Protein AF-0000000068974611 (afdb_homodimer)

Solvent-accessible surface area (backbone atoms only — not comparable to full-atom values): 26569 Å² total; per-residue (Å²): 125,77,82,80,73,72,72,65,45,78,44,49,73,67,50,74,68,39,48,84,44,44,22,31,36,36,37,45,47,55,82,76,76,70,78,56,88,54,49,68,46,58,54,40,59,39,78,42,35,32,28,31,31,36,31,45,39,54,40,49,70,67,73,43,36,87,80,63,74,41,48,30,40,34,21,65,52,83,63,36,46,69,67,49,51,52,54,47,64,70,34,88,75,30,46,69,45,83,46,75,63,83,88,52,53,59,64,50,53,47,50,49,54,53,39,51,50,33,61,76,67,61,58,85,56,68,32,34,35,39,36,35,55,54,39,49,50,64,38,58,55,51,46,56,55,32,39,60,55,46,36,73,81,66,38,90,57,50,62,34,40,35,41,78,34,29,41,34,38,77,43,57,60,44,47,36,37,37,50,60,72,80,67,35,66,42,63,37,31,19,52,34,26,58,25,30,58,20,45,29,32,43,43,40,40,72,74,58,41,72,76,34,70,26,20,45,82,73,40,65,45,51,75,30,32,74,71,39,56,46,31,37,43,31,27,71,34,47,28,38,38,34,36,31,49,44,78,47,77,83,74,109,126,75,83,80,73,71,72,65,44,77,43,52,74,68,50,75,67,39,46,84,44,43,21,31,35,37,37,45,48,55,83,79,76,69,79,56,87,55,49,67,47,58,53,40,58,40,77,43,34,33,28,32,31,36,31,43,38,55,42,50,70,69,74,43,37,89,81,62,76,40,46,30,38,34,22,65,54,84,63,36,47,70,69,47,50,52,52,48,64,67,35,89,75,30,46,71,47,84,45,75,64,82,88,51,52,59,65,51,53,47,51,49,54,53,40,51,49,34,59,76,68,62,57,84,58,69,32,37,34,40,34,35,54,56,36,50,48,63,41,59,55,52,47,56,56,33,38,60,55,47,35,73,81,68,37,91,58,50,63,33,40,35,41,78,34,29,42,32,38,76,43,58,60,44,47,36,36,37,49,59,71,82,66,35,67,43,64,38,31,18,50,33,24,52,41,27,61,19,45,29,31,42,42,41,41,71,76,55,41,73,75,35,69,28,20,45,81,73,40,65,44,50,76,31,32,76,70,40,55,46,31,36,43,30,27,71,35,49,27,39,37,33,36,30,48,45,80,49,77,82,74,109

Foldseek 3Di:
DPPPVPPAAEAAQCCLLALVFEEEEEEEDDPVLDDQPSVVSNQRNHPAYEYEAQSLVSCCVVPVNPVDQGQEYEYQNPNHDPVSLVSNVPDPNYHYYHDNDPPAHSVLVVLLVVQVVCVVVVPDGQEYEYEYEPDDDPVVVVSVVVSLVCNVVRHPHFYWYDYSWKIKHKDAAFKHKYQQQPQFADFWKWWADPPDWKQKAKPQKPDTDDRDIHDPVPHTGTRIGGRDRMMMMHIHGMIMMITTTHDHPVVD/DPPPVPPAAEAAQCCLLALVFEEEEEEEDDPVLDDQPSVVSNQRNHPAYEYEAQSLVSCCVVPVNPVDQGQEYEYQNPNHDPVSLVSNVPDPNYHYYHDNDPPAHSVLVVLLVVQVVCVVVVPDGQEYEYEYEPDDDPVVVVSVVVSLVCNVVRHPHFYWYDYSWKIKHKDAAFKHKYQQAPQFADFWKWWAPPPDWKQKAKPQKPDTDHRDTHDPVPHTGTRIGGRDRMMMMHIHGMIMMITTTHDHPVVD

Secondary structure (DSSP, 8-state):
--------EEE-GGGGGSTTS-EEEEEPP-TT-PPPTTHHHHHTTEEEEEEETTHHHHHHHTT-GGG---SEEEE--SSS-HHHHHHHHT-TT-EEEE---SSS-HHHHHHHHHHHHHHHHT---SEEEEE--S-S-HHHHHHHHHHHHHHHHH-SS-EEEE-SSEEEEEEPSEEEEEE--SS-EEEEEEEE--SS-EEEEEESBSS--SSEEE-TTS--EEEEEB-SSEEEEEESS-EEEEEEE---GGG-/-------PEEE-GGGGGSTTS-EEEEEPP-TT-PPPTTHHHHHTTEEEEEEETTHHHHHHHTT-GGG---SEEEE--SSS-HHHHHHHHT-TT-EEEE---SSS-HHHHHHHHHHHHHHHHT---SEEEEE--S-S-HHHHHHHHHHHHHHHHH-SS-EEEE-SSEEEEEE-SEEEEEE--SS-EEEEEEEE--SS-EEEEEESBSS--SSEEE-TTS--EEEEEB-SSEEEEEESS-EEEEEEE---GGG-

pLDDT: mean 92.72, std 11.86, range [24.25, 98.88]

InterPro domains:
  IPR006282 Thiamin pyrophosphokinase [TIGR01378] (25-243)
  IPR006282 Thiamin pyrophosphokinase [cd07995] (24-245)
  IPR007371 Thiamin pyrophosphokinase, catalytic domain [PF04263] (39-151)
  IPR007373 Thiamin pyrophosphokinase, thiamin-binding domain [PF04265] (181-240)
  IPR007373 Thiamin pyrophosphokinase, thiamin-binding domain [SM00983] (174-241)
  IPR036371 Thiamin pyrophosphokinase, thiamin-binding domain superfamily [SSF63862] (167-246)
  IPR036759 Thiamin pyrophosphokinase, catalytic domain superfamily [G3DSA:3.40.50.10240] (24-164)
  IPR036759 Thiamin pyrophosphokinase, catalytic domain superfamily [SSF63999] (7-159)

Organism: Fasciola gigantica (NCBI:txid46835)

Sequence (504 aa):
MLPNNLNPIVLTPLLVLSPATKKAVIFLNNQNGRMHHMFQTLWENASVVAFVDGFANLVHQGSYGKDYLPNFVTGDFDSITPETLAFYQSQESVSVIHTPDENETDFTKCLRIVNTFIEEKQVQLKSIIAAHISGGRLDHELSLIHTLFLAPRITTVPVYLVSDFCVSLLLYKGETVVNANTGYEGGHVGIIPIGKPSTVTTSGLQWNVYDEVLSFETTISTCNRIREPMFTVTCDEPVLLTMEYKLPDNTTMLPNNLNPIVLTPLLVLSPATKKAVIFLNNQNGRMHHMFQTLWENASVVAFVDGFANLVHQGSYGKDYLPNFVTGDFDSITPETLAFYQSQESVSVIHTPDENETDFTKCLRIVNTFIEEKQVQLKSIIAAHISGGRLDHELSLIHTLFLAPRITTVPVYLVSDFCVSLLLYKGETVVNANTGYEGGHVGIIPIGKPSTVTTSGLQWNVYDEVLSFETTISTCNRIREPMFTVTCDEPVLLTMEYKLPDNTT

Radius of gyration: 23.07 Å; Cα contacts (8 Å, |Δi|>4): 1145; chains: 2; bounding box: 61×70×71 Å

Structure (mmCIF, N/CA/C/O backbone):
data_AF-0000000068974611-model_v1
#
loop_
_entity.id
_entity.type
_entity.pdbx_description
1 polymer 'Thiamine pyrophosphokinase 1'
#
loop_
_atom_site.group_PDB
_atom_site.id
_atom_site.type_symbol
_atom_site.label_atom_id
_atom_site.label_alt_id
_atom_site.label_comp_id
_atom_site.label_asym_id
_atom_site.label_entity_id
_atom_site.label_seq_id
_atom_site.pdbx_PDB_ins_code
_atom_site.Cartn_x
_atom_site.Cartn_y
_atom_site.Cartn_z
_atom_site.occupancy
_atom_site.B_iso_or_equiv
_atom_site.auth_seq_id
_atom_site.auth_comp_id
_atom_site.auth_asym_id
_atom_site.auth_atom_id
_atom_site.pdbx_PDB_model_num
ATOM 1 N N . MET A 1 1 ? 34.969 -24.797 7.797 1 24.25 1 MET A N 1
ATOM 2 C CA . MET A 1 1 ? 34.719 -23.656 6.93 1 24.25 1 MET A CA 1
ATOM 3 C C . MET A 1 1 ? 33.531 -23.922 6.016 1 24.25 1 MET A C 1
ATOM 5 O O . MET A 1 1 ? 33.594 -24.766 5.121 1 24.25 1 MET A O 1
ATOM 9 N N . LEU A 1 2 ? 32.312 -24.078 6.469 1 32.97 2 LEU A N 1
ATOM 10 C CA . LEU A 1 2 ? 31.25 -24.453 5.566 1 32.97 2 LEU A CA 1
ATOM 11 C C . LEU A 1 2 ? 31.266 -23.594 4.305 1 32.97 2 LEU A C 1
ATOM 13 O O . LEU A 1 2 ? 31.562 -22.406 4.363 1 32.97 2 LEU A O 1
ATOM 17 N N . PRO A 1 3 ? 31.703 -24.141 3.16 1 36.06 3 PRO A N 1
ATOM 18 C CA . PRO A 1 3 ? 31.859 -23.328 1.952 1 36.06 3 PRO A CA 1
ATOM 19 C C . PRO A 1 3 ? 30.797 -22.25 1.828 1 36.06 3 PRO A C 1
ATOM 21 O O . PRO A 1 3 ? 29.594 -22.547 1.866 1 36.06 3 PRO A O 1
ATOM 24 N N . ASN A 1 4 ? 30.672 -21.172 2.52 1 40.88 4 ASN A N 1
ATOM 25 C CA . ASN A 1 4 ? 29.875 -19.953 2.477 1 40.88 4 ASN A CA 1
ATOM 26 C C . ASN A 1 4 ? 29.562 -19.531 1.043 1 40.88 4 ASN A C 1
ATOM 28 O O . ASN A 1 4 ? 29.438 -18.344 0.758 1 40.88 4 ASN A O 1
ATOM 32 N N . ASN A 1 5 ? 30 -20.203 -0.012 1 43.53 5 ASN A N 1
ATOM 33 C CA . ASN A 1 5 ? 30.062 -20.016 -1.457 1 43.53 5 ASN A CA 1
ATOM 34 C C . ASN A 1 5 ? 28.656 -19.859 -2.055 1 43.53 5 ASN A C 1
ATOM 36 O O . ASN A 1 5 ? 28.156 -20.781 -2.695 1 43.53 5 ASN A O 1
ATOM 40 N N . LEU A 1 6 ? 27.641 -19.547 -1.348 1 54.03 6 LEU A N 1
ATOM 41 C CA . LEU A 1 6 ? 26.266 -19.578 -1.838 1 54.03 6 LEU A CA 1
ATOM 42 C C . LEU A 1 6 ? 26.125 -18.766 -3.127 1 54.03 6 LEU A C 1
ATOM 44 O O . LEU A 1 6 ? 26.438 -17.578 -3.158 1 54.03 6 LEU A O 1
ATOM 48 N N . ASN A 1 7 ? 26.328 -19.375 -4.328 1 74.12 7 ASN A N 1
ATOM 49 C CA . ASN A 1 7 ? 26.078 -18.797 -5.645 1 74.12 7 ASN A CA 1
ATOM 50 C C . ASN A 1 7 ? 24.891 -17.844 -5.625 1 74.12 7 ASN A C 1
ATOM 52 O O . ASN A 1 7 ? 23.891 -18.109 -4.961 1 74.12 7 ASN A O 1
ATOM 56 N N . PRO A 1 8 ? 25.219 -16.641 -6.195 1 86.94 8 PRO A N 1
ATOM 57 C CA . PRO A 1 8 ? 24.109 -15.68 -6.25 1 86.94 8 PRO A CA 1
ATOM 58 C C . PRO A 1 8 ? 22.875 -16.25 -6.949 1 86.94 8 PRO A C 1
ATOM 60 O O . PRO A 1 8 ? 23 -17.062 -7.867 1 86.94 8 PRO A O 1
ATOM 63 N N . ILE A 1 9 ? 21.75 -16.062 -6.395 1 91.75 9 ILE A N 1
ATOM 64 C CA . ILE A 1 9 ? 20.484 -16.375 -7.043 1 91.75 9 ILE A CA 1
ATOM 65 C C . ILE A 1 9 ? 20.203 -15.352 -8.148 1 91.75 9 ILE A C 1
ATOM 67 O O . ILE A 1 9 ? 20.406 -14.148 -7.957 1 91.75 9 ILE A O 1
ATOM 71 N N . VAL A 1 10 ? 19.891 -15.82 -9.352 1 95.56 10 VAL A N 1
ATOM 72 C CA . VAL A 1 10 ? 19.531 -14.93 -10.453 1 95.56 10 VAL A CA 1
ATOM 73 C C . VAL A 1 10 ? 18.031 -14.977 -10.68 1 95.56 10 VAL A C 1
ATOM 75 O O . VAL A 1 10 ? 17.453 -16.047 -10.836 1 95.56 10 VAL A O 1
ATOM 78 N N . LEU A 1 11 ? 17.422 -13.836 -10.648 1 97.31 11 LEU A N 1
ATOM 79 C CA . LEU A 1 11 ? 15.992 -13.703 -10.898 1 97.31 11 LEU A CA 1
ATOM 80 C C . LEU A 1 11 ? 15.719 -12.766 -12.062 1 97.31 11 LEU A C 1
ATOM 82 O O . LEU A 1 11 ? 16.469 -11.812 -12.289 1 97.31 11 LEU A O 1
ATOM 86 N N . THR A 1 12 ? 14.703 -13.016 -12.852 1 97.75 12 THR A N 1
ATOM 87 C CA . THR A 1 12 ? 14.172 -12.117 -13.867 1 97.75 12 THR A CA 1
ATOM 88 C C . THR A 1 12 ? 12.688 -11.836 -13.625 1 97.75 12 THR A C 1
ATOM 90 O O . THR A 1 12 ? 11.828 -12.32 -14.359 1 97.75 12 THR A O 1
ATOM 93 N N . PRO A 1 13 ? 12.406 -11 -12.648 1 97.94 13 PRO A N 1
ATOM 94 C CA . PRO A 1 13 ? 11.047 -10.891 -12.117 1 97.94 13 PRO A CA 1
ATOM 95 C C . PRO A 1 13 ? 10.031 -10.484 -13.18 1 97.94 13 PRO A C 1
ATOM 97 O O . PRO A 1 13 ? 8.914 -11.008 -13.211 1 97.94 13 PRO A O 1
ATOM 100 N N . LEU A 1 14 ? 10.375 -9.688 -14.133 1 97.88 14 LEU A N 1
ATOM 101 C CA . LEU A 1 14 ? 9.391 -9.125 -15.039 1 97.88 14 LEU A CA 1
ATOM 102 C C . LEU A 1 14 ? 9.016 -10.133 -16.125 1 97.88 14 LEU A C 1
ATOM 104 O O . LEU A 1 14 ? 8.031 -9.938 -16.844 1 97.88 14 LEU A O 1
ATOM 108 N N . LEU A 1 15 ? 9.664 -11.242 -16.188 1 95.69 15 LEU A N 1
ATOM 109 C CA . LEU A 1 15 ? 9.32 -12.281 -17.156 1 95.69 15 LEU A CA 1
ATOM 110 C C . LEU A 1 15 ? 7.996 -12.945 -16.797 1 95.69 15 LEU A C 1
ATOM 112 O O . LEU A 1 15 ? 7.402 -13.633 -17.625 1 95.69 15 LEU A O 1
ATOM 116 N N . VAL A 1 16 ? 7.535 -12.719 -15.602 1 96.19 16 VAL A N 1
ATOM 117 C CA . VAL A 1 16 ? 6.242 -13.273 -15.211 1 96.19 16 VAL A CA 1
ATOM 118 C C . VAL A 1 16 ? 5.133 -12.648 -16.047 1 96.19 16 VAL A C 1
ATOM 120 O O . VAL A 1 16 ? 4.02 -13.172 -16.109 1 96.19 16 VAL A O 1
ATOM 123 N N . LEU A 1 17 ? 5.43 -11.516 -16.703 1 96.38 17 LEU A N 1
ATOM 124 C CA . LEU A 1 17 ? 4.457 -10.797 -17.516 1 96.38 17 LEU A CA 1
ATOM 125 C C . LEU A 1 17 ? 4.367 -11.398 -18.906 1 96.38 17 LEU A C 1
ATOM 127 O O . LEU A 1 17 ? 3.424 -11.117 -19.656 1 96.38 17 LEU A O 1
ATOM 131 N N . SER A 1 18 ? 5.379 -12.164 -19.234 1 93.5 18 SER A N 1
ATOM 132 C CA . SER A 1 18 ? 5.434 -12.742 -20.578 1 93.5 18 SER A CA 1
ATOM 133 C C . SER A 1 18 ? 4.426 -13.875 -20.734 1 93.5 18 SER A C 1
ATOM 135 O O . SER A 1 18 ? 4.359 -14.773 -19.891 1 93.5 18 SER A O 1
ATOM 137 N N . PRO A 1 19 ? 3.695 -13.875 -21.828 1 90.06 19 PRO A N 1
ATOM 138 C CA . PRO A 1 19 ? 2.781 -14.992 -22.078 1 90.06 19 PRO A CA 1
ATOM 139 C C . PRO A 1 19 ? 3.51 -16.328 -22.266 1 90.06 19 PRO A C 1
ATOM 141 O O . PRO A 1 19 ? 2.906 -17.391 -22.109 1 90.06 19 PRO A O 1
ATOM 144 N N . ALA A 1 20 ? 4.727 -16.297 -22.531 1 90.25 20 ALA A N 1
ATOM 145 C CA . ALA A 1 20 ? 5.492 -17.516 -22.812 1 90.25 20 ALA A CA 1
ATOM 146 C C . ALA A 1 20 ? 5.867 -18.234 -21.516 1 90.25 20 ALA A C 1
ATOM 148 O O . ALA A 1 20 ? 6.242 -19.406 -21.547 1 90.25 20 ALA A O 1
ATOM 149 N N . THR A 1 21 ? 5.797 -17.547 -20.438 1 91.44 21 THR A N 1
ATOM 150 C CA . THR A 1 21 ? 6.168 -18.141 -19.156 1 91.44 21 THR A CA 1
ATOM 151 C C . THR A 1 21 ? 5.023 -18.969 -18.594 1 91.44 21 THR A C 1
ATOM 153 O O . THR A 1 21 ? 3.889 -18.5 -18.5 1 91.44 21 THR A O 1
ATOM 156 N N . LYS A 1 22 ? 5.289 -20.219 -18.312 1 93.12 22 LYS A N 1
ATOM 157 C CA . LYS A 1 22 ? 4.293 -21.078 -17.656 1 93.12 22 LYS A CA 1
ATOM 158 C C . LYS A 1 22 ? 4.066 -20.656 -16.219 1 93.12 22 LYS A C 1
ATOM 160 O O . LYS A 1 22 ? 5.012 -20.609 -15.422 1 93.12 22 LYS A O 1
ATOM 165 N N . LYS A 1 23 ? 2.816 -20.375 -15.906 1 97 23 LYS A N 1
ATOM 166 C CA . LYS A 1 23 ? 2.531 -19.812 -14.586 1 97 23 LYS A CA 1
ATOM 167 C C . LYS A 1 23 ? 1.136 -20.219 -14.117 1 97 23 LYS A C 1
ATOM 169 O O . LYS A 1 23 ? 0.307 -20.656 -14.914 1 97 23 LYS A O 1
ATOM 174 N N . ALA A 1 24 ? 0.967 -20.203 -12.852 1 98.44 24 ALA A N 1
ATOM 175 C CA . ALA A 1 24 ? -0.359 -20.141 -12.25 1 98.44 24 ALA A CA 1
ATOM 176 C C . ALA A 1 24 ? -0.751 -18.703 -11.938 1 98.44 24 ALA A C 1
ATOM 178 O O . ALA A 1 24 ? 0.102 -17.875 -11.602 1 98.44 24 ALA A O 1
ATOM 179 N N . VAL A 1 25 ? -2.025 -18.406 -12.086 1 98.56 25 VAL A N 1
ATOM 180 C CA . VAL A 1 25 ? -2.463 -17.031 -11.852 1 98.56 25 VAL A CA 1
ATOM 181 C C . VAL A 1 25 ? -3.652 -17.031 -10.891 1 98.56 25 VAL A C 1
ATOM 183 O O . VAL A 1 25 ? -4.648 -17.719 -11.125 1 98.56 25 VAL A O 1
ATOM 186 N N . ILE A 1 26 ? -3.51 -16.344 -9.844 1 98.69 26 ILE A N 1
ATOM 187 C CA . ILE A 1 26 ? -4.59 -16.062 -8.906 1 98.69 26 ILE A CA 1
ATOM 188 C C . ILE A 1 26 ? -5.066 -14.617 -9.109 1 98.69 26 ILE A C 1
ATOM 190 O O . ILE A 1 26 ? -4.332 -13.672 -8.82 1 98.69 26 ILE A O 1
ATOM 194 N N . PHE A 1 27 ? -6.289 -14.453 -9.602 1 97.88 27 PHE A N 1
ATOM 195 C CA . PHE A 1 27 ? -6.859 -13.125 -9.758 1 97.88 27 PHE A CA 1
ATOM 196 C C . PHE A 1 27 ? -7.617 -12.711 -8.5 1 97.88 27 PHE A C 1
ATOM 198 O O . PHE A 1 27 ? -8.602 -13.352 -8.125 1 97.88 27 PHE A O 1
ATOM 205 N N . LEU A 1 28 ? -7.156 -11.672 -7.914 1 97.31 28 LEU A N 1
ATOM 206 C CA . LEU A 1 28 ? -7.73 -11.219 -6.648 1 97.31 28 LEU A CA 1
ATOM 207 C C . LEU A 1 28 ? -8.773 -10.133 -6.887 1 97.31 28 LEU A C 1
ATOM 209 O O . LEU A 1 28 ? -8.664 -9.352 -7.832 1 97.31 28 LEU A O 1
ATOM 213 N N . ASN A 1 29 ? -9.695 -10.07 -5.984 1 91.69 29 ASN A N 1
ATOM 214 C CA . ASN A 1 29 ? -10.719 -9.031 -6.031 1 91.69 29 ASN A CA 1
ATOM 215 C C . ASN A 1 29 ? -10.156 -7.672 -5.641 1 91.69 29 ASN A C 1
ATOM 217 O O . ASN A 1 29 ? -9.047 -7.582 -5.105 1 91.69 29 ASN A O 1
ATOM 221 N N . ASN A 1 30 ? -10.898 -6.664 -6.078 1 87.88 30 ASN A N 1
ATOM 222 C CA . ASN A 1 30 ? -10.5 -5.312 -5.703 1 87.88 30 ASN A CA 1
ATOM 223 C C . ASN A 1 30 ? -11.711 -4.426 -5.434 1 87.88 30 ASN A C 1
ATOM 225 O O . ASN A 1 30 ? -12.812 -4.703 -5.918 1 87.88 30 ASN A O 1
ATOM 229 N N . GLN A 1 31 ? -11.492 -3.41 -4.691 1 80.5 31 GLN A N 1
ATOM 230 C CA . GLN A 1 31 ? -12.57 -2.543 -4.234 1 80.5 31 GLN A CA 1
ATOM 231 C C . GLN A 1 31 ? -12.984 -1.563 -5.328 1 80.5 31 GLN A C 1
ATOM 233 O O . GLN A 1 31 ? -14.055 -0.957 -5.246 1 80.5 31 GLN A O 1
ATOM 238 N N . ASN A 1 32 ? -12.227 -1.452 -6.336 1 78.56 32 ASN A N 1
ATOM 239 C CA . ASN A 1 32 ? -12.492 -0.454 -7.367 1 78.56 32 ASN A CA 1
ATOM 240 C C . ASN A 1 32 ? -13.305 -1.04 -8.516 1 78.56 32 ASN A C 1
ATOM 242 O O . ASN A 1 32 ? -13.75 -0.309 -9.406 1 78.56 32 ASN A O 1
ATOM 246 N N . GLY A 1 33 ? -13.531 -2.332 -8.5 1 82.38 33 GLY A N 1
ATOM 247 C CA . GLY A 1 33 ? -14.297 -2.988 -9.547 1 82.38 33 GLY A CA 1
ATOM 248 C C . GLY A 1 33 ? -13.664 -2.867 -10.922 1 82.38 33 GLY A C 1
ATOM 249 O O . GLY A 1 33 ? -14.367 -2.77 -11.93 1 82.38 33 GLY A O 1
ATOM 250 N N . ARG A 1 34 ? -12.328 -2.777 -10.945 1 88.38 34 ARG A N 1
ATOM 251 C CA . ARG A 1 34 ? -11.594 -2.619 -12.195 1 88.38 34 ARG A CA 1
ATOM 252 C C . ARG A 1 34 ? -10.984 -3.945 -12.648 1 88.38 34 ARG A C 1
ATOM 254 O O . ARG A 1 34 ? -10.516 -4.73 -11.82 1 88.38 34 ARG A O 1
ATOM 261 N N . MET A 1 35 ? -11.008 -4.105 -13.969 1 91.69 35 MET A N 1
ATOM 262 C CA . MET A 1 35 ? -10.32 -5.254 -14.547 1 91.69 35 MET A CA 1
ATOM 263 C C . MET A 1 35 ? -8.828 -4.969 -14.711 1 91.69 35 MET A C 1
ATOM 265 O O . MET A 1 35 ? -8.445 -3.877 -15.133 1 91.69 35 MET A O 1
ATOM 269 N N . HIS A 1 36 ? -8.086 -5.93 -14.359 1 93.44 36 HIS A N 1
ATOM 270 C CA . HIS A 1 36 ? -6.648 -5.812 -14.578 1 93.44 36 HIS A CA 1
ATOM 271 C C . HIS A 1 36 ? -6.32 -5.684 -16.062 1 93.44 36 HIS A C 1
ATOM 273 O O . HIS A 1 36 ? -6.742 -6.516 -16.859 1 93.44 36 HIS A O 1
ATOM 279 N N . HIS A 1 37 ? -5.523 -4.707 -16.422 1 92.44 37 HIS A N 1
ATOM 280 C CA . HIS A 1 37 ? -5.289 -4.445 -17.844 1 92.44 37 HIS A CA 1
ATOM 281 C C . HIS A 1 37 ? -4.496 -5.574 -18.484 1 92.44 37 HIS A C 1
ATOM 283 O O . HIS A 1 37 ? -4.535 -5.75 -19.703 1 92.44 37 HIS A O 1
ATOM 289 N N . MET A 1 38 ? -3.832 -6.414 -17.641 1 93.56 38 MET A N 1
ATOM 290 C CA . MET A 1 38 ? -3.041 -7.531 -18.156 1 93.56 38 MET A CA 1
ATOM 291 C C . MET A 1 38 ? -3.824 -8.836 -18.062 1 93.56 38 MET A C 1
ATOM 293 O O . MET A 1 38 ? -3.258 -9.914 -18.234 1 93.56 38 MET A O 1
ATOM 297 N N . PHE A 1 39 ? -5.09 -8.773 -17.828 1 93.81 39 PHE A N 1
ATOM 298 C CA . PHE A 1 39 ? -5.891 -9.969 -17.594 1 93.81 39 PHE A CA 1
ATOM 299 C C . PHE A 1 39 ? -5.691 -10.984 -18.703 1 93.81 39 PHE A C 1
ATOM 301 O O . PHE A 1 39 ? -5.309 -12.125 -18.453 1 93.81 39 PHE A O 1
ATOM 308 N N . GLN A 1 40 ? -5.863 -10.586 -19.922 1 91.19 40 GLN A N 1
ATOM 309 C CA . GLN A 1 40 ? -5.793 -11.508 -21.062 1 91.19 40 GLN A CA 1
ATOM 310 C C . GLN A 1 40 ? -4.379 -12.062 -21.234 1 91.19 40 GLN A C 1
ATOM 312 O O . GLN A 1 40 ? -4.203 -13.25 -21.484 1 91.19 40 GLN A O 1
ATOM 317 N N . THR A 1 41 ? -3.42 -11.203 -21.047 1 92.5 41 THR A N 1
ATOM 318 C CA . THR A 1 41 ? -2.027 -11.617 -21.188 1 92.5 41 THR A CA 1
ATOM 319 C C . THR A 1 41 ? -1.656 -12.648 -20.125 1 92.5 41 THR A C 1
ATOM 321 O O . THR A 1 41 ? -0.998 -13.641 -20.438 1 92.5 41 THR A O 1
ATOM 324 N N . LEU A 1 42 ? -2.084 -12.43 -18.906 1 94.81 42 LEU A N 1
ATOM 325 C CA . LEU A 1 42 ? -1.766 -13.336 -17.812 1 94.81 42 LEU A CA 1
ATOM 326 C C . LEU A 1 42 ? -2.541 -14.648 -17.953 1 94.81 42 LEU A C 1
ATOM 328 O O . LEU A 1 42 ? -2.07 -15.703 -17.516 1 94.81 42 LEU A O 1
ATOM 332 N N . TRP A 1 43 ? -3.645 -14.523 -18.578 1 93.06 43 TRP A N 1
ATOM 333 C CA . TRP A 1 43 ? -4.477 -15.695 -18.812 1 93.06 43 TRP A CA 1
ATOM 334 C C . TRP A 1 43 ? -3.824 -16.625 -19.828 1 93.06 43 TRP A C 1
ATOM 336 O O . TRP A 1 43 ? -3.871 -17.859 -19.672 1 93.06 43 TRP A O 1
ATOM 346 N N . GLU A 1 44 ? -3.209 -15.977 -20.766 1 90.25 44 GLU A N 1
ATOM 347 C CA . GLU A 1 44 ? -2.609 -16.75 -21.844 1 90.25 44 GLU A CA 1
ATOM 348 C C . GLU A 1 44 ? -1.511 -17.672 -21.312 1 90.25 44 GLU A C 1
ATOM 350 O O . GLU A 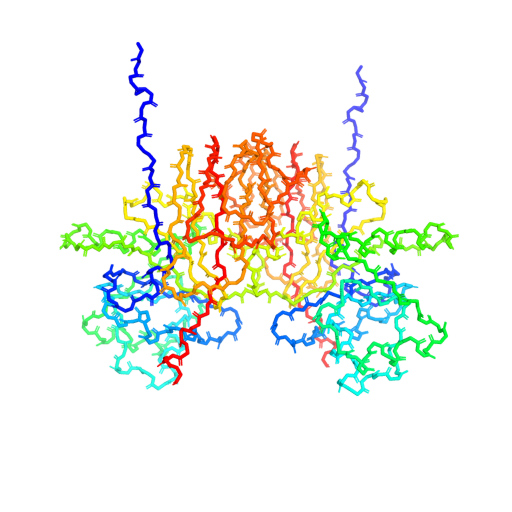1 44 ? -0.582 -17.219 -20.641 1 90.25 44 GLU A O 1
ATOM 355 N N . ASN A 1 45 ? -1.589 -18.906 -21.531 1 86.75 45 ASN A N 1
ATOM 356 C CA . ASN A 1 45 ? -0.657 -19.984 -21.203 1 86.75 45 ASN A CA 1
ATOM 357 C C . ASN A 1 45 ? -0.54 -20.172 -19.688 1 86.75 45 ASN A C 1
ATOM 359 O O . ASN A 1 45 ? 0.485 -20.656 -19.203 1 86.75 45 ASN A O 1
ATOM 363 N N . ALA A 1 46 ? -1.503 -19.672 -18.969 1 95.31 46 ALA A N 1
ATOM 364 C CA . ALA A 1 46 ? -1.571 -20.016 -17.547 1 95.31 46 ALA A CA 1
ATOM 365 C C . ALA A 1 46 ? -1.942 -21.484 -17.375 1 95.31 46 ALA A C 1
ATOM 367 O O . ALA A 1 46 ? -2.881 -21.984 -18 1 95.31 46 ALA A O 1
ATOM 368 N N . SER A 1 47 ? -1.208 -22.172 -16.562 1 96.12 47 SER A N 1
ATOM 369 C CA . SER A 1 47 ? -1.432 -23.594 -16.344 1 96.12 47 SER A CA 1
ATOM 370 C C . SER A 1 47 ? -2.559 -23.828 -15.352 1 96.12 47 SER A C 1
ATOM 372 O O . SER A 1 47 ? -3.236 -24.859 -15.398 1 96.12 47 SER A O 1
ATOM 374 N N . VAL A 1 48 ? -2.701 -22.969 -14.414 1 97.38 48 VAL A N 1
ATOM 375 C CA . VAL A 1 48 ? -3.725 -22.984 -13.375 1 97.38 48 VAL A CA 1
ATOM 376 C C . VAL A 1 48 ? -4.223 -21.578 -13.102 1 97.38 48 VAL A C 1
ATOM 378 O O . VAL A 1 48 ? -3.424 -20.656 -12.945 1 97.38 48 VAL A O 1
ATOM 381 N N . VAL A 1 49 ? -5.559 -21.406 -13.078 1 98 49 VAL A N 1
ATOM 382 C CA . VAL A 1 49 ? -6.129 -20.094 -12.852 1 98 49 VAL A CA 1
ATOM 383 C C . VAL A 1 49 ? -7.168 -20.156 -11.734 1 98 49 VAL A C 1
ATOM 385 O O . VAL A 1 49 ? -7.984 -21.094 -11.695 1 98 49 VAL A O 1
ATOM 388 N N . ALA A 1 50 ? -7.094 -19.219 -10.836 1 98.62 50 ALA A N 1
ATOM 389 C CA . ALA A 1 50 ? -8.086 -19.094 -9.773 1 98.62 50 ALA A CA 1
ATOM 390 C C . ALA A 1 50 ? -8.664 -17.688 -9.719 1 98.62 50 ALA A C 1
ATOM 392 O O . ALA A 1 50 ? -7.938 -16.703 -9.883 1 98.62 50 ALA A O 1
ATOM 393 N N . PHE A 1 51 ? -9.977 -17.594 -9.547 1 97.44 51 PHE A N 1
ATOM 394 C CA . PHE A 1 51 ? -10.672 -16.344 -9.227 1 97.44 51 PHE A CA 1
ATOM 395 C C . PHE A 1 51 ? -11.031 -16.281 -7.746 1 97.44 51 PHE A C 1
ATOM 397 O O . PHE A 1 51 ? -11.648 -17.219 -7.215 1 97.44 51 PHE A O 1
ATOM 404 N N . VAL A 1 52 ? -10.656 -15.18 -7.137 1 96.5 52 VAL A N 1
ATOM 405 C CA . VAL A 1 52 ? -10.938 -15.062 -5.711 1 96.5 52 VAL A CA 1
ATOM 406 C C . VAL A 1 52 ? -12.117 -14.117 -5.488 1 96.5 52 VAL A C 1
ATOM 408 O O . VAL A 1 52 ? -12.062 -12.945 -5.871 1 96.5 52 VAL A O 1
ATOM 411 N N . ASP A 1 53 ? -13.156 -14.648 -4.941 1 90.69 53 ASP A N 1
ATOM 412 C CA . ASP A 1 53 ? -14.32 -13.898 -4.473 1 90.69 53 ASP A CA 1
ATOM 413 C C . ASP A 1 53 ? -14.953 -13.102 -5.609 1 90.69 53 ASP A C 1
ATOM 415 O O . ASP A 1 53 ? -15.305 -13.656 -6.648 1 90.69 53 ASP A O 1
ATOM 419 N N . GLY A 1 54 ? -15.062 -11.82 -5.355 1 90.69 54 GLY A N 1
ATOM 420 C CA . GLY A 1 54 ? -15.805 -10.93 -6.242 1 90.69 54 GLY A CA 1
ATOM 421 C C . GLY A 1 54 ? -15.125 -10.727 -7.582 1 90.69 54 GLY A C 1
ATOM 422 O O . GLY A 1 54 ? -15.734 -10.211 -8.523 1 90.69 54 GLY A O 1
ATOM 423 N N . PHE A 1 55 ? -13.906 -11.195 -7.73 1 94 55 PHE A N 1
ATOM 424 C CA . PHE A 1 55 ? -13.281 -11.102 -9.039 1 94 55 PHE A CA 1
ATOM 425 C C . PHE A 1 55 ? -14.094 -11.867 -10.086 1 94 55 PHE A C 1
ATOM 427 O O . PHE A 1 55 ? -14.18 -11.438 -11.242 1 94 55 PHE A O 1
ATOM 434 N N . ALA A 1 56 ? -14.664 -12.945 -9.68 1 94.25 56 ALA A N 1
ATOM 435 C CA . ALA A 1 56 ? -15.477 -13.758 -10.578 1 94.25 56 ALA A CA 1
ATOM 436 C C . ALA A 1 56 ? -16.641 -12.953 -11.156 1 94.25 56 ALA A C 1
ATOM 438 O O . ALA A 1 56 ? -17.031 -13.172 -12.305 1 94.25 56 ALA A O 1
ATOM 439 N N . ASN A 1 57 ? -17.156 -12.039 -10.383 1 93.94 57 ASN A N 1
ATOM 440 C CA . ASN A 1 57 ? -18.219 -11.164 -10.875 1 93.94 57 ASN A CA 1
ATOM 441 C C . ASN A 1 57 ? -17.766 -10.352 -12.086 1 93.94 57 ASN A C 1
ATOM 443 O O . ASN A 1 57 ? -18.516 -10.211 -13.055 1 93.94 57 ASN A O 1
ATOM 447 N N . LEU A 1 58 ? -16.578 -9.836 -11.961 1 92.06 58 LEU A N 1
ATOM 448 C CA . LEU A 1 58 ? -16.031 -8.977 -13 1 92.06 58 LEU A CA 1
ATOM 449 C C . LEU A 1 58 ? -15.938 -9.711 -14.336 1 92.06 58 LEU A C 1
ATOM 451 O O . LEU A 1 58 ? -16.281 -9.156 -15.383 1 92.06 58 LEU A O 1
ATOM 455 N N . VAL A 1 59 ? -15.516 -10.93 -14.25 1 93.38 59 VAL A N 1
ATOM 456 C CA . VAL A 1 59 ? -15.328 -11.711 -15.469 1 93.38 59 VAL A CA 1
ATOM 457 C C . VAL A 1 59 ? -16.688 -12.133 -16.016 1 93.38 59 VAL A C 1
ATOM 459 O O . VAL A 1 59 ? -16.969 -11.969 -17.219 1 93.38 59 VAL A O 1
ATOM 462 N N . HIS A 1 60 ? -17.469 -12.625 -15.18 1 91.62 60 HIS A N 1
ATOM 463 C CA . HIS A 1 60 ? -18.781 -13.109 -15.594 1 91.62 60 HIS A CA 1
ATOM 464 C C . HIS A 1 60 ? -19.625 -11.992 -16.203 1 91.62 60 HIS A C 1
ATOM 466 O O . HIS A 1 60 ? -20.297 -12.188 -17.203 1 91.62 60 HIS A O 1
ATOM 472 N N . GLN A 1 61 ? -19.578 -10.836 -15.609 1 84.56 61 GLN A N 1
ATOM 473 C CA . GLN A 1 61 ? -20.406 -9.711 -16.031 1 84.56 61 GLN A CA 1
ATOM 474 C C . GLN A 1 61 ? -19.781 -8.992 -17.234 1 84.56 61 GLN A 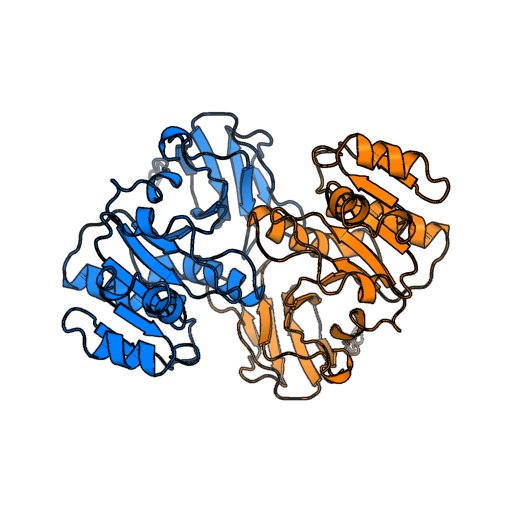C 1
ATOM 476 O O . GLN A 1 61 ? -20.484 -8.359 -18.016 1 84.56 61 GLN A O 1
ATOM 481 N N . GLY A 1 62 ? -18.5 -8.883 -17.375 1 77.31 62 GLY A N 1
ATOM 482 C CA . GLY A 1 62 ? -17.812 -8.188 -18.453 1 77.31 62 GLY A CA 1
ATOM 483 C C . GLY A 1 62 ? -17.812 -8.961 -19.75 1 77.31 62 GLY A C 1
ATOM 484 O O . GLY A 1 62 ? -17.094 -8.609 -20.688 1 77.31 62 GLY A O 1
ATOM 485 N N . SER A 1 63 ? -18.672 -9.844 -20.141 1 61.69 63 SER A N 1
ATOM 486 C CA . SER A 1 63 ? -18.922 -10.602 -21.359 1 61.69 63 SER A CA 1
ATOM 487 C C . SER A 1 63 ? -17.812 -11.625 -21.609 1 61.69 63 SER A C 1
ATOM 489 O O . SER A 1 63 ? -17.734 -12.195 -22.703 1 61.69 63 SER A O 1
ATOM 491 N N . TYR A 1 64 ? -16.875 -11.68 -20.766 1 61.69 64 TYR A N 1
ATOM 492 C CA . TYR A 1 64 ? -15.812 -12.656 -20.969 1 61.69 64 TYR A CA 1
ATOM 493 C C . TYR A 1 64 ? -16.234 -14.039 -20.5 1 61.69 64 TYR A C 1
ATOM 495 O O . TYR A 1 64 ? -15.492 -15.016 -20.641 1 61.69 64 TYR A O 1
ATOM 503 N N . GLY A 1 65 ? -17.484 -14.18 -20.016 1 62.59 65 GLY A N 1
ATOM 504 C CA . GLY A 1 65 ? -17.906 -15.266 -19.141 1 62.59 65 GLY A CA 1
ATOM 505 C C . GLY A 1 65 ? -17.719 -16.641 -19.766 1 62.59 65 GLY A C 1
ATOM 506 O O . GLY A 1 65 ? -17.047 -17.5 -19.188 1 62.59 65 GLY A O 1
ATOM 507 N N . LYS A 1 66 ? -18.047 -16.875 -20.812 1 72.94 66 LYS A N 1
ATOM 508 C CA . LYS A 1 66 ? -18.016 -18.266 -21.297 1 72.94 66 LYS A CA 1
ATOM 509 C C . LYS A 1 66 ? -16.625 -18.625 -21.828 1 72.94 66 LYS A C 1
ATOM 511 O O . LYS A 1 66 ? -16.266 -19.797 -21.875 1 72.94 66 LYS A O 1
ATOM 516 N N . ASP A 1 67 ? -15.812 -17.703 -22.047 1 84.94 67 ASP A N 1
ATOM 517 C CA . ASP A 1 67 ? -14.523 -17.953 -22.672 1 84.94 67 ASP A CA 1
ATOM 518 C C . ASP A 1 67 ? -13.398 -17.984 -21.641 1 84.94 67 ASP A C 1
ATOM 520 O O . ASP A 1 67 ? -12.297 -18.438 -21.938 1 84.94 67 ASP A O 1
ATOM 524 N N . TYR A 1 68 ? -13.648 -17.625 -20.391 1 92.19 68 TYR A N 1
ATOM 525 C CA . TYR A 1 68 ? -12.625 -17.562 -19.359 1 92.19 68 TYR A CA 1
ATOM 526 C C . TYR A 1 68 ? -13.055 -18.328 -18.109 1 92.19 68 TYR A C 1
ATOM 528 O O . TYR A 1 68 ? -13.453 -17.719 -17.109 1 92.19 68 TYR A O 1
ATOM 536 N N . LEU A 1 69 ? -12.953 -19.609 -18.281 1 95.06 69 LEU A N 1
ATOM 537 C CA . LEU A 1 69 ? -13.281 -20.469 -17.141 1 95.06 69 LEU A CA 1
ATOM 538 C C . LEU A 1 69 ? -12.039 -20.812 -16.344 1 95.06 69 LEU A C 1
ATOM 540 O O . LEU A 1 69 ? -11.117 -21.453 -16.859 1 95.06 69 LEU A O 1
ATOM 544 N N . PRO A 1 70 ? -12 -20.453 -15.102 1 97.25 70 PRO A N 1
ATOM 545 C CA . PRO A 1 70 ? -10.844 -20.781 -14.273 1 97.25 70 PRO A CA 1
ATOM 546 C C . PRO A 1 70 ? -10.891 -22.234 -13.758 1 97.25 70 PRO A C 1
ATOM 548 O O . PRO A 1 70 ? -11.898 -22.922 -13.938 1 97.25 70 PRO A O 1
ATOM 551 N N . ASN A 1 71 ? -9.766 -22.672 -13.227 1 97.75 71 ASN A N 1
ATOM 552 C CA . ASN A 1 71 ? -9.766 -23.953 -12.523 1 97.75 71 ASN A CA 1
ATOM 553 C C . ASN A 1 71 ? -10.492 -23.859 -11.188 1 97.75 71 ASN A C 1
ATOM 555 O O . ASN A 1 71 ? -11.18 -24.797 -10.781 1 97.75 71 ASN A O 1
ATOM 559 N N . PHE A 1 72 ? -10.375 -22.656 -10.539 1 98.44 72 PHE A N 1
ATOM 560 C CA . PHE A 1 72 ? -10.938 -22.516 -9.195 1 98.44 72 PHE A CA 1
ATOM 561 C C . PHE A 1 72 ? -11.664 -21.188 -9.055 1 98.44 72 PHE A C 1
ATOM 563 O O . PHE A 1 72 ? -11.195 -20.156 -9.562 1 98.44 72 PHE A O 1
ATOM 570 N N . VAL A 1 73 ? -12.766 -21.172 -8.375 1 98 73 VAL A N 1
ATOM 571 C CA . VAL A 1 73 ? -13.406 -20.016 -7.754 1 98 73 VAL A CA 1
ATOM 572 C C . VAL A 1 73 ? -13.5 -20.219 -6.246 1 98 73 VAL A C 1
ATOM 574 O O . VAL A 1 73 ? -14.109 -21.188 -5.781 1 98 73 VAL A O 1
ATOM 577 N N . THR A 1 74 ? -12.828 -19.344 -5.492 1 97.5 74 THR A N 1
ATOM 578 C CA . THR A 1 74 ? -12.742 -19.609 -4.059 1 97.5 74 THR A CA 1
ATOM 579 C C . THR A 1 74 ? -12.828 -18.312 -3.26 1 97.5 74 THR A C 1
ATOM 581 O O . THR A 1 74 ? -12.688 -17.219 -3.816 1 97.5 74 THR A O 1
ATOM 584 N N . GLY A 1 75 ? -13.062 -18.406 -1.952 1 95.38 75 GLY A N 1
ATOM 585 C CA . GLY A 1 75 ? -13.18 -17.297 -1.017 1 95.38 75 GLY A CA 1
ATOM 586 C C . GLY A 1 75 ? -14.281 -17.5 0.006 1 95.38 75 GLY A C 1
ATOM 587 O O . GLY A 1 75 ? -14.805 -18.609 0.158 1 95.38 75 GLY A O 1
ATOM 588 N N . ASP A 1 76 ? -14.609 -16.469 0.68 1 91.19 76 ASP A N 1
ATOM 589 C CA . ASP A 1 76 ? -15.711 -16.562 1.641 1 91.19 76 ASP A CA 1
ATOM 590 C C . ASP A 1 76 ? -17.031 -16.188 0.994 1 91.19 76 ASP A C 1
ATOM 592 O O . ASP A 1 76 ? -18.094 -16.234 1.642 1 91.19 76 ASP A O 1
ATOM 596 N N . PHE A 1 77 ? -17.047 -15.781 -0.223 1 91.81 77 PHE A N 1
ATOM 597 C CA . PHE A 1 77 ? -18.172 -15.562 -1.116 1 91.81 77 PHE A CA 1
ATOM 598 C C . PHE A 1 77 ? -19.078 -14.461 -0.579 1 91.81 77 PHE A C 1
ATOM 600 O O . PHE A 1 77 ? -20.297 -14.492 -0.786 1 91.81 77 PHE A O 1
ATOM 607 N N . ASP A 1 78 ? -18.484 -13.531 0.161 1 85.56 78 ASP A N 1
ATOM 608 C CA . ASP A 1 78 ? -19.281 -12.406 0.655 1 85.56 78 ASP A CA 1
ATOM 609 C C . ASP A 1 78 ? -19.453 -11.344 -0.425 1 85.56 78 ASP A C 1
ATOM 611 O O . ASP A 1 78 ? -20.359 -10.508 -0.338 1 85.56 78 ASP A O 1
ATOM 615 N N . SER A 1 79 ? -18.641 -11.445 -1.414 1 87.19 79 SER A N 1
ATOM 616 C CA . SER A 1 79 ? -18.672 -10.406 -2.439 1 87.19 79 SER A CA 1
ATOM 617 C C . SER A 1 79 ? -19.109 -10.977 -3.785 1 87.19 79 SER A C 1
ATOM 619 O O . SER A 1 79 ? -19.266 -10.234 -4.758 1 87.19 79 SER A O 1
ATOM 621 N N . ILE A 1 80 ? -19.219 -12.219 -3.928 1 92.5 80 ILE A N 1
ATOM 622 C CA . ILE A 1 80 ? -19.656 -12.828 -5.18 1 92.5 80 ILE A CA 1
ATOM 623 C C . ILE A 1 80 ? -21.172 -12.859 -5.246 1 92.5 80 ILE A C 1
ATOM 625 O O . ILE A 1 80 ? -21.844 -13.148 -4.246 1 92.5 80 ILE A O 1
ATOM 629 N N . THR A 1 81 ? -21.766 -12.602 -6.391 1 93.38 81 THR A N 1
ATOM 630 C CA . THR A 1 81 ? -23.203 -12.609 -6.543 1 93.38 81 THR A CA 1
ATOM 631 C C . THR A 1 81 ? -23.734 -14.031 -6.688 1 93.38 81 THR A C 1
ATOM 633 O O . THR A 1 81 ? -23.031 -14.914 -7.188 1 93.38 81 THR A O 1
ATOM 636 N N . PRO A 1 82 ? -24.953 -14.164 -6.328 1 95 82 PRO A N 1
ATOM 637 C CA . PRO A 1 82 ? -25.547 -15.492 -6.477 1 95 82 PRO A CA 1
ATOM 638 C C . PRO A 1 82 ? -25.578 -15.969 -7.93 1 95 82 PRO A C 1
ATOM 640 O O . PRO A 1 82 ? -25.344 -17.156 -8.195 1 95 82 PRO A O 1
ATOM 643 N N . GLU A 1 83 ? -25.828 -15.086 -8.812 1 94.19 83 GLU A N 1
ATOM 644 C CA . GLU A 1 83 ? -25.859 -15.422 -10.234 1 94.19 83 GLU A CA 1
ATOM 645 C C . GLU A 1 83 ? -24.5 -15.898 -10.727 1 94.19 83 GLU A C 1
ATOM 647 O O . GLU A 1 83 ? -24.406 -16.906 -11.438 1 94.19 83 GLU A O 1
ATOM 652 N N . THR A 1 84 ? -23.484 -15.219 -10.344 1 94.5 84 THR A N 1
ATOM 653 C CA . THR A 1 84 ? -22.125 -15.57 -10.727 1 94.5 84 THR A CA 1
ATOM 654 C C . THR A 1 84 ? -21.719 -16.906 -10.102 1 94.5 84 THR A C 1
ATOM 656 O O . THR A 1 84 ? -21.141 -17.766 -10.781 1 94.5 84 THR A O 1
ATOM 659 N N . LEU A 1 85 ? -22.047 -17.031 -8.867 1 95.75 85 LEU A N 1
ATOM 660 C CA . LEU A 1 85 ? -21.734 -18.266 -8.164 1 95.75 85 LEU A CA 1
ATOM 661 C C . LEU A 1 85 ? -22.406 -19.469 -8.836 1 95.75 85 LEU A C 1
ATOM 663 O O . LEU A 1 85 ? -21.75 -20.469 -9.102 1 95.75 85 LEU A O 1
ATOM 667 N N . ALA A 1 86 ? -23.641 -19.312 -9.164 1 95.56 86 ALA A N 1
ATOM 668 C CA . ALA A 1 86 ? -24.406 -20.375 -9.82 1 95.56 86 ALA A CA 1
ATOM 669 C C . ALA A 1 86 ? -23.812 -20.719 -11.188 1 95.56 86 ALA A C 1
ATOM 671 O O . ALA A 1 86 ? -23.75 -21.891 -11.57 1 95.56 86 ALA A O 1
ATOM 672 N N . PHE A 1 87 ? -23.406 -19.75 -11.875 1 94.38 87 PHE A N 1
ATOM 673 C CA . PHE A 1 87 ? -22.812 -19.938 -13.195 1 94.38 87 PHE A CA 1
ATOM 674 C C . PHE A 1 87 ? -21.562 -20.812 -13.109 1 94.38 87 PHE A C 1
ATOM 676 O O . PHE A 1 87 ? -21.469 -21.828 -13.805 1 94.38 87 PHE A O 1
ATOM 683 N N . TYR A 1 88 ? -20.641 -20.531 -12.211 1 95.56 88 TYR A N 1
ATOM 684 C CA . TYR A 1 88 ? -19.391 -21.266 -12.141 1 95.56 88 TYR A CA 1
ATOM 685 C C . TYR A 1 88 ? -19.594 -22.641 -11.547 1 95.56 88 TYR A C 1
ATOM 687 O O . TYR A 1 88 ? -18.906 -23.594 -11.922 1 95.56 88 TYR A O 1
ATOM 695 N N . GLN A 1 89 ? -20.578 -22.766 -10.688 1 96.5 89 GLN A N 1
ATOM 696 C CA . GLN A 1 89 ? -20.906 -24.062 -10.117 1 96.5 89 GLN A CA 1
ATOM 697 C C . GLN A 1 89 ? -21.453 -25.016 -11.18 1 96.5 89 GLN A C 1
ATOM 699 O O . GLN A 1 89 ? -21.312 -26.234 -11.062 1 96.5 89 GLN A O 1
ATOM 704 N N . SER A 1 90 ? -22.031 -24.453 -12.195 1 95.81 90 SER A N 1
ATOM 705 C CA . SER A 1 90 ? -22.641 -25.25 -13.25 1 95.81 90 SER A CA 1
ATOM 706 C C . SER A 1 90 ? -21.609 -25.703 -14.273 1 95.81 90 SER A C 1
ATOM 708 O O . SER A 1 90 ? -21.906 -26.547 -15.117 1 95.81 90 SER A O 1
ATOM 710 N N . GLN A 1 91 ? -20.469 -25.141 -14.195 1 95.06 91 GLN A N 1
ATOM 711 C CA . GLN A 1 91 ? -19.406 -25.516 -15.125 1 95.06 91 GLN A CA 1
ATOM 712 C C . GLN A 1 91 ? -18.609 -26.703 -14.602 1 95.06 91 GLN A C 1
ATOM 714 O O . GLN A 1 91 ? -17.969 -26.609 -13.547 1 95.06 91 GLN A O 1
ATOM 719 N N . GLU A 1 92 ? -18.484 -27.781 -15.312 1 95 92 GLU A N 1
ATOM 720 C CA . GLU A 1 92 ? -17.844 -29.016 -14.875 1 95 92 GLU A CA 1
ATOM 721 C C . GLU A 1 92 ? -16.344 -28.812 -14.695 1 95 92 GLU A C 1
ATOM 723 O O . GLU A 1 92 ? -15.719 -29.453 -13.852 1 95 92 GLU A O 1
ATOM 728 N N . SER A 1 93 ? -15.781 -27.953 -15.391 1 94.94 93 SER A N 1
ATOM 729 C CA . SER A 1 93 ? -14.336 -27.766 -15.398 1 94.94 93 SER A CA 1
ATOM 730 C C . SER A 1 93 ? -13.891 -26.859 -14.258 1 94.94 93 SER A C 1
ATOM 732 O O . SER A 1 93 ? -12.688 -26.688 -14.031 1 94.94 93 SER A O 1
ATOM 734 N N . VAL A 1 94 ? -14.828 -26.219 -13.555 1 97.31 94 VAL A N 1
ATOM 735 C CA . VAL A 1 94 ? -14.508 -25.25 -12.516 1 97.31 94 VAL A CA 1
ATOM 736 C C . VAL A 1 94 ? -14.773 -25.844 -11.141 1 97.31 94 VAL A C 1
ATOM 738 O O . VAL A 1 94 ? -15.852 -26.391 -10.883 1 97.31 94 VAL A O 1
ATOM 741 N N . SER A 1 95 ? -13.805 -25.812 -10.297 1 98 95 SER A N 1
ATOM 742 C CA . SER A 1 95 ? -13.984 -26.188 -8.898 1 98 95 SER A CA 1
ATOM 743 C C . SER A 1 95 ? -14.312 -24.969 -8.039 1 98 95 SER A C 1
ATOM 745 O O . SER A 1 95 ? -13.477 -24.078 -7.871 1 98 95 SER A O 1
ATOM 747 N N . VAL A 1 96 ? -15.477 -24.922 -7.477 1 97.88 96 VAL A N 1
ATOM 748 C CA . VAL A 1 96 ? -15.906 -23.828 -6.602 1 97.88 96 VAL A CA 1
ATOM 749 C C . VAL A 1 96 ? -15.719 -24.234 -5.141 1 97.88 96 VAL A C 1
ATOM 751 O O . VAL A 1 96 ? -16.359 -25.188 -4.668 1 97.88 96 VAL A O 1
ATOM 754 N N . ILE A 1 97 ? -14.852 -23.594 -4.434 1 97.25 97 ILE A N 1
ATOM 755 C CA . ILE A 1 97 ? -14.461 -23.984 -3.084 1 97.25 97 ILE A CA 1
ATOM 756 C C . ILE A 1 97 ? -14.758 -22.844 -2.111 1 97.25 97 ILE A C 1
ATOM 758 O O . ILE A 1 97 ? -14.125 -21.781 -2.18 1 97.25 97 ILE A O 1
ATOM 762 N N . HIS A 1 98 ? -15.664 -23.031 -1.187 1 95.44 98 HIS A N 1
ATOM 763 C CA . HIS A 1 98 ? -16 -22.062 -0.146 1 95.44 98 HIS A CA 1
ATOM 764 C C . HIS A 1 98 ? -15.008 -22.125 1.005 1 95.44 98 HIS A C 1
ATOM 766 O O . HIS A 1 98 ? -14.797 -23.188 1.599 1 95.44 98 HIS A O 1
ATOM 772 N N . THR A 1 99 ? -14.383 -21 1.329 1 93.5 99 THR A N 1
ATOM 773 C CA . THR A 1 99 ? -13.398 -20.922 2.404 1 93.5 99 THR A CA 1
ATOM 774 C C . THR A 1 99 ? -13.781 -19.859 3.428 1 93.5 99 THR A C 1
ATOM 776 O O . THR A 1 99 ? -13.195 -18.781 3.457 1 93.5 99 THR A O 1
ATOM 779 N N . PRO A 1 100 ? -14.625 -20.172 4.426 1 86 100 PRO A N 1
ATOM 780 C CA . PRO A 1 100 ? -15.164 -19.188 5.371 1 86 100 PRO A CA 1
ATOM 781 C C . PRO A 1 100 ? -14.195 -18.875 6.504 1 86 100 PRO A C 1
ATOM 783 O O . PRO A 1 100 ? -14.43 -17.938 7.273 1 86 100 PRO A O 1
ATOM 786 N N . ASP A 1 101 ? -13.062 -19.641 6.582 1 76.12 101 ASP A N 1
ATOM 787 C CA . ASP A 1 101 ? -12.094 -19.438 7.664 1 76.12 101 ASP A CA 1
ATOM 788 C C . ASP A 1 101 ? -11.617 -18 7.719 1 76.12 101 ASP A C 1
ATOM 790 O O . ASP A 1 101 ? -11.234 -17.422 6.695 1 76.12 101 ASP A O 1
ATOM 794 N N . GLU A 1 102 ? -11.672 -17.484 8.945 1 78.06 102 GLU A N 1
ATOM 795 C CA . GLU A 1 102 ? -11.359 -16.062 9.094 1 78.06 102 GLU A CA 1
ATOM 796 C C . GLU A 1 102 ? -9.945 -15.859 9.625 1 78.06 102 GLU A C 1
ATOM 798 O O . GLU A 1 102 ? -9.5 -14.727 9.82 1 78.06 102 GLU A O 1
ATOM 803 N N . ASN A 1 103 ? -9.125 -16.906 9.656 1 83.88 103 ASN A N 1
ATOM 804 C CA . ASN A 1 103 ? -7.781 -16.812 10.219 1 83.88 103 ASN A CA 1
ATOM 805 C C . ASN A 1 103 ? -6.762 -16.406 9.156 1 83.88 103 ASN A C 1
ATOM 807 O O . ASN A 1 103 ? -5.648 -15.992 9.492 1 83.88 103 ASN A O 1
ATOM 811 N N . GLU A 1 104 ? -7.137 -16.641 7.957 1 90.25 104 GLU A N 1
ATOM 812 C CA . GLU A 1 104 ? -6.273 -16.281 6.836 1 90.25 104 GLU A CA 1
ATOM 813 C C . GLU A 1 104 ? -7.039 -15.461 5.793 1 90.25 104 GLU A C 1
ATOM 815 O O . GLU A 1 104 ? -8.266 -15.555 5.707 1 90.25 104 GLU A O 1
ATOM 820 N N . THR A 1 105 ? -6.27 -14.742 5.078 1 92.31 105 THR A N 1
ATOM 821 C CA . THR A 1 105 ? -6.906 -13.977 4.016 1 92.31 105 THR A CA 1
ATOM 822 C C . THR A 1 105 ? -7.324 -14.891 2.863 1 92.31 105 THR A C 1
ATOM 824 O O . THR A 1 105 ? -6.793 -15.992 2.717 1 92.31 105 THR A O 1
ATOM 827 N N . ASP A 1 106 ? -8.18 -14.391 2.059 1 94.19 106 ASP A N 1
ATOM 828 C CA . ASP A 1 106 ? -8.641 -15.156 0.903 1 94.19 106 ASP A CA 1
ATOM 829 C C . ASP A 1 106 ? -7.488 -15.453 -0.05 1 94.19 106 ASP A C 1
ATOM 831 O O . ASP A 1 106 ? -7.438 -16.531 -0.657 1 94.19 106 ASP A O 1
ATOM 835 N N . PHE A 1 107 ? -6.52 -14.586 -0.175 1 96.88 107 PHE A N 1
ATOM 836 C CA . PHE A 1 107 ? -5.348 -14.836 -1.006 1 96.88 107 PHE A CA 1
ATOM 837 C C . PHE A 1 107 ? -4.535 -16 -0.459 1 96.88 107 PHE A C 1
ATOM 839 O O . PHE A 1 107 ? -4.184 -16.922 -1.2 1 96.88 107 PHE A O 1
ATOM 846 N N . THR A 1 108 ? -4.273 -15.984 0.83 1 97.56 108 THR A N 1
ATOM 847 C CA . THR A 1 108 ? -3.465 -17.031 1.439 1 97.56 108 THR A CA 1
ATOM 848 C C . THR A 1 108 ? -4.148 -18.391 1.303 1 97.56 108 THR A C 1
ATOM 850 O O . THR A 1 108 ? -3.506 -19.391 0.945 1 97.56 108 THR A O 1
ATOM 853 N N . LYS A 1 109 ? -5.449 -18.406 1.548 1 97.62 109 LYS A N 1
ATOM 854 C CA . LYS A 1 109 ? -6.191 -19.656 1.409 1 97.62 109 LYS A CA 1
ATOM 855 C C . LYS A 1 109 ? -6.164 -20.156 -0.03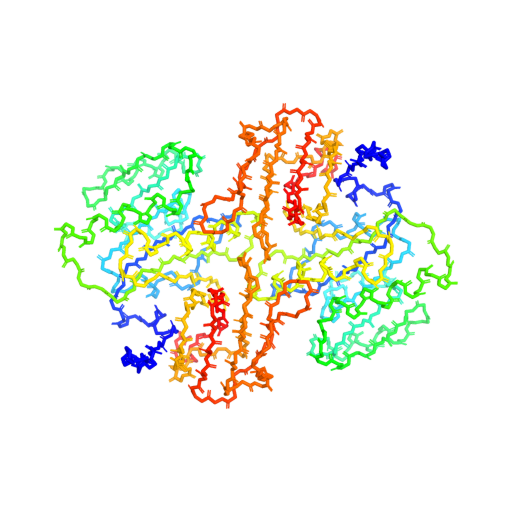2 1 97.62 109 LYS A C 1
ATOM 857 O O . LYS A 1 109 ? -5.984 -21.359 -0.277 1 97.62 109 LYS A O 1
ATOM 862 N N . CYS A 1 110 ? -6.328 -19.219 -0.932 1 98.12 110 CYS A N 1
ATOM 863 C CA . CYS A 1 110 ? -6.316 -19.594 -2.342 1 98.12 110 CYS A CA 1
ATOM 864 C C . CYS A 1 110 ? -4.945 -20.125 -2.752 1 98.12 110 CYS A C 1
ATOM 866 O O . CYS A 1 110 ? -4.852 -21.062 -3.533 1 98.12 110 CYS A O 1
ATOM 868 N N . LEU A 1 111 ? -3.873 -19.516 -2.25 1 98.56 111 LEU A N 1
ATOM 869 C CA . LEU A 1 111 ? -2.521 -19.984 -2.537 1 98.56 111 LEU A CA 1
ATOM 870 C C . LEU A 1 111 ? -2.352 -21.438 -2.113 1 98.56 111 LEU A C 1
ATOM 872 O O . LEU A 1 111 ? -1.751 -22.234 -2.838 1 98.56 111 LEU A O 1
ATOM 876 N N . ARG A 1 112 ? -2.908 -21.797 -0.99 1 98.25 112 ARG A N 1
ATOM 877 C CA . ARG A 1 112 ? -2.838 -23.172 -0.51 1 98.25 112 ARG A CA 1
ATOM 878 C C . ARG A 1 112 ? -3.576 -24.125 -1.451 1 98.25 112 ARG A C 1
ATOM 880 O O . ARG A 1 112 ? -3.084 -25.203 -1.76 1 98.25 112 ARG A O 1
ATOM 887 N N . ILE A 1 113 ? -4.727 -23.688 -1.896 1 98.06 113 ILE A N 1
ATOM 888 C CA . ILE A 1 113 ? -5.543 -24.5 -2.797 1 98.06 113 ILE A CA 1
ATOM 889 C C . ILE A 1 113 ? -4.793 -24.719 -4.105 1 98.06 113 ILE A C 1
ATOM 891 O O . ILE A 1 113 ? -4.684 -25.859 -4.574 1 98.06 113 ILE A O 1
ATOM 895 N N . VAL A 1 114 ? -4.258 -23.672 -4.676 1 98.5 114 VAL A N 1
ATOM 896 C CA . VAL A 1 114 ? -3.537 -23.734 -5.945 1 98.5 114 VAL A CA 1
ATOM 897 C C . VAL A 1 114 ? -2.297 -24.609 -5.793 1 98.5 114 VAL A C 1
ATOM 899 O O . VAL A 1 114 ? -2 -25.438 -6.66 1 98.5 114 VAL A O 1
ATOM 902 N N . ASN A 1 115 ? -1.617 -24.438 -4.676 1 98.44 115 ASN A N 1
ATOM 903 C CA . ASN A 1 115 ? -0.423 -25.25 -4.445 1 98.44 115 ASN A CA 1
ATOM 904 C C . ASN A 1 115 ? -0.759 -26.734 -4.352 1 98.44 115 ASN A C 1
ATOM 906 O O . ASN A 1 115 ? -0.027 -27.562 -4.879 1 98.44 115 ASN A O 1
ATOM 910 N N . THR A 1 116 ? -1.825 -27.078 -3.641 1 98.25 116 THR A N 1
ATOM 911 C CA . THR A 1 116 ? -2.26 -28.469 -3.539 1 98.25 116 THR A CA 1
ATOM 912 C C . THR A 1 116 ? -2.506 -29.062 -4.922 1 98.25 116 THR A C 1
ATOM 914 O O . THR A 1 116 ? -2.068 -30.188 -5.211 1 98.25 116 THR A O 1
ATOM 917 N N . PHE A 1 117 ? -3.145 -28.297 -5.711 1 97.75 117 PHE A N 1
ATOM 918 C CA . PHE A 1 117 ? -3.412 -28.734 -7.078 1 97.75 117 PHE A CA 1
ATOM 919 C C . PHE A 1 117 ? -2.111 -28.953 -7.844 1 97.75 117 PHE A C 1
ATOM 921 O O . PHE A 1 117 ? -1.944 -29.969 -8.516 1 97.75 117 PHE A O 1
ATOM 928 N N . ILE A 1 118 ? -1.198 -28 -7.762 1 97.56 118 ILE A N 1
ATOM 929 C CA . ILE A 1 118 ? 0.087 -28.047 -8.453 1 97.56 118 ILE A CA 1
ATOM 930 C C . ILE A 1 118 ? 0.84 -29.312 -8.039 1 97.56 118 ILE A C 1
ATOM 932 O O . ILE A 1 118 ? 1.393 -30.016 -8.883 1 97.56 118 ILE A O 1
ATOM 936 N N . GLU A 1 119 ? 0.825 -29.625 -6.793 1 97.31 119 GLU A N 1
ATOM 937 C CA . GLU A 1 119 ? 1.535 -30.781 -6.27 1 97.31 119 GLU A CA 1
ATOM 938 C C . GLU A 1 119 ? 0.864 -32.094 -6.707 1 97.31 119 GLU A C 1
ATOM 940 O O . GLU A 1 119 ? 1.531 -33 -7.188 1 97.31 119 GLU A O 1
ATOM 945 N N . GLU A 1 120 ? -0.402 -32.125 -6.551 1 97.56 120 GLU A N 1
ATOM 946 C CA . GLU A 1 120 ? -1.149 -33.344 -6.867 1 97.56 120 GLU A CA 1
ATOM 947 C C . GLU A 1 120 ? -1.052 -33.688 -8.352 1 97.56 120 GLU A C 1
ATOM 949 O O . GLU A 1 120 ? -0.914 -34.844 -8.719 1 97.56 120 GLU A O 1
ATOM 954 N N . LYS A 1 121 ? -1.111 -32.656 -9.148 1 97 121 LYS A N 1
ATOM 955 C CA . LYS A 1 121 ? -1.106 -32.875 -10.586 1 97 121 LYS A CA 1
ATOM 956 C C . LYS A 1 121 ? 0.305 -32.75 -11.156 1 97 121 LYS A C 1
ATOM 958 O O . LYS A 1 121 ? 0.507 -32.906 -12.367 1 97 121 LYS A O 1
ATOM 963 N N . GLN A 1 122 ? 1.271 -32.438 -10.281 1 96.44 122 GLN A N 1
ATOM 964 C CA . GLN A 1 122 ? 2.676 -32.312 -10.656 1 96.44 122 GLN A CA 1
ATOM 965 C C . GLN A 1 122 ? 2.846 -31.312 -11.805 1 96.44 122 GLN A C 1
ATOM 967 O O . GLN A 1 122 ? 3.523 -31.625 -12.789 1 96.44 122 GLN A O 1
ATOM 972 N N . VAL A 1 123 ? 2.102 -30.281 -11.68 1 95.19 123 VAL A N 1
ATOM 973 C CA . VAL A 1 123 ? 2.182 -29.234 -12.695 1 95.19 123 VAL A CA 1
ATOM 974 C C . VAL A 1 123 ? 3.547 -28.547 -12.633 1 95.19 123 VAL A C 1
ATOM 976 O O . VAL A 1 123 ? 4.008 -28.172 -11.555 1 95.19 123 VAL A O 1
ATOM 979 N N . GLN A 1 124 ? 4.215 -28.453 -13.773 1 93.38 124 GLN A N 1
ATOM 980 C CA . GLN A 1 124 ? 5.492 -27.75 -13.836 1 93.38 124 GLN A CA 1
ATOM 981 C C . GLN A 1 124 ? 5.297 -26.297 -14.227 1 93.38 124 GLN A C 1
ATOM 983 O O . GLN A 1 124 ? 4.867 -25.984 -15.344 1 93.38 124 GLN A O 1
ATOM 988 N N . LEU A 1 125 ? 5.562 -25.469 -13.312 1 93.81 125 LEU A N 1
ATOM 989 C CA . LEU A 1 125 ? 5.473 -24.047 -13.609 1 93.81 125 LEU A CA 1
ATOM 990 C C . LEU A 1 125 ? 6.613 -23.266 -12.953 1 93.81 125 LEU A C 1
ATOM 992 O O . LEU A 1 125 ? 7.27 -23.781 -12.047 1 93.81 125 LEU A O 1
ATOM 996 N N . LYS A 1 126 ? 6.828 -22.031 -13.422 1 93.88 126 LYS A N 1
ATOM 997 C CA . LYS A 1 126 ? 7.969 -21.219 -13 1 93.88 126 LYS A CA 1
ATOM 998 C C . LYS A 1 126 ? 7.578 -20.266 -11.883 1 93.88 126 LYS A C 1
ATOM 1000 O O . LYS A 1 126 ? 8.422 -19.859 -11.078 1 93.88 126 LYS A O 1
ATOM 1005 N N . SER A 1 127 ? 6.297 -19.922 -11.859 1 97.19 127 SER A N 1
ATOM 1006 C CA . SER A 1 127 ? 5.879 -18.906 -10.898 1 97.19 127 SER A CA 1
ATOM 1007 C C . SER A 1 127 ? 4.383 -19 -10.617 1 97.19 127 SER A C 1
ATOM 1009 O O . SER A 1 127 ? 3.627 -19.562 -11.414 1 97.19 127 SER A O 1
ATOM 1011 N N . ILE A 1 128 ? 3.98 -18.594 -9.5 1 98.5 128 ILE A N 1
ATOM 1012 C CA . ILE A 1 128 ? 2.6 -18.266 -9.156 1 98.5 128 ILE A CA 1
ATOM 1013 C C . ILE A 1 128 ? 2.426 -16.75 -9.07 1 98.5 128 ILE A C 1
ATOM 1015 O O . ILE A 1 128 ? 3.176 -16.078 -8.359 1 98.5 128 ILE A O 1
ATOM 1019 N N . ILE A 1 129 ? 1.416 -16.25 -9.781 1 98.5 129 ILE A N 1
ATOM 1020 C CA . ILE A 1 129 ? 1.163 -14.812 -9.828 1 98.5 129 ILE A CA 1
ATOM 1021 C C . ILE A 1 129 ? -0.135 -14.492 -9.094 1 98.5 129 ILE A C 1
ATOM 1023 O O . ILE A 1 129 ? -1.164 -15.133 -9.328 1 98.5 129 ILE A O 1
ATOM 1027 N N . ALA A 1 130 ? -0.034 -13.609 -8.219 1 98.75 130 ALA A N 1
ATOM 1028 C CA . ALA A 1 130 ? -1.238 -12.969 -7.699 1 98.75 130 ALA A CA 1
ATOM 1029 C C . ALA A 1 130 ? -1.488 -11.625 -8.391 1 98.75 130 ALA A C 1
ATOM 1031 O O . ALA A 1 130 ? -0.788 -10.648 -8.125 1 98.75 130 ALA A O 1
ATOM 1032 N N . ALA A 1 131 ? -2.439 -11.602 -9.281 1 98.12 131 ALA A N 1
ATOM 1033 C CA . ALA A 1 131 ? -2.812 -10.391 -10 1 98.12 131 ALA A CA 1
ATOM 1034 C C . ALA A 1 131 ? -3.84 -9.578 -9.219 1 98.12 131 ALA A C 1
ATOM 1036 O O . ALA A 1 131 ? -4.891 -10.102 -8.836 1 98.12 131 ALA A O 1
ATOM 1037 N N . HIS A 1 132 ? -3.535 -8.367 -8.961 1 97.38 132 HIS A N 1
ATOM 1038 C CA . HIS A 1 132 ? -4.422 -7.508 -8.188 1 97.38 132 HIS A CA 1
ATOM 1039 C C . HIS A 1 132 ? -4.414 -6.082 -8.727 1 97.38 132 HIS A C 1
ATOM 1041 O O . HIS A 1 132 ? -3.572 -5.734 -9.555 1 97.38 132 HIS A O 1
ATOM 1047 N N . ILE A 1 133 ? -5.43 -5.266 -8.383 1 95.5 133 ILE A N 1
ATOM 1048 C CA . ILE A 1 133 ? -5.469 -3.844 -8.703 1 95.5 133 ILE A CA 1
ATOM 1049 C C . ILE A 1 133 ? -4.949 -3.031 -7.523 1 95.5 133 ILE A C 1
ATOM 1051 O O . ILE A 1 133 ? -5.383 -3.225 -6.383 1 95.5 133 ILE A O 1
ATOM 1055 N N . SER A 1 134 ? -3.984 -2.205 -7.832 1 95.31 134 SER A N 1
ATOM 1056 C CA . SER A 1 134 ? -3.43 -1.367 -6.773 1 95.31 134 SER A CA 1
ATOM 1057 C C . SER A 1 134 ? -4.484 -0.427 -6.199 1 95.31 134 SER A C 1
ATOM 1059 O O . SER A 1 134 ? -5.336 0.079 -6.934 1 95.31 134 SER A O 1
ATOM 1061 N N . GLY A 1 135 ? -4.355 -0.22 -4.844 1 93.75 135 GLY A N 1
ATOM 1062 C CA . GLY A 1 135 ? -5.254 0.716 -4.188 1 93.75 135 GLY A CA 1
ATOM 1063 C C . GLY A 1 135 ? -6.324 0.034 -3.355 1 93.75 135 GLY A C 1
ATOM 1064 O O . GLY A 1 135 ? -6.242 -1.168 -3.096 1 93.75 135 GLY A O 1
ATOM 1065 N N . GLY A 1 136 ? -7.324 0.75 -2.873 1 93.88 136 GLY A N 1
ATOM 1066 C CA . GLY A 1 136 ? -8.297 0.273 -1.901 1 93.88 136 GLY A CA 1
ATOM 1067 C C . GLY A 1 136 ? -7.82 0.414 -0.466 1 93.88 136 GLY A C 1
ATOM 1068 O O . GLY A 1 136 ? -7.113 1.364 -0.132 1 93.88 136 GLY A O 1
ATOM 1069 N N . ARG A 1 137 ? -8.328 -0.451 0.309 1 94.69 137 ARG A N 1
ATOM 1070 C CA . ARG A 1 137 ? -7.926 -0.419 1.71 1 94.69 137 ARG A CA 1
ATOM 1071 C C . ARG A 1 137 ? -6.449 -0.767 1.862 1 94.69 137 ARG A C 1
ATOM 1073 O O . ARG A 1 137 ? -5.984 -1.781 1.334 1 94.69 137 ARG A O 1
ATOM 1080 N N . LEU A 1 138 ? -5.77 0.056 2.639 1 97.5 138 LEU A N 1
ATOM 1081 C CA . LEU A 1 138 ? -4.332 -0.117 2.826 1 97.5 138 LEU A CA 1
ATOM 1082 C C . LEU A 1 138 ? -4.031 -1.421 3.559 1 97.5 138 LEU A C 1
ATOM 1084 O O . LEU A 1 138 ? -3.059 -2.107 3.238 1 97.5 138 LEU A O 1
ATOM 1088 N N . ASP A 1 139 ? -4.82 -1.81 4.59 1 96.94 139 ASP A N 1
ATOM 1089 C CA . ASP A 1 139 ? -4.566 -3.045 5.324 1 96.94 139 ASP A CA 1
ATOM 1090 C C . ASP A 1 139 ? -4.699 -4.262 4.41 1 96.94 139 ASP A C 1
ATOM 1092 O O . ASP A 1 139 ? -3.955 -5.234 4.555 1 96.94 139 ASP A O 1
ATOM 1096 N N . HIS A 1 140 ? -5.605 -4.18 3.461 1 95 140 HIS A N 1
ATOM 1097 C CA . HIS A 1 140 ? -5.742 -5.258 2.488 1 95 140 HIS A CA 1
ATOM 1098 C C . HIS A 1 140 ? -4.496 -5.371 1.612 1 95 140 HIS A C 1
ATOM 1100 O O . HIS A 1 140 ? -3.982 -6.473 1.398 1 95 140 HIS A O 1
ATOM 1106 N N . GLU A 1 141 ? -4.043 -4.258 1.11 1 96.5 141 GLU A N 1
ATOM 1107 C CA . GLU A 1 141 ? -2.84 -4.273 0.282 1 96.5 141 GLU A CA 1
ATOM 1108 C C . GLU A 1 141 ? -1.653 -4.855 1.045 1 96.5 141 GLU A C 1
ATOM 1110 O O . GLU A 1 141 ? -0.885 -5.648 0.496 1 96.5 141 GLU A O 1
ATOM 1115 N N . LEU A 1 142 ? -1.534 -4.484 2.299 1 98 142 LEU A N 1
ATOM 1116 C CA . LEU A 1 142 ? -0.419 -4.969 3.105 1 98 142 LEU A CA 1
ATOM 1117 C C . LEU A 1 142 ? -0.572 -6.457 3.408 1 98 142 LEU A C 1
ATOM 1119 O O . LEU A 1 142 ? 0.422 -7.16 3.602 1 98 142 LEU A O 1
ATOM 1123 N N . SER A 1 143 ? -1.802 -6.965 3.416 1 97.31 143 SER A N 1
ATOM 1124 C CA . SER A 1 143 ? -2.021 -8.391 3.621 1 97.31 143 SER A CA 1
ATOM 1125 C C . SER A 1 143 ? -1.484 -9.211 2.449 1 97.31 143 SER A C 1
ATOM 1127 O O . SER A 1 143 ? -1.068 -10.359 2.623 1 97.31 143 SER A O 1
ATOM 1129 N N . LEU A 1 144 ? -1.518 -8.633 1.25 1 98 144 LEU A N 1
ATOM 1130 C CA . LEU A 1 144 ? -0.933 -9.312 0.102 1 98 144 LEU A CA 1
ATOM 1131 C C . LEU A 1 144 ? 0.562 -9.539 0.304 1 98 144 LEU A C 1
ATOM 1133 O O . LEU A 1 144 ? 1.08 -10.617 0.009 1 98 144 LEU A O 1
ATOM 1137 N N . ILE A 1 145 ? 1.24 -8.547 0.847 1 98.56 145 ILE A N 1
ATOM 1138 C CA . ILE A 1 145 ? 2.666 -8.648 1.137 1 98.56 145 ILE A CA 1
ATOM 1139 C C . ILE A 1 145 ? 2.896 -9.68 2.24 1 98.56 145 ILE A C 1
ATOM 1141 O O . ILE A 1 145 ? 3.867 -10.438 2.197 1 98.56 145 ILE A O 1
ATOM 1145 N N . HIS A 1 146 ? 1.996 -9.68 3.203 1 98.5 146 HIS A N 1
ATOM 1146 C CA . HIS A 1 146 ? 2.08 -10.672 4.266 1 98.5 146 HIS A CA 1
ATOM 1147 C C . HIS A 1 146 ? 2.053 -12.094 3.699 1 98.5 146 HIS A C 1
ATOM 1149 O O . HIS A 1 146 ? 2.83 -12.953 4.121 1 98.5 146 HIS A O 1
ATOM 1155 N N . THR A 1 147 ? 1.18 -12.32 2.752 1 98.44 147 THR A N 1
ATOM 1156 C CA . THR A 1 147 ? 1.101 -13.641 2.129 1 98.44 147 THR A CA 1
ATOM 1157 C C . THR A 1 147 ? 2.416 -13.992 1.442 1 98.44 147 THR A C 1
ATOM 1159 O O . THR A 1 147 ? 2.83 -15.156 1.442 1 98.44 147 THR A O 1
ATOM 1162 N N . LEU A 1 148 ? 3.16 -13.016 0.88 1 98.44 148 LEU A N 1
ATOM 1163 C CA . LEU A 1 148 ? 4.48 -13.281 0.322 1 98.44 148 LEU A CA 1
ATOM 1164 C C . LEU A 1 148 ? 5.418 -13.844 1.385 1 98.44 148 LEU A C 1
ATOM 1166 O O . LEU A 1 148 ? 6.227 -14.734 1.1 1 98.44 148 LEU A O 1
ATOM 1170 N N . PHE A 1 149 ? 5.312 -13.344 2.564 1 98.25 149 PHE A N 1
ATOM 1171 C CA . PHE A 1 149 ? 6.16 -13.812 3.654 1 98.25 149 PHE A CA 1
ATOM 1172 C C . PHE A 1 149 ? 5.801 -15.242 4.043 1 98.25 149 PHE A C 1
ATOM 1174 O O . PHE A 1 149 ? 6.664 -16.016 4.473 1 98.25 149 PHE A O 1
ATOM 1181 N N . LEU A 1 150 ? 4.555 -15.555 3.902 1 97.94 150 LEU A N 1
ATOM 1182 C CA . LEU A 1 150 ? 4.086 -16.891 4.285 1 97.94 150 LEU A CA 1
ATOM 1183 C C . LEU A 1 150 ? 4.328 -17.891 3.168 1 97.94 150 LEU A C 1
ATOM 1185 O O . LEU A 1 150 ? 4.363 -19.094 3.41 1 97.94 150 LEU A O 1
ATOM 1189 N N . ALA A 1 151 ? 4.492 -17.469 1.974 1 98.31 151 ALA A N 1
ATOM 1190 C CA . ALA A 1 151 ? 4.492 -18.266 0.755 1 98.31 151 ALA A CA 1
ATOM 1191 C C . ALA A 1 151 ? 5.535 -19.375 0.833 1 98.31 151 ALA A C 1
ATOM 1193 O O . ALA A 1 151 ? 5.262 -20.516 0.46 1 98.31 151 ALA A O 1
ATOM 1194 N N . PRO A 1 152 ? 6.781 -19.109 1.371 1 97 152 PRO A N 1
ATOM 1195 C CA . PRO A 1 152 ? 7.793 -20.172 1.398 1 97 152 PRO A CA 1
ATOM 1196 C C . PRO A 1 152 ? 7.371 -21.375 2.238 1 97 152 PRO A C 1
ATOM 1198 O O . PRO A 1 152 ? 7.875 -22.469 2.037 1 97 152 PRO A O 1
ATOM 1201 N N . ARG A 1 153 ? 6.398 -21.188 3.109 1 97.25 153 ARG A N 1
ATOM 1202 C CA . ARG A 1 153 ? 5.891 -22.281 3.936 1 97.25 153 ARG A CA 1
ATOM 1203 C C . ARG A 1 153 ? 4.762 -23.031 3.227 1 97.25 153 ARG A C 1
ATOM 1205 O O . ARG A 1 153 ? 4.355 -24.109 3.658 1 97.25 153 ARG A O 1
ATOM 1212 N N . ILE A 1 154 ? 4.277 -22.484 2.203 1 97.75 154 ILE A N 1
ATOM 1213 C CA . ILE A 1 154 ? 3.109 -23.016 1.519 1 97.75 154 ILE A CA 1
ATOM 1214 C C . ILE A 1 154 ? 3.541 -23.703 0.223 1 97.75 154 ILE A C 1
ATOM 1216 O O . ILE A 1 154 ? 3.033 -24.781 -0.122 1 97.75 154 ILE A O 1
ATOM 1220 N N . THR A 1 155 ? 4.492 -23.125 -0.466 1 98 155 THR A N 1
ATOM 1221 C CA . THR A 1 155 ? 4.887 -23.625 -1.782 1 98 155 THR A CA 1
ATOM 1222 C C . THR A 1 155 ? 6.379 -23.391 -2.016 1 98 155 THR A C 1
ATOM 1224 O O . THR A 1 155 ? 6.961 -22.453 -1.468 1 98 155 THR A O 1
ATOM 1227 N N . THR A 1 156 ? 6.984 -24.172 -2.881 1 95.94 156 THR A N 1
ATOM 1228 C CA . THR A 1 156 ? 8.367 -23.984 -3.299 1 95.94 156 THR A CA 1
ATOM 1229 C C . THR A 1 156 ? 8.445 -23.172 -4.586 1 95.94 156 THR A C 1
ATOM 1231 O O . THR A 1 156 ? 9.531 -22.766 -5.016 1 95.94 156 THR A O 1
ATOM 1234 N N . VAL A 1 157 ? 7.27 -22.969 -5.238 1 96.75 157 VAL A N 1
ATOM 1235 C CA . VAL A 1 157 ? 7.207 -22.172 -6.461 1 96.75 157 VAL A CA 1
ATOM 1236 C C . VAL A 1 157 ? 7.262 -20.688 -6.113 1 96.75 157 VAL A C 1
ATOM 1238 O O . VAL A 1 157 ? 6.543 -20.234 -5.223 1 96.75 157 VAL A O 1
ATOM 1241 N N . PRO A 1 158 ? 8.102 -19.906 -6.816 1 97.12 158 PRO A N 1
ATOM 1242 C CA . PRO A 1 158 ? 8.164 -18.469 -6.535 1 97.12 158 PRO A CA 1
ATOM 1243 C C . PRO A 1 158 ? 6.82 -17.766 -6.715 1 97.12 158 PRO A C 1
ATOM 1245 O O . PRO A 1 158 ? 6.117 -18.031 -7.695 1 97.12 158 PRO A O 1
ATOM 1248 N N . VAL A 1 159 ? 6.484 -16.906 -5.762 1 98.62 159 VAL A N 1
ATOM 1249 C CA . VAL A 1 159 ? 5.219 -16.188 -5.793 1 98.62 159 VAL A CA 1
ATOM 1250 C C . VAL A 1 159 ? 5.477 -14.695 -6.039 1 98.62 159 VAL A C 1
ATOM 1252 O O . VAL A 1 159 ? 6.352 -14.102 -5.406 1 98.62 159 VAL A O 1
ATOM 1255 N N . TYR A 1 160 ? 4.727 -14.102 -6.965 1 98.75 160 TYR A N 1
ATOM 1256 C CA . TYR A 1 160 ? 4.836 -12.695 -7.324 1 98.75 160 TYR A CA 1
ATOM 1257 C C . TYR A 1 160 ? 3.498 -11.984 -7.156 1 98.75 160 TYR A C 1
ATOM 1259 O O . TYR A 1 160 ? 2.441 -12.562 -7.41 1 98.75 160 TYR A O 1
ATOM 1267 N N . LEU A 1 161 ? 3.572 -10.781 -6.715 1 98.88 161 LEU A N 1
ATOM 1268 C CA . LEU A 1 161 ? 2.436 -9.883 -6.859 1 98.88 161 LEU A CA 1
ATOM 1269 C C . LEU A 1 161 ? 2.549 -9.07 -8.141 1 98.88 161 LEU A C 1
ATOM 1271 O O . LEU A 1 161 ? 3.598 -8.484 -8.422 1 98.88 161 LEU A O 1
ATOM 1275 N N . VAL A 1 162 ? 1.491 -9.047 -8.891 1 98.31 162 VAL A N 1
ATOM 1276 C CA . VAL A 1 162 ? 1.441 -8.234 -10.102 1 98.31 162 VAL A CA 1
ATOM 1277 C C . VAL A 1 162 ? 0.259 -7.273 -10.039 1 98.31 162 VAL A C 1
ATOM 1279 O O . VAL A 1 162 ? -0.891 -7.68 -10.227 1 98.31 162 VAL A O 1
ATOM 1282 N N . SER A 1 163 ? 0.556 -6.023 -9.766 1 97.56 163 SER A N 1
ATOM 1283 C CA . SER A 1 163 ? -0.472 -4.988 -9.812 1 97.56 163 SER A CA 1
ATOM 1284 C C . SER A 1 163 ? -0.566 -4.363 -11.195 1 97.56 163 SER A C 1
ATOM 1286 O O . SER A 1 163 ? 0.076 -4.832 -12.141 1 97.56 163 SER A O 1
ATOM 1288 N N . ASP A 1 164 ? -1.424 -3.346 -11.32 1 95.56 164 ASP A N 1
ATOM 1289 C CA . ASP A 1 164 ? -1.548 -2.631 -12.586 1 95.56 164 ASP A CA 1
ATOM 1290 C C . ASP A 1 164 ? -0.356 -1.703 -12.812 1 95.56 164 ASP A C 1
ATOM 1292 O O . ASP A 1 164 ? -0.228 -1.098 -13.883 1 95.56 164 ASP A O 1
ATOM 1296 N N . PHE A 1 165 ? 0.643 -1.695 -11.828 1 96.06 165 PHE A N 1
ATOM 1297 C CA . PHE A 1 165 ? 1.756 -0.767 -11.984 1 96.06 165 PHE A CA 1
ATOM 1298 C C . PHE A 1 165 ? 3.088 -1.485 -11.812 1 96.06 165 PHE A C 1
ATOM 1300 O O . PHE A 1 165 ? 4.094 -1.084 -12.398 1 96.06 165 PHE A O 1
ATOM 1307 N N . CYS A 1 166 ? 3.084 -2.566 -10.93 1 97.69 166 CYS A N 1
ATOM 1308 C CA . CYS A 1 166 ? 4.391 -3.098 -10.555 1 97.69 166 CYS A CA 1
ATOM 1309 C C . CYS A 1 166 ? 4.328 -4.609 -10.367 1 97.69 166 CYS A C 1
ATOM 1311 O O . CYS A 1 166 ? 3.252 -5.172 -10.164 1 97.69 166 CYS A O 1
ATOM 1313 N N . VAL A 1 167 ? 5.5 -5.207 -10.5 1 98.56 167 VAL A N 1
ATOM 1314 C CA . VAL A 1 167 ? 5.746 -6.562 -10.023 1 98.56 167 VAL A CA 1
ATOM 1315 C C . VAL A 1 167 ? 6.516 -6.523 -8.703 1 98.56 167 VAL A C 1
ATOM 1317 O O . VAL A 1 167 ? 7.492 -5.781 -8.57 1 98.56 167 VAL A O 1
ATOM 1320 N N . SER A 1 168 ? 6.059 -7.289 -7.727 1 98.81 168 SER A N 1
ATOM 1321 C CA . SER A 1 168 ? 6.691 -7.297 -6.414 1 98.81 168 SER A CA 1
ATOM 1322 C C . SER A 1 168 ? 6.984 -8.719 -5.949 1 98.81 168 SER A C 1
ATOM 1324 O O . SER A 1 168 ? 6.203 -9.641 -6.215 1 98.81 168 SER A O 1
ATOM 1326 N N . LEU A 1 169 ? 8.078 -8.945 -5.25 1 98.75 169 LEU A N 1
ATOM 1327 C CA . LEU A 1 169 ? 8.477 -10.203 -4.645 1 98.75 169 LEU A CA 1
ATOM 1328 C C . LEU A 1 169 ? 9.391 -9.969 -3.445 1 98.75 169 LEU A C 1
ATOM 1330 O O . LEU A 1 169 ? 9.906 -8.859 -3.264 1 98.75 169 LEU A O 1
ATOM 1334 N N . LEU A 1 170 ? 9.578 -10.992 -2.67 1 98.31 170 LEU A N 1
ATOM 1335 C CA . LEU A 1 170 ? 10.516 -10.906 -1.556 1 98.31 170 LEU A CA 1
ATOM 1336 C C . LEU A 1 170 ? 11.891 -11.422 -1.962 1 98.31 170 LEU A C 1
ATOM 1338 O O . LEU A 1 170 ? 12 -12.453 -2.637 1 98.31 170 LEU A O 1
ATOM 1342 N N . LEU A 1 171 ? 12.891 -10.664 -1.647 1 98.25 171 LEU A N 1
ATOM 1343 C CA . LEU A 1 171 ? 14.266 -11.156 -1.66 1 98.25 171 LEU A CA 1
ATOM 1344 C C . LEU A 1 171 ? 14.695 -11.609 -0.269 1 98.25 171 LEU A C 1
ATOM 1346 O O . LEU A 1 171 ? 14.453 -10.914 0.718 1 98.25 171 LEU A O 1
ATOM 1350 N N . TYR A 1 172 ? 15.32 -12.758 -0.242 1 96.62 172 TYR A N 1
ATOM 1351 C CA . TYR A 1 172 ? 15.711 -13.344 1.038 1 96.62 172 TYR A CA 1
ATOM 1352 C C . TYR A 1 172 ? 17.203 -13.164 1.28 1 96.62 172 TYR A C 1
ATOM 1354 O O . TYR A 1 172 ? 17.922 -12.609 0.442 1 96.62 172 TYR A O 1
ATOM 1362 N N . LYS A 1 173 ? 17.609 -13.539 2.494 1 97.12 173 LYS A N 1
ATOM 1363 C CA . LYS A 1 173 ? 19.016 -13.398 2.883 1 97.12 173 LYS A CA 1
ATOM 1364 C C . LYS A 1 173 ? 19.938 -13.938 1.802 1 97.12 173 LYS A C 1
ATOM 1366 O O . LYS A 1 173 ? 19.734 -15.039 1.291 1 97.12 173 LYS A O 1
ATOM 1371 N N . GLY A 1 174 ? 20.953 -13.18 1.504 1 97.75 174 GLY A N 1
ATOM 1372 C CA . GLY A 1 174 ? 21.938 -13.555 0.49 1 97.75 174 GLY A CA 1
ATOM 1373 C C . GLY A 1 174 ? 22.031 -12.555 -0.646 1 97.75 174 GLY A C 1
ATOM 1374 O O . GLY A 1 174 ? 21.594 -11.406 -0.506 1 97.75 174 GLY A O 1
ATOM 1375 N N . GLU A 1 175 ? 22.703 -12.945 -1.677 1 98.19 175 GLU A N 1
ATOM 1376 C CA . GLU A 1 175 ? 22.891 -12.102 -2.854 1 98.19 175 GLU A CA 1
ATOM 1377 C C . GLU A 1 175 ? 21.984 -12.531 -3.998 1 98.19 175 GLU A C 1
ATOM 1379 O O . GLU A 1 175 ? 21.938 -13.711 -4.359 1 98.19 175 GLU A O 1
ATOM 1384 N N . THR A 1 176 ? 21.25 -11.625 -4.469 1 98.56 176 THR A N 1
ATOM 1385 C CA . THR A 1 176 ? 20.375 -11.859 -5.621 1 98.56 176 THR A CA 1
ATOM 1386 C C . THR A 1 176 ? 20.75 -10.93 -6.773 1 98.56 176 THR A C 1
ATOM 1388 O O . THR A 1 176 ? 20.875 -9.711 -6.586 1 98.56 176 THR A O 1
ATOM 1391 N N . VAL A 1 177 ? 20.984 -11.516 -7.887 1 98.56 177 VAL A N 1
ATOM 1392 C CA . VAL A 1 177 ? 21.141 -10.75 -9.117 1 98.56 177 VAL A CA 1
ATOM 1393 C C . VAL A 1 177 ? 19.797 -10.672 -9.852 1 98.56 177 VAL A C 1
ATOM 1395 O O . VAL A 1 177 ? 19.172 -11.695 -10.117 1 98.56 177 VAL A O 1
ATOM 1398 N N . VAL A 1 178 ? 19.359 -9.492 -10.133 1 98.5 178 VAL A N 1
ATOM 1399 C CA . VAL A 1 178 ? 18.094 -9.281 -10.812 1 98.5 178 VAL A CA 1
ATOM 1400 C C . VAL A 1 178 ? 18.344 -8.875 -12.266 1 98.5 178 VAL A C 1
ATOM 1402 O O . VAL A 1 178 ? 18.938 -7.832 -12.523 1 98.5 178 VAL A O 1
ATOM 1405 N N . ASN A 1 179 ? 17.922 -9.711 -13.133 1 98 179 ASN A N 1
ATOM 1406 C CA . ASN A 1 179 ? 17.953 -9.375 -14.555 1 98 179 ASN A CA 1
ATOM 1407 C C . ASN A 1 179 ? 16.828 -8.414 -14.93 1 98 179 ASN A C 1
ATOM 1409 O O . ASN A 1 179 ? 15.648 -8.758 -14.828 1 98 179 ASN A O 1
ATOM 1413 N N . ALA A 1 180 ? 17.203 -7.191 -15.359 1 97 180 ALA A N 1
ATOM 1414 C CA . ALA A 1 180 ? 16.25 -6.133 -15.711 1 97 180 ALA A CA 1
ATOM 1415 C C . ALA A 1 180 ? 16.406 -5.723 -17.172 1 97 180 ALA A C 1
ATOM 1417 O O . ALA A 1 180 ? 16.516 -4.531 -17.484 1 97 180 ALA A O 1
ATOM 1418 N N . ASN A 1 181 ? 16.453 -6.633 -17.969 1 95.38 181 ASN A N 1
ATOM 1419 C CA . ASN A 1 181 ? 16.609 -6.434 -19.406 1 95.38 181 ASN A CA 1
ATOM 1420 C C . ASN A 1 181 ? 15.609 -7.27 -20.203 1 95.38 181 ASN A C 1
ATOM 1422 O O . ASN A 1 181 ? 16 -8.016 -21.109 1 95.38 181 ASN A O 1
ATOM 1426 N N . THR A 1 182 ? 14.336 -7.133 -19.938 1 95.38 182 THR A N 1
ATOM 1427 C CA . THR A 1 182 ? 13.297 -7.953 -20.547 1 95.38 182 THR A CA 1
ATOM 1428 C C . THR A 1 182 ? 12.484 -7.137 -21.547 1 95.38 182 THR A C 1
ATOM 1430 O O . THR A 1 182 ? 11.773 -7.703 -22.375 1 95.38 182 THR A O 1
ATOM 1433 N N . GLY A 1 183 ? 12.539 -5.828 -21.453 1 94.81 183 GLY A N 1
ATOM 1434 C CA . GLY A 1 183 ? 11.703 -4.953 -22.266 1 94.81 183 GLY A CA 1
ATOM 1435 C C . GLY A 1 183 ? 10.469 -4.461 -21.516 1 94.81 183 GLY A C 1
ATOM 1436 O O . GLY A 1 183 ? 9.828 -3.496 -21.953 1 94.81 183 GLY A O 1
ATOM 1437 N N . TYR A 1 184 ? 10.172 -5.062 -20.344 1 96.5 184 TYR A N 1
ATOM 1438 C CA . TYR A 1 184 ? 8.984 -4.699 -19.578 1 96.5 184 TYR A CA 1
ATOM 1439 C C . TYR A 1 184 ? 9.297 -3.613 -18.562 1 96.5 184 TYR A C 1
ATOM 1441 O O . TYR A 1 184 ? 8.398 -3.121 -17.875 1 96.5 184 TYR A O 1
ATOM 1449 N N . GLU A 1 185 ? 10.648 -3.256 -18.453 1 96.88 185 GLU A N 1
ATOM 1450 C CA . GLU A 1 185 ? 11.062 -2.389 -17.359 1 96.88 185 GLU A CA 1
ATOM 1451 C C . GLU A 1 185 ? 10.461 -0.993 -17.5 1 96.88 185 GLU A C 1
ATOM 1453 O O . GLU A 1 185 ? 10.539 -0.385 -18.562 1 96.88 185 GLU A O 1
ATOM 1458 N N . GLY A 1 186 ? 9.93 -0.729 -16.391 1 93.62 186 GLY A N 1
ATOM 1459 C CA . GLY A 1 186 ? 9.656 0.689 -16.234 1 93.62 186 GLY A CA 1
ATOM 1460 C C . GLY A 1 186 ? 10.805 1.448 -15.594 1 93.62 186 GLY A C 1
ATOM 1461 O O . GLY A 1 186 ? 11.953 1.013 -15.656 1 93.62 186 GLY A O 1
ATOM 1462 N N . GLY A 1 187 ? 10.617 2.58 -14.961 1 86.81 187 GLY A N 1
ATOM 1463 C CA . GLY A 1 187 ? 11.703 3.436 -14.508 1 86.81 187 GLY A CA 1
ATOM 1464 C C . GLY A 1 187 ? 12.023 3.258 -13.031 1 86.81 187 GLY A C 1
ATOM 1465 O O . GLY A 1 187 ? 13.18 3.398 -12.625 1 86.81 187 GLY A O 1
ATOM 1466 N N . HIS A 1 188 ? 11.094 2.76 -12.281 1 94.94 188 HIS A N 1
ATOM 1467 C CA . HIS A 1 188 ? 11.289 2.857 -10.836 1 94.94 188 HIS A CA 1
ATOM 1468 C C . HIS A 1 188 ? 11.43 1.477 -10.211 1 94.94 188 HIS A C 1
ATOM 1470 O O . HIS A 1 188 ? 10.805 0.514 -10.656 1 94.94 188 HIS A O 1
ATOM 1476 N N . VAL A 1 189 ? 12.273 1.395 -9.234 1 97.88 189 VAL A N 1
ATOM 1477 C CA . VAL A 1 189 ? 12.461 0.202 -8.422 1 97.88 189 VAL A CA 1
ATOM 1478 C C . VAL A 1 189 ? 12.43 0.58 -6.941 1 97.88 189 VAL A C 1
ATOM 1480 O O . VAL A 1 189 ? 12.875 1.664 -6.559 1 97.88 189 VAL A O 1
ATOM 1483 N N . GLY A 1 190 ? 11.859 -0.265 -6.141 1 98.38 190 GLY A N 1
ATOM 1484 C CA . GLY A 1 190 ? 11.883 -0.111 -4.695 1 98.38 190 GLY A CA 1
ATOM 1485 C C . GLY A 1 190 ? 12.477 -1.306 -3.977 1 98.38 190 GLY A C 1
ATOM 1486 O O . GLY A 1 190 ? 12.258 -2.451 -4.375 1 98.38 190 GLY A O 1
ATOM 1487 N N . ILE A 1 191 ? 13.312 -1.096 -3.023 1 98.75 191 ILE A N 1
ATOM 1488 C CA . ILE A 1 191 ? 13.844 -2.096 -2.105 1 98.75 191 ILE A CA 1
ATOM 1489 C C . ILE A 1 191 ? 13.492 -1.719 -0.669 1 98.75 191 ILE A C 1
ATOM 1491 O O . ILE A 1 191 ? 14.141 -0.856 -0.069 1 98.75 191 ILE A O 1
ATOM 1495 N N . ILE A 1 192 ? 12.5 -2.354 -0.111 1 98.75 192 ILE A N 1
ATOM 1496 C CA . ILE A 1 192 ? 11.852 -1.866 1.103 1 98.75 192 ILE A CA 1
ATOM 1497 C C . ILE A 1 192 ? 11.977 -2.912 2.209 1 98.75 192 ILE A C 1
ATOM 1499 O O . ILE A 1 192 ? 11.562 -4.062 2.031 1 98.75 192 ILE A O 1
ATOM 1503 N N . PRO A 1 193 ? 12.508 -2.539 3.338 1 98.5 193 PRO A N 1
ATOM 1504 C CA . PRO A 1 193 ? 12.641 -3.453 4.477 1 98.5 193 PRO A CA 1
ATOM 1505 C C . PRO A 1 193 ? 11.344 -3.598 5.27 1 98.5 193 PRO A C 1
ATOM 1507 O O . PRO A 1 193 ? 11.289 -3.219 6.445 1 98.5 193 PRO A O 1
ATOM 1510 N N . ILE A 1 194 ? 10.391 -4.262 4.676 1 96.69 194 ILE A N 1
ATOM 1511 C CA . ILE A 1 194 ? 9.117 -4.484 5.363 1 96.69 194 ILE A CA 1
ATOM 1512 C C . ILE A 1 194 ? 9.297 -5.551 6.441 1 96.69 194 ILE A C 1
ATOM 1514 O O . ILE A 1 194 ? 9.977 -6.555 6.219 1 96.69 194 ILE A O 1
ATOM 1518 N N . GLY A 1 195 ? 8.727 -5.316 7.617 1 91.06 195 GLY A N 1
ATOM 1519 C CA . GLY A 1 195 ? 8.688 -6.309 8.68 1 91.06 195 GLY A CA 1
ATOM 1520 C C . GLY A 1 195 ? 9.82 -6.164 9.68 1 91.06 195 GLY A C 1
ATOM 1521 O O . GLY A 1 195 ? 9.617 -6.309 10.883 1 91.06 195 GLY A O 1
ATOM 1522 N N . LYS A 1 196 ? 11.047 -5.922 9.195 1 95.88 196 LYS A N 1
ATOM 1523 C CA . LYS A 1 196 ? 12.203 -5.691 10.062 1 95.88 196 LYS A CA 1
ATOM 1524 C C . LYS A 1 196 ? 13.328 -5.004 9.305 1 95.88 196 LYS A C 1
ATOM 1526 O O . LYS A 1 196 ? 13.391 -5.07 8.07 1 95.88 196 LYS A O 1
ATOM 1531 N N . PRO A 1 197 ? 14.211 -4.324 10.039 1 98.12 197 PRO A N 1
ATOM 1532 C CA . PRO A 1 197 ? 15.367 -3.719 9.383 1 98.12 197 PRO A CA 1
ATOM 1533 C C . PRO A 1 197 ? 16.25 -4.75 8.688 1 98.12 197 PRO A C 1
ATOM 1535 O O . PRO A 1 197 ? 16.297 -5.914 9.094 1 98.12 197 PRO A O 1
ATOM 1538 N N . SER A 1 198 ? 16.875 -4.348 7.621 1 98.69 198 SER A N 1
ATOM 1539 C CA . SER A 1 198 ? 17.781 -5.207 6.867 1 98.69 198 SER A CA 1
ATOM 1540 C C . SER A 1 198 ? 19.031 -4.457 6.445 1 98.69 198 SER A C 1
ATOM 1542 O O . SER A 1 198 ? 18.969 -3.305 6.012 1 98.69 198 SER A O 1
ATOM 1544 N N . THR A 1 199 ? 20.219 -5.059 6.621 1 98.81 199 THR A N 1
ATOM 1545 C CA . THR A 1 199 ? 21.453 -4.516 6.055 1 98.81 199 THR A CA 1
ATOM 1546 C C . THR A 1 199 ? 21.562 -4.855 4.57 1 98.81 199 THR A C 1
ATOM 1548 O O . THR A 1 199 ? 21.516 -6.027 4.191 1 98.81 199 THR A O 1
ATOM 1551 N N . VAL A 1 200 ? 21.703 -3.795 3.746 1 98.75 200 VAL A N 1
ATOM 1552 C CA . VAL A 1 200 ? 21.562 -3.996 2.309 1 98.75 200 VAL A CA 1
ATOM 1553 C C . VAL A 1 200 ? 22.75 -3.395 1.573 1 98.75 200 VAL A C 1
ATOM 1555 O O . VAL A 1 200 ? 23.25 -2.336 1.958 1 98.75 200 VAL A O 1
ATOM 1558 N N . THR A 1 201 ? 23.219 -4.082 0.613 1 98.81 201 THR A N 1
ATOM 1559 C CA . THR A 1 201 ? 24.141 -3.574 -0.402 1 98.81 201 THR A CA 1
ATOM 1560 C C . THR A 1 201 ? 23.547 -3.734 -1.798 1 98.81 201 THR A C 1
ATOM 1562 O O . THR A 1 201 ? 22.953 -4.773 -2.113 1 98.81 201 THR A O 1
ATOM 1565 N N . THR A 1 202 ? 23.609 -2.682 -2.572 1 98.69 202 THR A N 1
ATOM 1566 C CA . THR A 1 202 ? 23.078 -2.77 -3.932 1 98.69 202 THR A CA 1
ATOM 1567 C C . THR A 1 202 ? 24.109 -2.262 -4.941 1 98.69 202 THR A C 1
ATOM 1569 O O . THR A 1 202 ? 25.016 -1.493 -4.586 1 98.69 202 THR A O 1
ATOM 1572 N N . SER A 1 203 ? 24.031 -2.723 -6.125 1 98.62 203 SER A N 1
ATOM 1573 C CA . SER A 1 203 ? 24.734 -2.209 -7.289 1 98.62 203 SER A CA 1
ATOM 1574 C C . SER A 1 203 ? 23.859 -2.217 -8.531 1 98.62 203 SER A C 1
ATOM 1576 O O . SER A 1 203 ? 22.859 -2.955 -8.586 1 98.62 203 SER A O 1
ATOM 1578 N N . GLY A 1 204 ? 24.188 -1.32 -9.445 1 98.19 204 GLY A N 1
ATOM 1579 C CA . GLY A 1 204 ? 23.469 -1.281 -10.703 1 98.19 204 GLY A CA 1
ATOM 1580 C C . GLY A 1 204 ? 22.25 -0.361 -10.664 1 98.19 204 GLY A C 1
ATOM 1581 O O . GLY A 1 204 ? 21.469 -0.313 -11.617 1 98.19 204 GLY A O 1
ATOM 1582 N N . LEU A 1 205 ? 22.062 0.406 -9.602 1 97.81 205 LEU A N 1
ATOM 1583 C CA . LEU A 1 205 ? 20.953 1.338 -9.43 1 97.81 205 LEU A CA 1
ATOM 1584 C C . LEU A 1 205 ? 21.469 2.773 -9.344 1 97.81 205 LEU A C 1
ATOM 1586 O O . LEU A 1 205 ? 22.656 3.006 -9.172 1 97.81 205 LEU A O 1
ATOM 1590 N N . GLN A 1 206 ? 20.547 3.725 -9.539 1 96.81 206 GLN A N 1
ATOM 1591 C CA . GLN A 1 206 ? 20.906 5.137 -9.461 1 96.81 206 GLN A CA 1
ATOM 1592 C C . GLN A 1 206 ? 21.422 5.496 -8.07 1 96.81 206 GLN A C 1
ATOM 1594 O O . GLN A 1 206 ? 22.391 6.23 -7.934 1 96.81 206 GLN A O 1
ATOM 1599 N N . TRP A 1 207 ? 20.766 5.047 -7.059 1 96.62 207 TRP A N 1
ATOM 1600 C CA . TRP A 1 207 ? 21.172 5.258 -5.676 1 96.62 207 TRP A CA 1
ATOM 1601 C C . TRP A 1 207 ? 21.5 3.934 -4.996 1 96.62 207 TRP A C 1
ATOM 1603 O O . TRP A 1 207 ? 20.609 3.266 -4.461 1 96.62 207 TRP A O 1
ATOM 1613 N N . ASN A 1 208 ? 22.75 3.578 -5.082 1 98 208 ASN A N 1
ATOM 1614 C CA . ASN A 1 208 ? 23.219 2.365 -4.426 1 98 208 ASN A CA 1
ATOM 1615 C C . ASN A 1 208 ? 23.531 2.605 -2.951 1 98 208 ASN A C 1
ATOM 1617 O O . ASN A 1 208 ? 23.875 3.721 -2.561 1 98 208 ASN A O 1
ATOM 1621 N N . VAL A 1 209 ? 23.312 1.591 -2.215 1 97.75 209 VAL A N 1
ATOM 1622 C CA . VAL A 1 209 ? 23.703 1.619 -0.81 1 97.75 209 VAL A CA 1
ATOM 1623 C C . VAL A 1 209 ? 24.75 0.531 -0.541 1 97.75 209 VAL A C 1
ATOM 1625 O O . VAL A 1 209 ? 24.766 -0.502 -1.214 1 97.75 209 VAL A O 1
ATOM 1628 N N . TYR A 1 210 ? 25.609 0.759 0.434 1 98.31 210 TYR A N 1
ATOM 1629 C CA . TYR A 1 210 ? 26.656 -0.186 0.815 1 98.31 210 TYR A CA 1
ATOM 1630 C C . TYR A 1 210 ? 26.594 -0.491 2.307 1 98.31 210 TYR A C 1
ATOM 1632 O O . TYR A 1 210 ? 26.922 0.362 3.135 1 98.31 210 TYR A O 1
ATOM 1640 N N . ASP A 1 211 ? 26.281 -1.69 2.535 1 98.38 211 ASP A N 1
ATOM 1641 C CA . ASP A 1 211 ? 26.219 -2.16 3.918 1 98.38 211 ASP A CA 1
ATOM 1642 C C . ASP A 1 211 ? 25.406 -1.197 4.789 1 98.38 211 ASP A C 1
ATOM 1644 O O . ASP A 1 211 ? 25.844 -0.827 5.879 1 98.38 211 ASP A O 1
ATOM 1648 N N . GLU A 1 212 ? 24.328 -0.783 4.297 1 98.31 212 GLU A N 1
ATOM 1649 C CA . GLU A 1 212 ? 23.484 0.187 4.984 1 98.31 212 GLU A CA 1
ATOM 1650 C C . GLU A 1 212 ? 22.266 -0.487 5.602 1 98.31 212 GLU A C 1
ATOM 1652 O O . GLU A 1 212 ? 21.656 -1.364 4.984 1 98.31 212 GLU A O 1
ATOM 1657 N N . VAL A 1 213 ? 21.922 -0.124 6.82 1 98.38 213 VAL A N 1
ATOM 1658 C CA . VAL A 1 213 ? 20.703 -0.632 7.438 1 98.38 213 VAL A CA 1
ATOM 1659 C C . VAL A 1 213 ? 19.5 0.13 6.898 1 98.38 213 VAL A C 1
ATOM 1661 O O . VAL A 1 213 ? 19.344 1.323 7.164 1 98.38 213 VAL A O 1
ATOM 1664 N N . LEU A 1 214 ? 18.719 -0.519 6.129 1 98.44 214 LEU A N 1
ATOM 1665 C CA . LEU A 1 214 ? 17.438 0.032 5.703 1 98.44 214 LEU A CA 1
ATOM 1666 C C . LEU A 1 214 ? 16.344 -0.279 6.727 1 98.44 214 LEU A C 1
ATOM 1668 O O . LEU A 1 214 ? 16.234 -1.416 7.188 1 98.44 214 LEU A O 1
ATOM 1672 N N . SER A 1 215 ? 15.609 0.717 7.121 1 98.31 215 SER A N 1
ATOM 1673 C CA . SER A 1 215 ? 14.492 0.574 8.055 1 98.31 215 SER A CA 1
ATOM 1674 C C . SER A 1 215 ? 13.484 1.706 7.883 1 98.31 215 SER A C 1
ATOM 1676 O O . SER A 1 215 ? 13.828 2.775 7.371 1 98.31 215 SER A O 1
ATOM 1678 N N . PHE A 1 216 ? 12.273 1.511 8.359 1 97.88 216 PHE A N 1
ATOM 1679 C CA . PHE A 1 216 ? 11.266 2.559 8.281 1 97.88 216 PHE A CA 1
ATOM 1680 C C . PHE A 1 216 ? 11.578 3.691 9.242 1 97.88 216 PHE A C 1
ATOM 1682 O O . PHE A 1 216 ? 11.039 4.793 9.117 1 97.88 216 PHE A O 1
ATOM 1689 N N . GLU A 1 217 ? 12.484 3.451 10.141 1 96 217 GLU A N 1
ATOM 1690 C CA . GLU A 1 217 ? 12.867 4.48 11.102 1 96 217 GLU A CA 1
ATOM 1691 C C . GLU A 1 217 ? 14.055 5.297 10.602 1 96 217 GLU A C 1
ATOM 1693 O O . GLU A 1 217 ? 14.406 6.32 11.188 1 96 217 GLU A O 1
ATOM 1698 N N . THR A 1 218 ? 14.703 4.812 9.516 1 94.88 218 THR A N 1
ATOM 1699 C CA . THR A 1 218 ? 15.875 5.508 8.992 1 94.88 218 THR A CA 1
ATOM 1700 C C . THR A 1 218 ? 15.703 5.801 7.504 1 94.88 218 THR A C 1
ATOM 1702 O O . THR A 1 218 ? 15.07 6.789 7.129 1 94.88 218 THR A O 1
ATOM 1705 N N . THR A 1 219 ? 16.078 4.797 6.707 1 95.5 219 THR A N 1
ATOM 1706 C CA . THR A 1 219 ? 15.992 4.988 5.266 1 95.5 219 THR A CA 1
ATOM 1707 C C . THR A 1 219 ? 15.398 3.758 4.586 1 95.5 219 THR A C 1
ATOM 1709 O O . THR A 1 219 ? 15.625 2.629 5.027 1 95.5 219 THR A O 1
ATOM 1712 N N . ILE A 1 220 ? 14.578 4.059 3.6 1 96.56 220 ILE A N 1
ATOM 1713 C CA . ILE A 1 220 ? 14.141 3.008 2.689 1 96.56 220 ILE A CA 1
ATOM 1714 C C . ILE A 1 220 ? 14.461 3.402 1.25 1 96.56 220 ILE A C 1
ATOM 1716 O O . ILE A 1 220 ? 14.711 4.574 0.963 1 96.56 220 ILE A O 1
ATOM 1720 N N . SER A 1 221 ? 14.562 2.48 0.378 1 97.25 221 SER A N 1
ATOM 1721 C CA . SER A 1 221 ? 14.875 2.77 -1.018 1 97.25 221 SER A CA 1
ATOM 1722 C C . SER A 1 221 ? 13.617 2.752 -1.883 1 97.25 221 SER A C 1
ATOM 1724 O O . SER A 1 221 ? 13.164 1.687 -2.299 1 97.25 221 SER A O 1
ATOM 1726 N N . THR A 1 222 ? 13.055 3.904 -2.086 1 96.12 222 THR A N 1
ATOM 1727 C CA . THR A 1 222 ? 11.898 4.066 -2.957 1 96.12 222 THR A CA 1
ATOM 1728 C C . THR A 1 222 ? 12.211 5.016 -4.109 1 96.12 222 THR A C 1
ATOM 1730 O O . THR A 1 222 ? 13.141 5.824 -4.02 1 96.12 222 THR A O 1
ATOM 1733 N N . CYS A 1 223 ? 11.516 4.848 -5.18 1 93.44 223 CYS A N 1
ATOM 1734 C CA . CYS A 1 223 ? 11.672 5.68 -6.371 1 93.44 223 CYS A CA 1
ATOM 1735 C C . CYS A 1 223 ? 13.086 5.562 -6.934 1 93.44 223 CYS A C 1
AT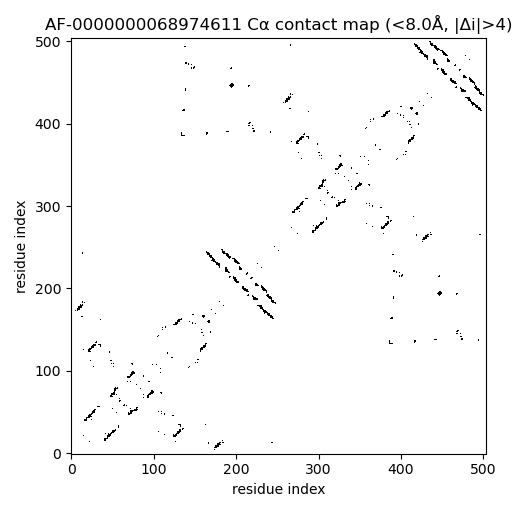OM 1737 O O . CYS A 1 223 ? 13.617 6.527 -7.48 1 93.44 223 CYS A O 1
ATOM 1739 N N . ASN A 1 224 ? 13.789 4.469 -6.617 1 96.31 224 ASN A N 1
ATOM 1740 C CA . ASN A 1 224 ? 15.094 4.215 -7.223 1 96.31 224 ASN A CA 1
ATOM 1741 C C . ASN A 1 224 ? 14.977 3.947 -8.719 1 96.31 224 ASN A C 1
ATOM 1743 O O . ASN A 1 224 ? 13.867 3.867 -9.258 1 96.31 224 ASN A O 1
ATOM 1747 N N . ARG A 1 225 ? 16.141 3.857 -9.375 1 96.44 225 ARG A N 1
ATOM 1748 C CA . ARG A 1 225 ? 16.109 3.693 -10.82 1 96.44 225 ARG A CA 1
ATOM 1749 C C . ARG A 1 225 ? 17.125 2.645 -11.273 1 96.44 225 ARG A C 1
ATOM 1751 O O . ARG A 1 225 ? 18.234 2.564 -10.727 1 96.44 225 ARG A O 1
ATOM 1758 N N . ILE A 1 226 ? 16.672 1.951 -12.289 1 97 226 ILE A N 1
ATOM 1759 C CA . ILE A 1 226 ? 17.562 0.967 -12.891 1 97 226 ILE A CA 1
ATOM 1760 C C . ILE A 1 226 ? 18.562 1.671 -13.789 1 97 226 ILE A C 1
ATOM 1762 O O . ILE A 1 226 ? 18.188 2.443 -14.68 1 97 226 ILE A O 1
ATOM 1766 N N . ARG A 1 227 ? 19.844 1.396 -13.625 1 97.06 227 ARG A N 1
ATOM 1767 C CA . ARG A 1 227 ? 20.891 2.045 -14.414 1 97.06 227 ARG A CA 1
ATOM 1768 C C . ARG A 1 227 ? 21.641 1.03 -15.273 1 97.06 227 ARG A C 1
ATOM 1770 O O . ARG A 1 227 ? 22.234 1.393 -16.281 1 97.06 227 ARG A O 1
ATOM 1777 N N . GLU A 1 228 ? 21.625 -0.233 -14.844 1 97 228 GLU A N 1
ATOM 1778 C CA . GLU A 1 228 ? 22.281 -1.326 -15.555 1 97 228 GLU A CA 1
ATOM 1779 C C . GLU A 1 228 ? 21.281 -2.424 -15.914 1 97 228 GLU A C 1
ATOM 1781 O O . GLU A 1 228 ? 20.234 -2.539 -15.289 1 97 228 GLU A O 1
ATOM 1786 N N . PRO A 1 229 ? 21.641 -3.242 -16.922 1 96.56 229 PRO A N 1
ATOM 1787 C CA . PRO A 1 229 ? 20.734 -4.312 -17.328 1 96.56 229 PRO A CA 1
ATOM 1788 C C . PRO A 1 229 ? 20.484 -5.328 -16.219 1 96.56 229 PRO A C 1
ATOM 1790 O O . PRO A 1 229 ? 19.484 -6.062 -16.25 1 96.56 229 PRO A O 1
ATOM 1793 N N . MET A 1 230 ? 21.453 -5.383 -15.391 1 97.19 230 MET A N 1
ATOM 1794 C CA . MET A 1 230 ? 21.344 -6.199 -14.188 1 97.19 230 MET A CA 1
ATOM 1795 C C . MET A 1 230 ? 21.703 -5.395 -12.945 1 97.19 230 MET A C 1
ATOM 1797 O O . MET A 1 230 ? 22.578 -4.527 -12.992 1 97.19 230 MET A O 1
ATOM 1801 N N . PHE A 1 231 ? 20.969 -5.648 -11.867 1 98.25 231 PHE A N 1
ATOM 1802 C CA . PHE A 1 231 ? 21.375 -5.062 -10.594 1 98.25 231 PHE A CA 1
ATOM 1803 C C . PHE A 1 231 ? 21.391 -6.117 -9.492 1 98.25 231 PHE A C 1
ATOM 1805 O O . PHE A 1 231 ? 20.812 -7.191 -9.641 1 98.25 231 PHE A O 1
ATOM 1812 N N . THR A 1 232 ? 22.172 -5.844 -8.453 1 98.69 232 THR A N 1
ATOM 1813 C CA . THR A 1 232 ? 22.375 -6.812 -7.383 1 98.69 232 THR A CA 1
ATOM 1814 C C . THR A 1 232 ? 21.859 -6.262 -6.055 1 98.69 232 THR A C 1
ATOM 1816 O O . THR A 1 232 ? 22.016 -5.074 -5.77 1 98.69 232 THR A O 1
ATOM 1819 N N . VAL A 1 233 ? 21.266 -7.098 -5.297 1 98.75 233 VAL A N 1
ATOM 1820 C CA . VAL A 1 233 ? 20.828 -6.793 -3.938 1 98.75 233 VAL A CA 1
ATOM 1821 C C . VAL A 1 233 ? 21.359 -7.855 -2.979 1 98.75 233 VAL A C 1
ATOM 1823 O O . VAL A 1 233 ? 21.109 -9.047 -3.166 1 98.75 233 VAL A O 1
ATOM 1826 N N . THR A 1 234 ? 22.094 -7.441 -2.043 1 98.75 234 THR A N 1
ATOM 1827 C CA . THR A 1 234 ? 22.484 -8.289 -0.922 1 98.75 234 THR A CA 1
ATOM 1828 C C . THR A 1 234 ? 21.781 -7.84 0.359 1 98.75 234 THR A C 1
ATOM 1830 O O . THR A 1 234 ? 21.766 -6.652 0.681 1 98.75 234 THR A O 1
ATOM 1833 N N . CYS A 1 235 ? 21.156 -8.766 1.056 1 98.44 235 CYS A N 1
ATOM 1834 C CA . CYS A 1 235 ? 20.484 -8.406 2.291 1 98.44 235 CYS A CA 1
ATOM 1835 C C . CYS A 1 235 ? 20.609 -9.516 3.33 1 98.44 235 CYS A C 1
ATOM 1837 O O . CYS A 1 235 ? 20.875 -10.664 2.986 1 98.44 235 CYS A O 1
ATOM 1839 N N . ASP A 1 236 ? 20.453 -9.242 4.594 1 98.38 236 ASP A N 1
ATOM 1840 C CA . ASP A 1 236 ? 20.578 -10.234 5.66 1 98.38 236 ASP A CA 1
ATOM 1841 C C . ASP A 1 236 ? 19.203 -10.586 6.238 1 98.38 236 ASP A C 1
ATOM 1843 O O . ASP A 1 236 ? 19.078 -11.531 7.016 1 98.38 236 ASP A O 1
ATOM 1847 N N . GLU A 1 237 ? 18.172 -9.789 6.008 1 97.94 237 GLU A N 1
ATOM 1848 C CA . GLU A 1 237 ? 16.766 -10.031 6.262 1 97.94 237 GLU A CA 1
ATOM 1849 C C . GLU A 1 237 ? 15.93 -9.797 5.008 1 97.94 237 GLU A C 1
ATOM 1851 O O . GLU A 1 237 ? 16.344 -9.062 4.109 1 97.94 237 GLU A O 1
ATOM 1856 N N . PRO A 1 238 ? 14.781 -10.391 4.914 1 97.75 238 PRO A N 1
ATOM 1857 C CA . PRO A 1 238 ? 13.984 -10.242 3.695 1 97.75 238 PRO A CA 1
ATOM 1858 C C . PRO A 1 238 ? 13.641 -8.781 3.383 1 97.75 238 PRO A C 1
ATOM 1860 O O . PRO A 1 238 ? 13.367 -8 4.297 1 97.75 238 PRO A O 1
ATOM 1863 N N . VAL A 1 239 ? 13.727 -8.445 2.078 1 98.69 239 VAL A N 1
ATOM 1864 C CA . VAL A 1 239 ? 13.289 -7.133 1.61 1 98.69 239 VAL A CA 1
ATOM 1865 C C . VAL A 1 239 ? 12.297 -7.297 0.46 1 98.69 239 VAL A C 1
ATOM 1867 O O . VAL A 1 239 ? 12.375 -8.266 -0.296 1 98.69 239 VAL A O 1
ATOM 1870 N N . LEU A 1 240 ? 11.344 -6.398 0.408 1 98.88 240 LEU A N 1
ATOM 1871 C CA . LEU A 1 240 ? 10.406 -6.359 -0.705 1 98.88 240 LEU A CA 1
ATOM 1872 C C . LEU A 1 240 ? 11.016 -5.648 -1.908 1 98.88 240 LEU A C 1
ATOM 1874 O O . LEU A 1 240 ? 11.453 -4.5 -1.8 1 98.88 240 LEU A O 1
ATOM 1878 N N . LEU A 1 241 ? 11.109 -6.309 -2.988 1 98.88 241 LEU A N 1
ATOM 1879 C CA . LEU A 1 241 ? 11.469 -5.695 -4.262 1 98.88 241 LEU A CA 1
ATOM 1880 C C . LEU A 1 241 ? 10.227 -5.336 -5.066 1 98.88 241 LEU A C 1
ATOM 1882 O O . LEU A 1 241 ? 9.32 -6.156 -5.211 1 98.88 241 LEU A O 1
ATOM 1886 N N . THR A 1 242 ? 10.117 -4.129 -5.504 1 98.81 242 THR A N 1
ATOM 1887 C CA . THR A 1 242 ? 9.078 -3.691 -6.422 1 98.81 242 THR A CA 1
ATOM 1888 C C . THR A 1 242 ? 9.68 -3.129 -7.707 1 98.81 242 THR A C 1
ATOM 1890 O O . THR A 1 242 ? 10.617 -2.324 -7.656 1 98.81 242 THR A O 1
ATOM 1893 N N . MET A 1 243 ? 9.227 -3.57 -8.828 1 98.69 243 MET A N 1
ATOM 1894 C CA . MET A 1 243 ? 9.68 -3.088 -10.133 1 98.69 243 MET A CA 1
ATOM 1895 C C . MET A 1 243 ? 8.508 -2.564 -10.953 1 98.69 243 MET A C 1
ATOM 1897 O O . MET A 1 243 ? 7.578 -3.312 -11.266 1 98.69 243 MET A O 1
ATOM 1901 N N . GLU A 1 244 ? 8.57 -1.31 -11.258 1 97.94 244 GLU A N 1
ATOM 1902 C CA . GLU A 1 244 ? 7.594 -0.75 -12.188 1 97.94 244 GLU A CA 1
ATOM 1903 C C . GLU A 1 244 ? 7.73 -1.375 -13.578 1 97.94 244 GLU A C 1
ATOM 1905 O O . GLU A 1 244 ? 8.844 -1.625 -14.039 1 97.94 244 GLU A O 1
ATOM 1910 N N . TYR A 1 245 ? 6.543 -1.636 -14.203 1 97.75 245 TYR A N 1
ATOM 1911 C CA . TYR A 1 245 ? 6.625 -2.207 -15.547 1 97.75 245 TYR A CA 1
ATOM 1912 C C . TYR A 1 245 ? 5.785 -1.405 -16.531 1 97.75 245 TYR A C 1
ATOM 1914 O O . TYR A 1 245 ? 4.945 -0.595 -16.125 1 97.75 245 TYR A O 1
ATOM 1922 N N . LYS A 1 246 ? 6.07 -1.53 -17.781 1 93.56 246 LYS A N 1
ATOM 1923 C CA . LYS A 1 246 ? 5.297 -1.011 -18.906 1 93.56 246 LYS A CA 1
ATOM 1924 C C . LYS A 1 246 ? 5.113 -2.076 -19.984 1 93.56 246 LYS A C 1
ATOM 1926 O O . LYS A 1 246 ? 5.836 -3.076 -20 1 93.56 246 LYS A O 1
ATOM 1931 N N . LEU A 1 247 ? 3.998 -1.868 -20.734 1 84.5 247 LEU A N 1
ATOM 1932 C CA . LEU A 1 247 ? 3.814 -2.799 -21.844 1 84.5 247 LEU A CA 1
ATOM 1933 C C . LEU A 1 247 ? 4.719 -2.436 -23.016 1 84.5 247 LEU A C 1
ATOM 1935 O O . LEU A 1 247 ? 4.906 -1.256 -23.312 1 84.5 247 LEU A O 1
ATOM 1939 N N . PRO A 1 248 ? 5.363 -3.502 -23.516 1 74.56 248 PRO A N 1
ATOM 1940 C CA . PRO A 1 248 ? 6.223 -3.238 -24.672 1 74.56 248 PRO A CA 1
ATOM 1941 C C . PRO A 1 248 ? 5.461 -2.609 -25.844 1 74.56 248 PRO A C 1
ATOM 1943 O O . PRO A 1 248 ? 4.262 -2.848 -26 1 74.56 248 PRO A O 1
ATOM 1946 N N . ASP A 1 249 ? 5.918 -1.454 -26.422 1 62.69 249 ASP A N 1
ATOM 1947 C CA . ASP A 1 249 ? 5.348 -0.726 -27.547 1 62.69 249 ASP A CA 1
ATOM 1948 C C . ASP A 1 249 ? 4.68 -1.679 -28.547 1 62.69 249 ASP A C 1
ATOM 1950 O O . ASP A 1 249 ? 3.676 -1.331 -29.172 1 62.69 249 ASP A O 1
ATOM 1954 N N . ASN A 1 250 ? 5.176 -2.822 -28.812 1 51.19 250 ASN A N 1
ATOM 1955 C CA . ASN A 1 250 ? 4.617 -3.666 -29.875 1 51.19 250 ASN A CA 1
ATOM 1956 C C . ASN A 1 250 ? 3.307 -4.312 -29.438 1 51.19 250 ASN A C 1
ATOM 1958 O O . ASN A 1 250 ? 2.693 -5.062 -30.188 1 51.19 250 ASN A O 1
ATOM 1962 N N . THR A 1 251 ? 3.037 -4.344 -28.281 1 46.25 251 THR A N 1
ATOM 1963 C CA . THR A 1 251 ? 1.798 -4.988 -27.859 1 46.25 251 THR A CA 1
ATOM 1964 C C . THR A 1 251 ? 0.613 -4.039 -28.031 1 46.25 251 THR A C 1
ATOM 1966 O O . THR A 1 251 ? -0.516 -4.383 -27.672 1 46.25 251 THR A O 1
ATOM 1969 N N . THR A 1 252 ? 0.743 -2.693 -28.109 1 36.81 252 THR A N 1
ATOM 1970 C CA . THR A 1 252 ? -0.447 -1.92 -28.438 1 36.81 252 THR A CA 1
ATOM 1971 C C . THR A 1 252 ? -0.865 -2.174 -29.891 1 36.81 252 THR A C 1
ATOM 1973 O O . THR A 1 252 ? -0.022 -2.199 -30.797 1 36.81 252 THR A O 1
ATOM 1976 N N . MET B 1 1 ? 11.039 3.502 41.625 1 24.62 1 MET B N 1
ATOM 1977 C CA . MET B 1 1 ? 9.828 3.064 40.906 1 24.62 1 MET B CA 1
ATOM 1978 C C . MET B 1 1 ? 9.328 4.137 39.969 1 24.62 1 MET B C 1
ATOM 1980 O O . MET B 1 1 ? 8.859 5.191 40.375 1 24.62 1 MET B O 1
ATOM 1984 N N . LEU B 1 2 ? 10.039 4.52 38.938 1 33.03 2 LEU B N 1
ATOM 1985 C CA . LEU B 1 2 ? 9.57 5.621 38.094 1 33.03 2 LEU B CA 1
ATOM 1986 C C . LEU B 1 2 ? 8.094 5.453 37.75 1 33.03 2 LEU B C 1
ATOM 1988 O O . LEU B 1 2 ? 7.625 4.332 37.531 1 33.03 2 LEU B O 1
ATOM 1992 N N . PRO B 1 3 ? 7.203 6.242 38.375 1 36.5 3 PRO B N 1
ATOM 1993 C CA . PRO B 1 3 ? 5.762 6.039 38.188 1 36.5 3 PRO B CA 1
ATOM 1994 C C . PRO B 1 3 ? 5.402 5.59 36.781 1 36.5 3 PRO B C 1
ATOM 1996 O O . PRO B 1 3 ? 5.734 6.273 35.812 1 36.5 3 PRO B O 1
ATOM 1999 N N . ASN B 1 4 ? 5.629 4.465 36.219 1 41.28 4 ASN B N 1
ATOM 2000 C CA . ASN B 1 4 ? 5.289 3.771 35 1 41.28 4 ASN B CA 1
ATOM 2001 C C . ASN B 1 4 ? 3.871 4.105 34.531 1 41.28 4 ASN B C 1
ATOM 2003 O O . ASN B 1 4 ? 3.225 3.297 33.875 1 41.28 4 ASN B O 1
ATOM 2007 N N . ASN B 1 5 ? 3.08 4.938 35.156 1 43.62 5 ASN B N 1
ATOM 2008 C CA . ASN B 1 5 ? 1.682 5.355 35.156 1 43.62 5 ASN B CA 1
ATOM 2009 C C . ASN B 1 5 ? 1.311 6.004 33.812 1 43.62 5 ASN B C 1
ATOM 2011 O O . ASN B 1 5 ? 1.179 7.227 33.719 1 43.62 5 ASN B O 1
ATOM 2015 N N . LEU B 1 6 ? 2.002 5.82 32.75 1 54.25 6 LEU B N 1
ATOM 2016 C CA . LEU B 1 6 ? 1.79 6.574 31.516 1 54.25 6 LEU B CA 1
ATOM 2017 C C . LEU B 1 6 ? 0.328 6.516 31.094 1 54.25 6 LEU B C 1
ATOM 2019 O O . LEU B 1 6 ? -0.219 5.426 30.891 1 54.25 6 LEU B O 1
ATOM 2023 N N . ASN B 1 7 ? -0.541 7.453 31.547 1 75.12 7 ASN B N 1
ATOM 2024 C CA . ASN B 1 7 ? -1.921 7.621 31.094 1 75.12 7 ASN B CA 1
ATOM 2025 C C . ASN B 1 7 ? -2.082 7.281 29.625 1 75.12 7 ASN B C 1
ATOM 2027 O O . ASN B 1 7 ? -1.211 7.602 28.812 1 75.12 7 ASN B O 1
ATOM 2031 N N . PRO B 1 8 ? -3.121 6.406 29.438 1 87.44 8 PRO B N 1
ATOM 2032 C CA . PRO B 1 8 ? -3.361 6.055 28.031 1 87.44 8 PRO B CA 1
ATOM 2033 C C . PRO B 1 8 ? -3.576 7.281 27.141 1 87.44 8 PRO B C 1
ATOM 2035 O O . PRO B 1 8 ? -4.113 8.297 27.609 1 87.44 8 PRO B O 1
ATOM 2038 N N . ILE B 1 9 ? -2.963 7.332 26.047 1 91.81 9 ILE B N 1
ATOM 2039 C CA . ILE B 1 9 ? -3.221 8.336 25.016 1 91.81 9 ILE B CA 1
ATOM 2040 C C . ILE B 1 9 ? -4.566 8.062 24.344 1 91.81 9 ILE B C 1
ATOM 2042 O O . ILE B 1 9 ? -4.883 6.914 24.031 1 91.81 9 ILE B O 1
ATOM 2046 N N . VAL B 1 10 ? -5.422 9.062 24.281 1 95.56 10 VAL B N 1
ATOM 2047 C CA . VAL B 1 10 ? -6.699 8.922 23.594 1 95.56 10 VAL B CA 1
ATOM 2048 C C . VAL B 1 10 ? -6.641 9.633 22.234 1 95.56 10 VAL B C 1
ATOM 2050 O O . VAL B 1 10 ? -6.281 10.805 22.156 1 95.56 10 VAL B O 1
ATOM 2053 N N . LEU B 1 11 ? -6.953 8.906 21.203 1 97.38 11 LEU B N 1
ATOM 2054 C CA . LEU B 1 11 ? -6.984 9.445 19.844 1 97.38 11 LEU B CA 1
ATOM 2055 C C . LEU B 1 11 ? -8.359 9.258 19.219 1 97.38 11 LEU B C 1
ATOM 2057 O O . LEU B 1 11 ? -9.047 8.273 19.5 1 97.38 11 LEU B O 1
ATOM 2061 N N . THR B 1 12 ? -8.812 10.18 18.406 1 97.75 12 THR B N 1
ATOM 2062 C CA . THR B 1 12 ? -9.992 10.055 17.562 1 97.75 12 THR B CA 1
ATOM 2063 C C . THR B 1 12 ? -9.633 10.281 16.094 1 97.75 12 THR B C 1
ATOM 2065 O O . THR B 1 12 ? -9.977 11.312 15.516 1 97.75 12 THR B O 1
ATOM 2068 N N . PRO B 1 13 ? -9.008 9.297 15.477 1 98 13 PRO B N 1
ATOM 2069 C CA . PRO B 1 13 ? -8.336 9.492 14.188 1 98 13 PRO B CA 1
ATOM 2070 C C . PRO B 1 13 ? -9.289 9.984 13.102 1 98 13 PRO B C 1
ATOM 2072 O O . PRO B 1 13 ? -8.93 10.852 12.305 1 98 13 PRO B O 1
ATOM 2075 N N . LEU B 1 14 ? -10.516 9.578 13.102 1 97.88 14 LEU B N 1
ATOM 2076 C CA . LEU B 1 14 ? -11.391 9.867 11.977 1 97.88 14 LEU B CA 1
ATOM 2077 C C . LEU B 1 14 ? -11.938 11.289 12.055 1 97.88 14 LEU B C 1
ATOM 2079 O O . LEU B 1 14 ? -12.492 11.805 11.086 1 97.88 14 LEU B O 1
ATOM 2083 N N . LEU B 1 15 ? -11.688 11.984 13.117 1 95.69 15 LEU B N 1
ATOM 2084 C CA . LEU B 1 15 ? -12.117 13.367 13.242 1 95.69 15 LEU B CA 1
ATOM 2085 C C . LEU B 1 15 ? -11.328 14.273 12.305 1 95.69 15 LEU B C 1
ATOM 2087 O O . LEU B 1 15 ? -11.727 15.414 12.055 1 95.69 15 LEU B O 1
ATOM 2091 N N . VAL B 1 16 ? -10.25 13.781 11.781 1 96.12 16 VAL B N 1
ATOM 2092 C CA . VAL B 1 16 ? -9.461 14.562 10.828 1 96.12 16 VAL B CA 1
ATOM 2093 C C . VAL B 1 16 ? -10.289 14.82 9.57 1 96.12 16 VAL B C 1
ATOM 2095 O O . VAL B 1 16 ? -9.961 15.703 8.773 1 96.12 16 VAL B O 1
ATOM 2098 N N . LEU B 1 17 ? -11.352 14.039 9.375 1 96.44 17 LEU B N 1
ATOM 2099 C CA . LEU B 1 17 ? -12.203 14.148 8.203 1 96.44 17 LEU B CA 1
ATOM 2100 C C . LEU B 1 17 ? -13.234 15.266 8.383 1 96.44 17 LEU B C 1
ATOM 2102 O O . LEU B 1 17 ? -13.859 15.695 7.41 1 96.44 17 LEU B O 1
ATOM 2106 N N . SER B 1 18 ? -13.391 15.656 9.609 1 93.5 18 SER B N 1
ATOM 2107 C CA . SER B 1 18 ? -14.398 16.672 9.914 1 93.5 18 SER B CA 1
ATOM 2108 C C . SER B 1 18 ? -13.938 18.047 9.461 1 93.5 18 SER B C 1
ATOM 2110 O O . SER B 1 18 ? -12.82 18.469 9.773 1 93.5 18 SER B O 1
ATOM 2112 N N . PRO B 1 19 ? -14.82 18.781 8.812 1 90.06 19 PRO B N 1
ATOM 2113 C CA . PRO B 1 19 ? -14.469 20.156 8.445 1 90.06 19 PRO B CA 1
ATOM 2114 C C . PRO B 1 19 ? -14.25 21.062 9.664 1 90.06 19 PRO B C 1
ATOM 2116 O O . PRO B 1 19 ? -13.602 22.109 9.555 1 90.06 19 PRO B O 1
ATOM 2119 N N . ALA B 1 20 ? -14.719 20.688 10.773 1 90.19 20 ALA B N 1
ATOM 2120 C CA . ALA B 1 20 ? -14.633 21.5 11.969 1 90.19 20 ALA B CA 1
ATOM 2121 C C . ALA B 1 20 ? -13.25 21.422 12.602 1 90.19 20 ALA B C 1
ATOM 2123 O O . ALA B 1 20 ? -12.883 22.25 13.43 1 90.19 20 ALA B O 1
ATOM 2124 N N . THR B 1 21 ? -12.516 20.438 12.242 1 91.44 21 THR B N 1
ATOM 2125 C CA . THR B 1 21 ? -11.188 20.25 12.812 1 91.44 21 THR B CA 1
ATOM 2126 C C . THR B 1 21 ? -10.172 21.156 12.109 1 91.44 21 THR B C 1
ATOM 2128 O O . THR B 1 21 ? -10.086 21.156 10.883 1 91.44 21 THR B O 1
ATOM 2131 N N . LYS B 1 22 ? -9.484 21.969 12.875 1 93.12 22 LYS B N 1
ATOM 2132 C CA . LYS B 1 22 ? -8.406 22.781 12.312 1 93.12 22 LYS B CA 1
ATOM 2133 C C . LYS B 1 22 ? -7.207 21.922 11.922 1 93.12 22 LYS B C 1
ATOM 2135 O O . LYS B 1 22 ? -6.652 21.203 12.758 1 93.12 22 LYS B O 1
ATOM 2140 N N . LYS B 1 23 ? -6.836 22.031 10.664 1 97 23 LYS B N 1
ATOM 2141 C CA . LYS B 1 23 ? -5.797 21.141 10.164 1 97 23 LYS B CA 1
ATOM 2142 C C . LYS B 1 23 ? -4.992 21.797 9.047 1 97 23 LYS B C 1
ATOM 2144 O O . LYS B 1 23 ? -5.414 22.812 8.484 1 97 23 LYS B O 1
ATOM 2149 N N . ALA B 1 24 ? -3.826 21.344 8.883 1 98.44 24 ALA B N 1
ATOM 2150 C CA . ALA B 1 24 ? -3.082 21.531 7.637 1 98.44 24 ALA B CA 1
ATOM 2151 C C . ALA B 1 24 ? -3.287 20.359 6.68 1 98.44 24 ALA B C 1
ATOM 2153 O O . ALA B 1 24 ? -3.426 19.219 7.113 1 98.44 24 ALA B O 1
ATOM 2154 N N . VAL B 1 25 ? -3.324 20.672 5.398 1 98.56 25 VAL B N 1
ATOM 2155 C CA . VAL B 1 25 ? -3.555 19.609 4.43 1 98.56 25 VAL B CA 1
ATOM 2156 C C . VAL B 1 25 ? -2.488 19.656 3.34 1 98.56 25 VAL B C 1
ATOM 2158 O O . VAL B 1 25 ? -2.281 20.703 2.717 1 98.56 25 VAL B O 1
ATOM 2161 N N . ILE B 1 26 ? -1.812 18.609 3.186 1 98.69 26 ILE B N 1
ATOM 2162 C CA . ILE B 1 26 ? -0.894 18.375 2.074 1 98.69 26 ILE B CA 1
ATOM 2163 C C . ILE B 1 26 ? -1.541 17.453 1.047 1 98.69 26 ILE B C 1
ATOM 2165 O O . ILE B 1 26 ? -1.761 16.266 1.32 1 98.69 26 ILE B O 1
ATOM 2169 N N . PHE B 1 27 ? -1.852 18 -0.133 1 97.88 27 PHE B N 1
ATOM 2170 C CA . PHE B 1 27 ? -2.402 17.172 -1.202 1 97.88 27 PHE B CA 1
ATOM 2171 C C . PHE B 1 27 ? -1.291 16.594 -2.074 1 97.88 27 PHE B C 1
ATOM 2173 O O . PHE B 1 27 ? -0.543 17.344 -2.705 1 97.88 27 PHE B O 1
ATOM 2180 N N . LEU B 1 28 ? -1.239 15.312 -2.088 1 97.31 28 LEU B N 1
ATOM 2181 C CA . LEU B 1 28 ? -0.167 14.633 -2.809 1 97.31 28 LEU B CA 1
ATOM 2182 C C . LEU B 1 28 ? -0.622 14.234 -4.207 1 97.31 28 LEU B C 1
ATOM 2184 O O . LEU B 1 28 ? -1.798 13.93 -4.418 1 97.31 28 LEU B O 1
ATOM 2188 N N . ASN B 1 29 ? 0.331 14.164 -5.078 1 91.75 29 ASN B N 1
ATOM 2189 C CA . ASN B 1 29 ? 0.065 13.711 -6.441 1 91.75 29 ASN B CA 1
ATOM 2190 C C . ASN B 1 29 ? -0.183 12.211 -6.5 1 91.75 29 ASN B C 1
ATOM 2192 O O . ASN B 1 29 ? 0.09 11.492 -5.535 1 91.75 29 ASN B O 1
ATOM 2196 N N . ASN B 1 30 ? -0.848 11.836 -7.582 1 88.06 30 ASN B N 1
ATOM 2197 C CA . ASN B 1 30 ? -1.084 10.406 -7.781 1 88.06 30 ASN B CA 1
ATOM 2198 C C . ASN B 1 30 ? -0.975 10.023 -9.258 1 88.06 30 ASN B C 1
ATOM 2200 O O . ASN B 1 30 ? -1.135 10.867 -10.133 1 88.06 30 ASN B O 1
ATOM 2204 N N . GLN B 1 31 ? -0.701 8.805 -9.477 1 80.62 31 GLN B N 1
ATOM 2205 C CA . GLN B 1 31 ? -0.438 8.305 -10.828 1 80.62 31 GLN B CA 1
ATOM 2206 C C . GLN B 1 31 ? -1.737 8.094 -11.602 1 80.62 31 GLN B C 1
ATOM 2208 O O . GLN B 1 31 ? -1.722 7.965 -12.828 1 80.62 31 GLN B O 1
ATOM 2213 N N . ASN B 1 32 ? -2.816 8.125 -10.938 1 78.69 32 ASN B N 1
ATOM 2214 C CA . ASN B 1 32 ? -4.094 7.82 -11.578 1 78.69 32 ASN B CA 1
ATOM 2215 C C . ASN B 1 32 ? -4.789 9.086 -12.07 1 78.69 32 ASN B C 1
ATOM 2217 O O . ASN B 1 32 ? -5.801 9.008 -12.773 1 78.69 32 ASN B O 1
ATOM 2221 N N . GLY B 1 33 ? -4.254 10.242 -11.758 1 82.62 33 GLY B N 1
ATOM 2222 C CA . GLY B 1 33 ? -4.832 11.508 -12.18 1 82.62 33 GLY B CA 1
ATOM 2223 C C . GLY B 1 33 ? -6.23 11.734 -11.641 1 82.62 33 GLY B C 1
ATOM 2224 O O . GLY B 1 33 ? -7.07 12.344 -12.305 1 82.62 33 GLY B O 1
ATOM 2225 N N . ARG B 1 34 ? -6.512 11.172 -10.445 1 88.38 34 ARG B N 1
ATOM 2226 C CA . ARG B 1 34 ? -7.832 11.273 -9.828 1 88.38 34 ARG B CA 1
ATOM 2227 C C . ARG B 1 34 ? -7.84 12.328 -8.727 1 88.38 34 ARG B C 1
ATOM 2229 O O . ARG B 1 34 ? -6.867 12.469 -7.984 1 88.38 34 ARG B O 1
ATOM 2236 N N . MET B 1 35 ? -8.969 13.008 -8.68 1 91.62 35 MET B N 1
ATOM 2237 C CA . MET B 1 35 ? -9.172 13.938 -7.57 1 91.62 35 MET B CA 1
ATOM 2238 C C . MET B 1 35 ? -9.68 13.203 -6.328 1 91.62 35 MET B C 1
ATOM 2240 O O . MET B 1 35 ? -10.547 12.336 -6.426 1 91.62 35 MET B O 1
ATOM 2244 N N . HIS B 1 36 ? -9.117 13.57 -5.258 1 93.5 36 HIS B N 1
ATOM 2245 C CA . HIS B 1 36 ? -9.594 13.023 -3.994 1 93.5 36 HIS B CA 1
ATOM 2246 C C . HIS B 1 36 ? -11.047 13.406 -3.74 1 93.5 36 HIS B C 1
ATOM 2248 O O . HIS B 1 36 ? -11.398 14.586 -3.773 1 93.5 36 HIS B O 1
ATOM 2254 N N . HIS B 1 37 ? -11.875 12.453 -3.412 1 92.5 37 HIS B N 1
ATOM 2255 C CA . HIS B 1 37 ? -13.305 12.734 -3.291 1 92.5 37 HIS B CA 1
ATOM 2256 C C . HIS B 1 37 ? -13.586 13.633 -2.096 1 92.5 37 HIS B C 1
ATOM 2258 O O . HIS B 1 37 ? -14.625 14.297 -2.045 1 92.5 37 HIS B O 1
ATOM 2264 N N . MET B 1 38 ? -12.625 13.727 -1.158 1 93.81 38 MET B N 1
ATOM 2265 C CA . MET B 1 38 ? -12.797 14.562 0.026 1 93.81 38 MET B CA 1
ATOM 2266 C C . MET B 1 38 ? -12.094 15.906 -0.151 1 93.81 38 MET B C 1
ATOM 2268 O O . MET B 1 38 ? -11.945 16.656 0.81 1 93.81 38 MET B O 1
ATOM 2272 N N . PHE B 1 39 ? -11.672 16.219 -1.319 1 93.75 39 PHE B N 1
ATOM 2273 C CA . PHE B 1 39 ? -10.867 17.422 -1.562 1 93.75 39 PHE B CA 1
ATOM 2274 C C . PHE B 1 39 ? -11.531 18.641 -0.951 1 93.75 39 PHE B C 1
ATOM 2276 O O . PHE B 1 39 ? -10.93 19.344 -0.132 1 93.75 39 PHE B O 1
ATOM 2283 N N . GLN B 1 40 ? -12.766 18.906 -1.271 1 91.19 40 GLN B N 1
ATOM 2284 C CA . GLN B 1 40 ? -13.453 20.109 -0.816 1 91.19 40 GLN B CA 1
ATOM 2285 C C . GLN B 1 40 ? -13.633 20.094 0.7 1 91.19 40 GLN B C 1
ATOM 2287 O O . GLN B 1 40 ? -13.445 21.125 1.356 1 91.19 40 GLN B O 1
ATOM 2292 N N . THR B 1 41 ? -13.961 18.953 1.226 1 92.5 41 THR B N 1
ATOM 2293 C CA . THR B 1 41 ? -14.164 18.812 2.664 1 92.5 41 THR B CA 1
ATOM 2294 C C . THR B 1 41 ? -12.867 19.094 3.42 1 92.5 41 THR B C 1
ATOM 2296 O O . THR B 1 41 ? -12.867 19.797 4.434 1 92.5 41 THR B O 1
ATOM 2299 N N . LEU B 1 42 ? -11.773 18.578 2.924 1 94.81 42 LEU B N 1
ATOM 2300 C CA . LEU B 1 42 ? -10.484 18.75 3.582 1 94.81 42 LEU B CA 1
ATOM 2301 C C . LEU B 1 42 ? -9.984 20.172 3.416 1 94.81 42 LEU B C 1
ATOM 2303 O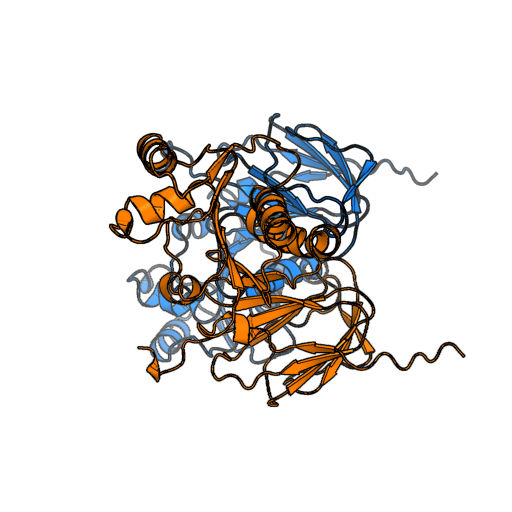 O . LEU B 1 42 ? -9.266 20.688 4.277 1 94.81 42 LEU B O 1
ATOM 2307 N N . TRP B 1 43 ? -10.414 20.75 2.367 1 93.06 43 TRP B N 1
ATOM 2308 C CA . TRP B 1 43 ? -10.047 22.141 2.094 1 93.06 43 TRP B CA 1
ATOM 2309 C C . TRP B 1 43 ? -10.727 23.078 3.082 1 93.06 43 TRP B C 1
ATOM 2311 O O . TRP B 1 43 ? -10.117 24.047 3.545 1 93.06 43 TRP B O 1
ATOM 2321 N N . GLU B 1 44 ? -11.922 22.703 3.391 1 90.12 44 GLU B N 1
ATOM 2322 C CA . GLU B 1 44 ? -12.711 23.562 4.262 1 90.12 44 GLU B CA 1
ATOM 2323 C C . GLU B 1 44 ? -12.07 23.688 5.641 1 90.12 44 GLU B C 1
ATOM 2325 O O . GLU B 1 44 ? -11.789 22.688 6.297 1 90.12 44 GLU B O 1
ATOM 2330 N N . ASN B 1 45 ? -11.781 24.844 6.07 1 86.5 45 ASN B N 1
ATOM 2331 C CA . ASN B 1 45 ? -11.227 25.234 7.359 1 86.5 45 ASN B CA 1
ATOM 2332 C C . ASN B 1 45 ? -9.805 24.734 7.543 1 86.5 45 ASN B C 1
ATOM 2334 O O . ASN B 1 45 ? -9.344 24.547 8.672 1 86.5 45 ASN B O 1
ATOM 2338 N N . ALA B 1 46 ? -9.18 24.375 6.441 1 95.38 46 ALA B N 1
ATOM 2339 C CA . ALA B 1 46 ? -7.75 24.094 6.523 1 95.38 46 ALA B CA 1
ATOM 2340 C C . ALA B 1 46 ? -6.961 25.375 6.793 1 95.38 46 ALA B C 1
ATOM 2342 O O . ALA B 1 46 ? -7.188 26.406 6.148 1 95.38 46 ALA B O 1
ATOM 2343 N N . SER B 1 47 ? -6.105 25.328 7.746 1 96.12 47 SER B N 1
ATOM 2344 C CA . SER B 1 47 ? -5.328 26.5 8.133 1 96.12 47 SER B CA 1
ATOM 2345 C C . SER B 1 47 ? -4.145 26.703 7.195 1 96.12 47 SER B C 1
ATOM 2347 O O . SER B 1 47 ? -3.688 27.844 7.008 1 96.12 47 SER B O 1
ATOM 2349 N N . VAL B 1 48 ? -3.6 25.656 6.699 1 97.38 48 VAL B N 1
ATOM 2350 C CA . VAL B 1 48 ? -2.475 25.641 5.77 1 97.38 48 VAL B CA 1
ATOM 2351 C C . VAL B 1 48 ? -2.68 24.547 4.727 1 97.38 48 VAL B C 1
ATOM 2353 O O . VAL B 1 48 ? -3.025 23.406 5.066 1 97.38 48 VAL B O 1
ATOM 2356 N N . VAL B 1 49 ? -2.502 24.906 3.436 1 97.94 49 VAL B N 1
ATOM 2357 C CA . VAL B 1 49 ? -2.699 23.938 2.367 1 97.94 49 VAL B CA 1
ATOM 2358 C C . VAL B 1 49 ? -1.483 23.922 1.444 1 97.94 49 VAL B C 1
ATOM 2360 O O . VAL B 1 49 ? -0.96 24.984 1.086 1 97.94 49 VAL B O 1
ATOM 2363 N N . ALA B 1 50 ? -1.043 22.734 1.107 1 98.62 50 ALA B N 1
ATOM 2364 C CA . ALA B 1 50 ? 0.044 22.578 0.146 1 98.62 50 ALA B CA 1
ATOM 2365 C C . ALA B 1 50 ? -0.346 21.609 -0.964 1 98.62 50 ALA B C 1
ATOM 2367 O O . ALA B 1 50 ? -0.986 20.578 -0.706 1 98.62 50 ALA B O 1
ATOM 2368 N N . PHE B 1 51 ? -0 21.953 -2.197 1 97.38 51 PHE B N 1
ATOM 2369 C CA . PHE B 1 51 ? -0.065 21.047 -3.346 1 97.38 51 PHE B CA 1
ATOM 2370 C C . PHE B 1 51 ? 1.321 20.531 -3.703 1 97.38 51 PHE B C 1
ATOM 2372 O O . PHE B 1 51 ? 2.258 21.312 -3.881 1 97.38 51 PHE B O 1
ATOM 2379 N N . VAL B 1 52 ? 1.375 19.219 -3.82 1 96.5 52 VAL B N 1
ATOM 2380 C CA . VAL B 1 52 ? 2.676 18.641 -4.133 1 96.5 52 VAL B CA 1
ATOM 2381 C C . VAL B 1 52 ? 2.715 18.203 -5.598 1 96.5 52 VAL B C 1
ATOM 2383 O O . VAL B 1 52 ? 1.904 17.375 -6.027 1 96.5 52 VAL B O 1
ATOM 2386 N N . ASP B 1 53 ? 3.6 18.812 -6.32 1 90.62 53 ASP B N 1
ATOM 2387 C CA . ASP B 1 53 ? 3.934 18.438 -7.695 1 90.62 53 ASP B CA 1
ATOM 2388 C C . ASP B 1 53 ? 2.701 18.5 -8.594 1 90.62 53 ASP B C 1
ATOM 2390 O O . ASP B 1 53 ? 2.033 19.531 -8.672 1 90.62 53 ASP B O 1
ATOM 2394 N N . GLY B 1 54 ? 2.461 17.375 -9.242 1 90.56 54 GLY B N 1
ATOM 2395 C CA . GLY B 1 54 ? 1.442 17.312 -10.273 1 90.56 54 GLY B CA 1
ATOM 2396 C C . GLY B 1 54 ? 0.031 17.438 -9.734 1 90.56 54 GLY B C 1
ATOM 2397 O O . GLY B 1 54 ? -0.918 17.641 -10.492 1 90.56 54 GLY B O 1
ATOM 2398 N N . PHE B 1 55 ? -0.126 17.422 -8.43 1 93.81 55 PHE B N 1
ATOM 2399 C CA . PHE B 1 55 ? -1.462 17.656 -7.891 1 93.81 55 PHE B CA 1
ATOM 2400 C C . PHE B 1 55 ? -1.988 19.031 -8.305 1 93.81 55 PHE B C 1
ATOM 2402 O O . PHE B 1 55 ? -3.186 19.188 -8.555 1 93.81 55 PHE B O 1
ATOM 2409 N N . ALA B 1 56 ? -1.122 19.953 -8.391 1 94.12 56 ALA B N 1
ATOM 2410 C CA . ALA B 1 56 ? -1.489 21.297 -8.781 1 94.12 56 ALA B CA 1
ATOM 2411 C C . ALA B 1 56 ? -2.135 21.312 -10.164 1 94.12 56 ALA B C 1
ATOM 2413 O O . ALA B 1 56 ? -3.029 22.125 -10.438 1 94.12 56 ALA B O 1
ATOM 2414 N N . ASN B 1 57 ? -1.697 20.438 -11.039 1 93.88 57 ASN B N 1
ATOM 2415 C CA . ASN B 1 57 ? -2.301 20.328 -12.359 1 93.88 57 ASN B CA 1
ATOM 2416 C C . ASN B 1 57 ? -3.783 19.969 -12.273 1 93.88 57 ASN B C 1
ATOM 2418 O O . ASN B 1 57 ? -4.602 20.531 -13.008 1 93.88 57 ASN B O 1
ATOM 2422 N N . LEU B 1 58 ? -4.055 19.047 -11.391 1 92.06 58 LEU B N 1
ATOM 2423 C CA . LEU B 1 58 ? -5.422 18.562 -11.242 1 92.06 58 LEU B CA 1
ATOM 2424 C C . LEU B 1 58 ? -6.367 19.688 -10.844 1 92.06 58 LEU B C 1
ATOM 2426 O O . LEU B 1 58 ? -7.477 19.781 -11.375 1 92.06 58 LEU B O 1
ATOM 2430 N N . VAL B 1 59 ? -5.887 20.5 -9.969 1 93.31 59 VAL B N 1
ATOM 2431 C CA . VAL B 1 59 ? -6.723 21.594 -9.461 1 93.31 59 VAL B CA 1
ATOM 2432 C C . VAL B 1 59 ? -6.844 22.688 -10.523 1 93.31 59 VAL B C 1
ATOM 2434 O O . VAL B 1 59 ? -7.949 23.141 -10.828 1 93.31 59 VAL B O 1
ATOM 2437 N N . HIS B 1 60 ? -5.773 23.016 -11.031 1 91.56 60 HIS B N 1
ATOM 2438 C CA . HIS B 1 60 ? -5.754 24.094 -12.023 1 91.56 60 HIS B CA 1
ATOM 2439 C C . HIS B 1 60 ? -6.59 23.734 -13.242 1 91.56 60 HIS B C 1
ATOM 2441 O O . HIS B 1 60 ? -7.328 24.562 -13.766 1 91.56 60 HIS B O 1
ATOM 2447 N N . GLN B 1 61 ? -6.5 22.516 -13.688 1 84.56 61 GLN B N 1
ATOM 2448 C CA . GLN B 1 61 ? -7.18 22.078 -14.906 1 84.56 61 GLN B CA 1
ATOM 2449 C C . GLN B 1 61 ? -8.641 21.734 -14.617 1 84.56 61 GLN B C 1
ATOM 2451 O O . GLN B 1 61 ? -9.484 21.812 -15.516 1 84.56 61 GLN B O 1
ATOM 2456 N N . GLY B 1 62 ? -9 21.203 -13.492 1 77.38 62 GLY B N 1
ATOM 2457 C CA . GLY B 1 62 ? -10.359 20.797 -13.148 1 77.38 62 GLY B CA 1
ATOM 2458 C C . GLY B 1 62 ? -11.258 21.984 -12.82 1 77.38 62 GLY B C 1
ATOM 2459 O O . GLY B 1 62 ? -12.359 21.797 -12.297 1 77.38 62 GLY B O 1
ATOM 2460 N N . SER B 1 63 ? -11.133 23.188 -13.211 1 61.81 63 SER B N 1
ATOM 2461 C C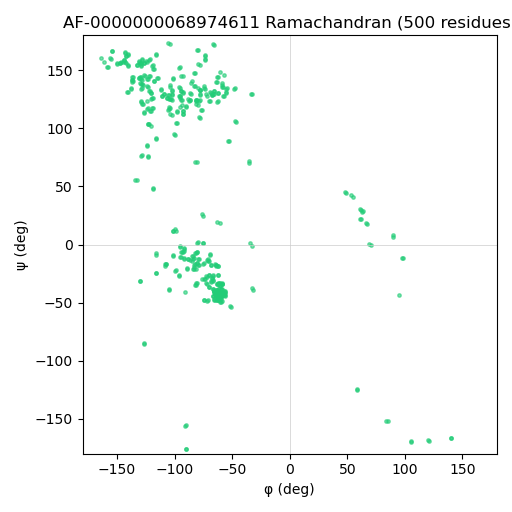A . SER B 1 63 ? -11.93 24.406 -13.117 1 61.81 63 SER B CA 1
ATOM 2462 C C . SER B 1 63 ? -11.945 24.938 -11.688 1 61.81 63 SER B C 1
ATOM 2464 O O . SER B 1 63 ? -12.758 25.812 -11.352 1 61.81 63 SER B O 1
ATOM 2466 N N . TYR B 1 64 ? -11.305 24.266 -10.828 1 61.66 64 TYR B N 1
ATOM 2467 C CA . TYR B 1 64 ? -11.289 24.766 -9.453 1 61.66 64 TYR B CA 1
ATOM 2468 C C . TYR B 1 64 ? -10.281 25.891 -9.281 1 61.66 64 TYR B C 1
ATOM 2470 O O . TYR B 1 64 ? -10.141 26.453 -8.195 1 61.66 64 TYR B O 1
ATOM 2478 N N . GLY B 1 65 ? -9.609 26.297 -10.367 1 62.62 65 GLY B N 1
ATOM 2479 C CA . GLY B 1 65 ? -8.344 27.016 -10.336 1 62.62 65 GLY B CA 1
ATOM 2480 C C . GLY B 1 65 ? -8.422 28.328 -9.578 1 62.62 65 GLY B C 1
ATOM 2481 O O . GLY B 1 65 ? -7.684 28.531 -8.609 1 62.62 65 GLY B O 1
ATOM 2482 N N . LYS B 1 66 ? -9.234 29.078 -9.75 1 73 66 LYS B N 1
ATOM 2483 C CA . LYS B 1 66 ? -9.141 30.406 -9.141 1 73 66 LYS B CA 1
ATOM 2484 C C . LYS B 1 66 ? -9.711 30.406 -7.727 1 73 66 LYS B C 1
ATOM 2486 O O . LYS B 1 66 ? -9.352 31.25 -6.906 1 73 66 LYS B O 1
ATOM 2491 N N . ASP B 1 67 ? -10.383 29.422 -7.363 1 84.62 67 ASP B N 1
ATOM 2492 C CA . ASP B 1 67 ? -11.062 29.406 -6.07 1 84.62 67 ASP B CA 1
ATOM 2493 C C . ASP B 1 67 ? -10.289 28.594 -5.047 1 84.62 67 ASP B C 1
ATOM 2495 O O . ASP B 1 67 ? -10.57 28.656 -3.848 1 84.62 67 ASP B O 1
ATOM 2499 N N . TYR B 1 68 ? -9.25 27.859 -5.441 1 92.19 68 TYR B N 1
ATOM 2500 C CA . TYR B 1 68 ? -8.5 27 -4.543 1 92.19 68 TYR B CA 1
ATOM 2501 C C . TYR B 1 68 ? -7.004 27.281 -4.637 1 92.19 68 TYR B C 1
ATOM 2503 O O . TYR B 1 68 ? -6.262 26.531 -5.273 1 92.19 68 TYR B O 1
ATOM 2511 N N . LEU B 1 69 ? -6.691 28.359 -3.994 1 95.06 69 LEU B N 1
ATOM 2512 C CA . LEU B 1 69 ? -5.281 28.734 -3.953 1 95.06 69 LEU B CA 1
ATOM 2513 C C . LEU B 1 69 ? -4.617 28.219 -2.682 1 95.06 69 LEU B C 1
ATOM 2515 O O . LEU B 1 69 ? -4.988 28.625 -1.576 1 95.06 69 LEU B O 1
ATOM 2519 N N . PRO B 1 70 ? -3.65 27.391 -2.82 1 97.19 70 PRO B N 1
ATOM 2520 C CA . PRO B 1 70 ? -2.951 26.891 -1.635 1 97.19 70 PRO B CA 1
ATOM 2521 C C . PRO B 1 70 ? -1.933 27.875 -1.084 1 97.19 70 PRO B C 1
ATOM 2523 O O . PRO B 1 70 ? -1.664 28.906 -1.713 1 97.19 70 PRO B O 1
ATOM 2526 N N . ASN B 1 71 ? -1.467 27.594 0.122 1 97.75 71 ASN B N 1
ATOM 2527 C CA . ASN B 1 71 ? -0.346 28.375 0.644 1 97.75 71 ASN B CA 1
ATOM 2528 C C . ASN B 1 71 ? 0.959 28.016 -0.062 1 97.75 71 ASN B C 1
ATOM 2530 O O . ASN B 1 71 ? 1.803 28.875 -0.293 1 97.75 71 ASN B O 1
ATOM 2534 N N . PHE B 1 72 ? 1.08 26.719 -0.457 1 98.44 72 PHE B N 1
ATOM 2535 C CA . PHE B 1 72 ? 2.336 26.266 -1.034 1 98.44 72 PHE B CA 1
ATOM 2536 C C . PHE B 1 72 ? 2.08 25.375 -2.246 1 98.44 72 PHE B C 1
ATOM 2538 O O . PHE B 1 72 ? 1.152 24.562 -2.246 1 98.44 72 PHE B O 1
ATOM 2545 N N . VAL B 1 73 ? 2.877 25.484 -3.262 1 98 73 VAL B N 1
ATOM 2546 C CA . VAL B 1 73 ? 3.111 24.516 -4.328 1 98 73 VAL B CA 1
ATOM 2547 C C . VAL B 1 73 ? 4.582 24.109 -4.332 1 98 73 VAL B C 1
ATOM 2549 O O . VAL B 1 73 ? 5.469 24.938 -4.492 1 98 73 VAL B O 1
ATOM 2552 N N . THR B 1 74 ? 4.809 22.812 -4.094 1 97.44 74 THR B N 1
ATOM 2553 C CA . THR B 1 74 ? 6.203 22.406 -3.914 1 97.44 74 THR B CA 1
ATOM 2554 C C . THR B 1 74 ? 6.453 21.031 -4.539 1 97.44 74 THR B C 1
ATOM 2556 O O . THR B 1 74 ? 5.508 20.312 -4.852 1 97.44 74 THR B O 1
ATOM 2559 N N . GLY B 1 75 ? 7.723 20.672 -4.73 1 95.25 75 GLY B N 1
ATOM 2560 C CA . GLY B 1 75 ? 8.18 19.422 -5.301 1 95.25 75 GLY B CA 1
ATOM 2561 C C . GLY B 1 75 ? 9.359 19.578 -6.234 1 95.25 75 GLY B C 1
ATOM 2562 O O . GLY B 1 75 ? 10 20.625 -6.262 1 95.25 75 GLY B O 1
ATOM 2563 N N . ASP B 1 76 ? 9.633 18.562 -6.961 1 91 76 ASP B N 1
ATOM 2564 C CA . ASP B 1 76 ? 10.727 18.672 -7.93 1 91 76 ASP B CA 1
ATOM 2565 C C . ASP B 1 76 ? 10.211 19.125 -9.289 1 91 76 ASP B C 1
ATOM 2567 O O . ASP B 1 76 ? 10.992 19.297 -10.227 1 91 76 ASP B O 1
ATOM 2571 N N . PHE B 1 77 ? 8.945 19.297 -9.453 1 91.56 77 PHE B N 1
ATOM 2572 C CA . PHE B 1 77 ? 8.234 19.906 -10.57 1 91.56 77 PHE B CA 1
ATOM 2573 C C . PHE B 1 77 ? 8.453 19.125 -11.852 1 91.56 77 PHE B C 1
ATOM 2575 O O . PHE B 1 77 ? 8.477 19.703 -12.945 1 91.56 77 PHE B O 1
ATOM 2582 N N . ASP B 1 78 ? 8.695 17.812 -11.703 1 85.56 78 ASP B N 1
ATOM 2583 C CA . ASP B 1 78 ? 8.852 16.984 -12.891 1 85.56 78 ASP B CA 1
ATOM 2584 C C . ASP B 1 78 ? 7.488 16.609 -13.484 1 85.56 78 ASP B C 1
ATOM 2586 O O . ASP B 1 78 ? 7.398 16.219 -14.648 1 85.56 78 ASP B O 1
ATOM 2590 N N . SER B 1 79 ? 6.496 16.797 -12.688 1 87.06 79 SER B N 1
ATOM 2591 C CA . SER B 1 79 ? 5.176 16.375 -13.141 1 87.06 79 SER B CA 1
ATOM 2592 C C . SER B 1 79 ? 4.234 17.562 -13.289 1 87.06 79 SER B C 1
ATOM 2594 O O . SER B 1 79 ? 3.088 17.406 -13.711 1 87.06 79 SER B O 1
ATOM 2596 N N . ILE B 1 80 ? 4.598 18.719 -12.891 1 92.5 80 ILE B N 1
ATOM 2597 C CA . ILE B 1 80 ? 3.76 19.906 -13.016 1 92.5 80 ILE B CA 1
ATOM 2598 C C . ILE B 1 80 ? 3.959 20.531 -14.391 1 92.5 80 ILE B C 1
ATOM 2600 O O . ILE B 1 80 ? 5.086 20.609 -14.891 1 92.5 80 ILE B O 1
ATOM 2604 N N . THR B 1 81 ? 2.92 20.984 -15.023 1 93.25 81 THR B N 1
ATOM 2605 C CA . THR B 1 81 ? 3.016 21.609 -16.344 1 93.25 81 THR B CA 1
ATOM 2606 C C . THR B 1 81 ? 3.512 23.047 -16.234 1 93.25 81 THR B C 1
ATOM 2608 O O . THR B 1 81 ? 3.277 23.703 -15.219 1 93.25 81 THR B O 1
ATOM 2611 N N . PRO B 1 82 ? 4.102 23.469 -17.297 1 94.94 82 PRO B N 1
ATOM 2612 C CA . PRO B 1 82 ? 4.562 24.859 -17.297 1 94.94 82 PRO B CA 1
ATOM 2613 C C . PRO B 1 82 ? 3.426 25.859 -17.094 1 94.94 82 PRO B C 1
ATOM 2615 O O . PRO B 1 82 ? 3.594 26.875 -16.406 1 94.94 82 PRO B O 1
ATOM 2618 N N . GLU B 1 83 ? 2.318 25.594 -17.672 1 94.19 83 GLU B N 1
ATOM 2619 C CA . GLU B 1 83 ? 1.158 26.484 -17.547 1 94.19 83 GLU B CA 1
ATOM 2620 C C . GLU B 1 83 ? 0.67 26.562 -16.109 1 94.19 83 GLU B C 1
ATOM 2622 O O . GLU B 1 83 ? 0.392 27.641 -15.602 1 94.19 83 GLU B O 1
ATOM 2627 N N . THR B 1 84 ? 0.599 25.453 -15.484 1 94.5 84 THR B N 1
ATOM 2628 C CA . THR B 1 84 ? 0.161 25.391 -14.094 1 94.5 84 THR B CA 1
ATOM 2629 C C . THR B 1 84 ? 1.167 26.078 -13.18 1 94.5 84 THR B C 1
ATOM 2631 O O . THR B 1 84 ? 0.784 26.844 -12.297 1 94.5 84 THR B O 1
ATOM 2634 N N . LEU B 1 85 ? 2.4 25.797 -13.43 1 95.75 85 LEU B N 1
ATOM 2635 C CA . LEU B 1 85 ? 3.459 26.406 -12.633 1 95.75 85 LEU B CA 1
ATOM 2636 C C . LEU B 1 85 ? 3.41 27.922 -12.742 1 95.75 85 LEU B C 1
ATOM 2638 O O . LEU B 1 85 ? 3.443 28.625 -11.727 1 95.75 85 LEU B O 1
ATOM 2642 N N . ALA B 1 86 ? 3.256 28.406 -13.938 1 95.56 86 ALA B N 1
ATOM 2643 C CA . ALA B 1 86 ? 3.189 29.844 -14.188 1 95.56 86 ALA B CA 1
ATOM 2644 C C . ALA B 1 86 ? 1.976 30.469 -13.5 1 95.56 86 ALA B C 1
ATOM 2646 O O . ALA B 1 86 ? 2.061 31.578 -12.953 1 95.56 86 ALA B O 1
ATOM 2647 N N . PHE B 1 87 ? 0.92 29.812 -13.508 1 94.38 87 PHE B N 1
ATOM 2648 C CA . PHE B 1 87 ? -0.307 30.297 -12.883 1 94.38 87 PHE B CA 1
ATOM 2649 C C . PHE B 1 87 ? -0.105 30.516 -11.391 1 94.38 87 PHE B C 1
ATOM 2651 O O . PHE B 1 87 ? -0.369 31.594 -10.875 1 94.38 87 PHE B O 1
ATOM 2658 N N . TYR B 1 88 ? 0.448 29.531 -10.688 1 95.56 88 TYR B N 1
ATOM 2659 C CA . TYR B 1 88 ? 0.584 29.625 -9.234 1 95.56 88 TYR B CA 1
ATOM 2660 C C . TYR B 1 88 ? 1.688 30.609 -8.859 1 95.56 88 TYR B C 1
ATOM 2662 O O . TYR B 1 88 ? 1.597 31.297 -7.836 1 95.56 88 TYR B O 1
ATOM 2670 N N . GLN B 1 89 ? 2.662 30.734 -9.703 1 96.5 89 GLN B N 1
ATOM 2671 C CA . GLN B 1 89 ? 3.73 31.703 -9.477 1 96.5 89 GLN B CA 1
ATOM 2672 C C . GLN B 1 89 ? 3.209 33.125 -9.57 1 96.5 89 GLN B C 1
ATOM 2674 O O . GLN B 1 89 ? 3.758 34.031 -8.953 1 96.5 89 GLN B O 1
ATOM 2679 N N . SER B 1 90 ? 2.164 33.312 -10.312 1 95.75 90 SER B N 1
ATOM 2680 C CA . SER B 1 90 ? 1.608 34.625 -10.531 1 95.75 90 SER B CA 1
ATOM 2681 C C . SER B 1 90 ? 0.675 35.031 -9.398 1 95.75 90 SER B C 1
ATOM 2683 O O . SER B 1 90 ? 0.275 36.188 -9.305 1 95.75 90 SER B O 1
ATOM 2685 N N . GLN B 1 91 ? 0.349 34.094 -8.594 1 95.06 91 GLN B N 1
ATOM 2686 C CA . GLN B 1 91 ? -0.526 34.406 -7.469 1 95.06 91 GLN B CA 1
ATOM 2687 C C . GLN B 1 91 ? 0.278 34.844 -6.258 1 95.06 91 GLN B C 1
ATOM 2689 O O . GLN B 1 91 ? 1.09 34.094 -5.719 1 95.06 91 GLN B O 1
ATOM 2694 N N . GLU B 1 92 ? 0.019 36 -5.688 1 95 92 GLU B N 1
ATOM 2695 C CA . GLU B 1 92 ? 0.775 36.594 -4.59 1 95 92 GLU B CA 1
ATOM 2696 C C . GLU B 1 92 ? 0.615 35.781 -3.307 1 95 92 GLU B C 1
ATOM 2698 O O . GLU B 1 92 ? 1.528 35.719 -2.48 1 95 92 GLU B O 1
ATOM 2703 N N . SER B 1 93 ? -0.43 35.156 -3.148 1 94.88 93 SER B N 1
ATOM 2704 C CA . SER B 1 93 ? -0.749 34.438 -1.909 1 94.88 93 SER B CA 1
ATOM 2705 C C . SER B 1 93 ? -0.132 33.062 -1.888 1 94.88 93 SER B C 1
ATOM 2707 O O . SER B 1 93 ? -0.184 32.375 -0.869 1 94.88 93 SER B O 1
ATOM 2709 N N . VAL B 1 94 ? 0.424 32.594 -3.02 1 97.31 94 VAL B N 1
ATOM 2710 C CA . VAL B 1 94 ? 0.942 31.234 -3.137 1 97.31 94 VAL B CA 1
ATOM 2711 C C . VAL B 1 94 ? 2.469 31.266 -3.135 1 97.31 94 VAL B C 1
ATOM 2713 O O . VAL B 1 94 ? 3.082 32 -3.9 1 97.31 94 VAL B O 1
ATOM 2716 N N . SER B 1 95 ? 3.057 30.531 -2.275 1 98 95 SER B N 1
ATOM 2717 C CA . SER B 1 95 ? 4.5 30.328 -2.293 1 98 95 SER B CA 1
ATOM 2718 C C . SER B 1 95 ? 4.875 29.094 -3.098 1 98 95 SER B C 1
ATOM 2720 O O . SER B 1 95 ? 4.551 27.969 -2.705 1 98 95 SER B O 1
ATOM 2722 N N . VAL B 1 96 ? 5.559 29.25 -4.18 1 97.88 96 VAL B N 1
ATOM 2723 C CA . VAL B 1 96 ? 6.016 28.156 -5.031 1 97.88 96 VAL B CA 1
ATOM 2724 C C . VAL B 1 96 ? 7.469 27.828 -4.699 1 97.88 96 VAL B C 1
ATOM 2726 O O . VAL B 1 96 ? 8.367 28.641 -4.902 1 97.88 96 VAL B O 1
ATOM 2729 N N . ILE B 1 97 ? 7.723 26.656 -4.184 1 97.25 97 ILE B N 1
ATOM 2730 C CA . ILE B 1 97 ? 9.039 26.281 -3.684 1 97.25 97 ILE B CA 1
ATOM 2731 C C . ILE B 1 97 ? 9.539 25.047 -4.43 1 97.25 97 ILE B C 1
ATOM 2733 O O . ILE B 1 97 ? 8.969 23.953 -4.293 1 97.25 97 ILE B O 1
ATOM 2737 N N . HIS B 1 98 ? 10.594 25.172 -5.191 1 95.38 98 HIS B N 1
ATOM 2738 C CA . HIS B 1 98 ? 11.234 24.062 -5.902 1 95.38 98 HIS B CA 1
ATOM 2739 C C . HIS B 1 98 ? 12.141 23.266 -4.98 1 95.38 98 HIS B C 1
ATOM 2741 O O . HIS B 1 98 ? 13.055 23.828 -4.363 1 95.38 98 HIS B O 1
ATOM 2747 N N . THR B 1 99 ? 11.914 21.969 -4.879 1 93.44 99 THR B N 1
ATOM 2748 C CA . THR B 1 99 ? 12.703 21.094 -4.02 1 93.44 99 THR B CA 1
ATOM 2749 C C . THR B 1 99 ? 13.297 19.938 -4.82 1 93.44 99 THR B C 1
ATOM 2751 O O . THR B 1 99 ? 12.82 18.797 -4.734 1 93.44 99 THR B O 1
ATOM 2754 N N . PRO B 1 100 ? 14.453 20.094 -5.465 1 85.81 100 PRO B N 1
ATOM 2755 C CA . PRO B 1 100 ? 15.031 19.094 -6.367 1 85.81 100 PRO B CA 1
ATOM 2756 C C . PRO B 1 100 ? 15.789 17.984 -5.621 1 85.81 100 PRO B C 1
ATOM 2758 O O . PRO B 1 100 ? 16.172 16.984 -6.227 1 85.81 100 PRO B O 1
ATOM 2761 N N . ASP B 1 101 ? 15.961 18.156 -4.277 1 76.81 101 ASP B N 1
ATOM 2762 C CA . ASP B 1 101 ? 16.703 17.188 -3.488 1 76.81 101 ASP B CA 1
ATOM 2763 C C . ASP B 1 101 ? 16.125 15.781 -3.65 1 76.81 101 ASP B C 1
ATOM 2765 O O . ASP B 1 101 ? 14.914 15.586 -3.529 1 76.81 101 ASP B O 1
ATOM 2769 N N . GLU B 1 102 ? 17.047 14.875 -3.924 1 78.44 102 GLU B N 1
ATOM 2770 C CA . GLU B 1 102 ? 16.594 13.523 -4.223 1 78.44 102 GLU B CA 1
ATOM 2771 C C . GLU B 1 102 ? 16.781 12.602 -3.021 1 78.44 102 GLU B C 1
ATOM 2773 O O . GLU B 1 102 ? 16.438 11.414 -3.088 1 78.44 102 GLU B O 1
ATOM 2778 N N . ASN B 1 103 ? 17.078 13.133 -1.854 1 84.06 103 ASN B N 1
ATOM 2779 C CA . ASN B 1 103 ? 17.328 12.32 -0.671 1 84.06 103 ASN B CA 1
ATOM 2780 C C . ASN B 1 103 ? 16.047 12.039 0.104 1 84.06 103 ASN B C 1
ATOM 2782 O O . ASN B 1 103 ? 16.016 11.141 0.944 1 84.06 103 ASN B O 1
ATOM 2786 N N . GLU B 1 104 ? 15.086 12.867 -0.148 1 90.25 104 GLU B N 1
ATOM 2787 C CA . GLU B 1 104 ? 13.789 12.703 0.493 1 90.25 104 GLU B CA 1
ATOM 2788 C C . GLU B 1 104 ? 12.656 12.75 -0.531 1 90.25 104 GLU B C 1
ATOM 2790 O O . GLU B 1 104 ? 12.812 13.328 -1.607 1 90.25 104 GLU B O 1
ATOM 2795 N N . THR B 1 105 ? 11.617 12.156 -0.115 1 92.38 105 THR B N 1
ATOM 2796 C CA . THR B 1 105 ? 10.461 12.203 -1.003 1 92.38 105 THR B CA 1
ATOM 2797 C C . THR B 1 105 ? 9.828 13.594 -0.996 1 92.38 105 THR B C 1
ATOM 2799 O O . THR B 1 105 ? 10.023 14.367 -0.054 1 92.38 105 THR B O 1
ATOM 2802 N N . ASP B 1 106 ? 9.039 13.852 -1.987 1 93.94 106 ASP B N 1
ATOM 2803 C CA . ASP B 1 106 ? 8.359 15.133 -2.078 1 93.94 106 ASP B CA 1
ATOM 2804 C C . ASP B 1 106 ? 7.414 15.336 -0.895 1 93.94 106 ASP B C 1
ATOM 2806 O O . ASP B 1 106 ? 7.27 16.453 -0.394 1 93.94 106 ASP B O 1
ATOM 2810 N N . PHE B 1 107 ? 6.797 14.305 -0.385 1 96.5 107 PHE B N 1
ATOM 2811 C CA . PHE B 1 107 ? 5.941 14.398 0.792 1 96.5 107 PHE B CA 1
ATOM 2812 C C . PHE B 1 107 ? 6.746 14.828 2.012 1 96.5 107 PHE B C 1
ATOM 2814 O O . PHE B 1 107 ? 6.363 15.758 2.723 1 96.5 107 PHE B O 1
ATOM 2821 N N . THR B 1 108 ? 7.859 14.195 2.229 1 97.38 108 THR B N 1
ATOM 2822 C CA . THR B 1 108 ? 8.68 14.5 3.396 1 97.38 108 THR B CA 1
ATOM 2823 C C . THR B 1 108 ? 9.18 15.938 3.34 1 97.38 108 THR B C 1
ATOM 2825 O O . THR B 1 108 ? 9.133 16.656 4.336 1 97.38 108 THR B O 1
ATOM 2828 N N . LYS B 1 109 ? 9.648 16.344 2.166 1 97.62 109 LYS B N 1
ATOM 2829 C CA . LYS B 1 109 ? 10.117 17.719 2.008 1 97.62 109 LYS B CA 1
ATOM 2830 C C . LYS B 1 109 ? 8.992 18.719 2.254 1 97.62 109 LYS B C 1
ATOM 2832 O O . LYS B 1 109 ? 9.195 19.734 2.918 1 97.62 109 LYS B O 1
ATOM 2837 N N . CYS B 1 110 ? 7.855 18.375 1.729 1 98.12 110 CYS B N 1
ATOM 2838 C CA . CYS B 1 110 ? 6.711 19.25 1.908 1 98.12 110 CYS B CA 1
ATOM 2839 C C . CYS B 1 110 ? 6.312 19.344 3.377 1 98.12 110 CYS B C 1
ATOM 2841 O O . CYS B 1 110 ? 5.945 20.406 3.861 1 98.12 110 CYS B O 1
ATOM 2843 N N . LEU B 1 111 ? 6.352 18.219 4.094 1 98.56 111 LEU B N 1
ATOM 2844 C CA . LEU B 1 111 ? 6.047 18.203 5.523 1 98.56 111 LEU B CA 1
ATOM 2845 C C . LEU B 1 111 ? 6.957 19.172 6.277 1 98.56 111 LEU B C 1
ATOM 2847 O O . LEU B 1 111 ? 6.5 19.891 7.16 1 98.56 111 LEU B O 1
ATOM 2851 N N . ARG B 1 112 ? 8.203 19.234 5.91 1 98.25 112 ARG B N 1
ATOM 2852 C CA . ARG B 1 112 ? 9.156 20.141 6.539 1 98.25 112 ARG B CA 1
ATOM 2853 C C . ARG B 1 112 ? 8.773 21.594 6.27 1 98.25 112 ARG B C 1
ATOM 2855 O O . ARG B 1 112 ? 8.82 22.438 7.172 1 98.25 112 ARG B O 1
ATOM 2862 N N . ILE B 1 113 ? 8.406 21.859 5.043 1 98.06 113 ILE B N 1
ATOM 2863 C CA . ILE B 1 113 ? 8.023 23.203 4.641 1 98.06 113 ILE B CA 1
ATOM 2864 C C . ILE B 1 113 ? 6.793 23.656 5.434 1 98.06 113 ILE B C 1
ATOM 2866 O O . ILE B 1 113 ? 6.781 24.75 6.004 1 98.06 113 ILE B O 1
ATOM 2870 N N . VAL B 1 114 ? 5.789 22.797 5.496 1 98.5 114 VAL B N 1
ATOM 2871 C CA . VAL B 1 114 ? 4.543 23.109 6.188 1 98.5 114 VAL B CA 1
ATOM 2872 C C . VAL B 1 114 ? 4.812 23.297 7.68 1 98.5 114 VAL B C 1
ATOM 2874 O O . VAL B 1 114 ? 4.285 24.219 8.297 1 98.5 114 VAL B O 1
ATOM 2877 N N . ASN B 1 115 ? 5.645 22.438 8.211 1 98.44 115 ASN B N 1
ATOM 2878 C CA . ASN B 1 115 ? 5.961 22.547 9.633 1 98.44 115 ASN B CA 1
ATOM 2879 C C . ASN B 1 115 ? 6.668 23.875 9.945 1 98.44 115 ASN B C 1
ATOM 2881 O O . ASN B 1 115 ? 6.391 24.5 10.961 1 98.44 115 ASN B O 1
ATOM 2885 N N . THR B 1 116 ? 7.621 24.281 9.102 1 98.19 116 THR B N 1
ATOM 2886 C CA . THR B 1 116 ? 8.312 25.562 9.281 1 98.19 116 THR B CA 1
ATOM 2887 C C . THR B 1 116 ? 7.32 26.719 9.32 1 98.19 116 THR B C 1
ATOM 2889 O O . THR B 1 116 ? 7.406 27.594 10.18 1 98.19 116 THR B O 1
ATOM 2892 N N . PHE B 1 117 ? 6.414 26.641 8.43 1 97.75 117 PHE B N 1
ATOM 2893 C CA . PHE B 1 117 ? 5.379 27.672 8.383 1 97.75 117 PHE B CA 1
ATOM 2894 C C . PHE B 1 117 ? 4.555 27.672 9.664 1 97.75 117 PHE B C 1
ATOM 2896 O O . PHE B 1 117 ? 4.301 28.734 10.242 1 97.75 117 PHE B O 1
ATOM 2903 N N . ILE B 1 118 ? 4.125 26.5 10.102 1 97.5 118 ILE B N 1
ATOM 2904 C CA . ILE B 1 118 ? 3.309 26.328 11.297 1 97.5 118 ILE B CA 1
ATOM 2905 C C . ILE B 1 118 ? 4.039 26.922 12.5 1 97.5 118 ILE B C 1
ATOM 2907 O O . ILE B 1 118 ? 3.445 27.641 13.305 1 97.5 118 ILE B O 1
ATOM 2911 N N . GLU B 1 119 ? 5.281 26.688 12.602 1 97.25 119 GLU B N 1
ATOM 2912 C CA . GLU B 1 119 ? 6.086 27.156 13.719 1 97.25 119 GLU B CA 1
ATOM 2913 C C . GLU B 1 119 ? 6.293 28.672 13.648 1 97.25 119 GLU B C 1
ATOM 2915 O O . GLU B 1 119 ? 6.098 29.375 14.641 1 97.25 119 GLU B O 1
ATOM 2920 N N . GLU B 1 120 ? 6.668 29.125 12.516 1 97.5 120 GLU B N 1
ATOM 2921 C CA . GLU B 1 120 ? 6.965 30.547 12.336 1 97.5 120 GLU B CA 1
ATOM 2922 C C . GLU B 1 120 ? 5.727 31.406 12.578 1 97.5 120 GLU B C 1
ATOM 2924 O O . GLU B 1 120 ? 5.816 32.469 13.195 1 97.5 120 GLU B O 1
ATOM 2929 N N . LYS B 1 121 ? 4.625 30.875 12.109 1 97 121 LYS B N 1
ATOM 2930 C CA . LYS B 1 121 ? 3.396 31.656 12.219 1 97 121 LYS B CA 1
ATOM 2931 C C . LYS B 1 121 ? 2.607 31.266 13.469 1 97 121 LYS B C 1
ATOM 2933 O O . LYS B 1 121 ? 1.531 31.812 13.727 1 97 121 LYS B O 1
ATOM 2938 N N . GLN B 1 122 ? 3.121 30.281 14.203 1 96.38 122 GLN B N 1
ATOM 2939 C CA . GLN B 1 122 ? 2.5 29.781 15.43 1 96.38 122 GLN B CA 1
ATOM 2940 C C . GLN B 1 122 ? 1.049 29.391 15.195 1 96.38 122 GLN B C 1
ATOM 2942 O O . GLN B 1 122 ? 0.156 29.781 15.945 1 96.38 122 GLN B O 1
ATOM 2947 N N . VAL B 1 123 ? 0.879 28.75 14.086 1 95.06 123 VAL B N 1
ATOM 2948 C CA . VAL B 1 123 ? -0.456 28.266 13.734 1 95.06 123 VAL B CA 1
ATOM 2949 C C . VAL B 1 123 ? -0.877 27.172 14.695 1 95.06 123 VAL B C 1
ATOM 2951 O O . VAL B 1 123 ? -0.115 26.234 14.945 1 95.06 123 VAL B O 1
ATOM 2954 N N . GLN B 1 124 ? -2.057 27.297 15.266 1 93.38 124 GLN B N 1
ATOM 2955 C CA . GLN B 1 124 ? -2.592 26.266 16.141 1 93.38 124 GLN B CA 1
ATOM 2956 C C . GLN B 1 124 ? -3.465 25.281 15.352 1 93.38 124 GLN B C 1
ATOM 2958 O O . GLN B 1 124 ? -4.52 25.656 14.844 1 93.38 124 GLN B O 1
ATOM 2963 N N . LEU B 1 125 ? -2.982 24.109 15.25 1 93.81 125 LEU B N 1
ATOM 2964 C CA . LEU B 1 125 ? -3.781 23.094 14.578 1 93.81 125 LEU B CA 1
ATOM 2965 C C . LEU B 1 125 ? -3.662 21.75 15.289 1 93.81 125 LEU B C 1
ATOM 2967 O O . LEU B 1 125 ? -2.742 21.547 16.094 1 93.81 125 LEU B O 1
ATOM 2971 N N . LYS B 1 126 ? -4.594 20.844 14.992 1 93.88 126 LYS B N 1
ATOM 2972 C CA . LYS B 1 126 ? -4.711 19.578 15.688 1 93.88 126 LYS B CA 1
ATOM 2973 C C . LYS B 1 126 ? -3.996 18.469 14.922 1 93.88 126 LYS B C 1
ATOM 2975 O O . LYS B 1 126 ? -3.557 17.484 15.523 1 93.88 126 LYS B O 1
ATOM 2980 N N . SER B 1 127 ? -3.906 18.656 13.609 1 97.19 127 SER B N 1
ATOM 2981 C CA . SER B 1 127 ? -3.348 17.578 12.797 1 97.19 127 SER B CA 1
ATOM 2982 C C . SER B 1 127 ? -2.811 18.109 11.469 1 97.19 127 SER B C 1
ATOM 2984 O O . SER B 1 127 ? -3.211 19.188 11.016 1 97.19 127 SER B O 1
ATOM 2986 N N . ILE B 1 128 ? -1.88 17.469 10.93 1 98.5 128 ILE B N 1
ATOM 2987 C CA . ILE B 1 128 ? -1.464 17.578 9.539 1 98.5 128 ILE B CA 1
ATOM 2988 C C . ILE B 1 128 ? -1.93 16.359 8.75 1 98.5 128 ILE B C 1
ATOM 2990 O O . ILE B 1 128 ? -1.667 15.219 9.148 1 98.5 128 ILE B O 1
ATOM 2994 N N . ILE B 1 129 ? -2.598 16.625 7.629 1 98.5 129 ILE B N 1
ATOM 2995 C CA . ILE B 1 129 ? -3.15 15.555 6.805 1 98.5 129 ILE B CA 1
ATOM 2996 C C . ILE B 1 129 ? -2.389 15.477 5.484 1 98.5 129 ILE B C 1
ATOM 2998 O O . ILE B 1 129 ? -2.184 16.484 4.816 1 98.5 129 ILE B O 1
ATOM 3002 N N . ALA B 1 130 ? -1.957 14.336 5.203 1 98.75 130 ALA B N 1
ATOM 3003 C CA . ALA B 1 130 ? -1.527 14.047 3.838 1 98.75 130 ALA B CA 1
ATOM 3004 C C . ALA B 1 130 ? -2.621 13.32 3.062 1 98.75 130 ALA B C 1
ATOM 3006 O O . ALA B 1 130 ? -2.869 12.133 3.289 1 98.75 130 ALA B O 1
ATOM 3007 N N . ALA B 1 131 ? -3.277 14.039 2.191 1 98.12 131 ALA B N 1
ATOM 3008 C CA . ALA B 1 131 ? -4.332 13.477 1.354 1 98.12 131 ALA B CA 1
ATOM 3009 C C . ALA B 1 131 ? -3.754 12.875 0.077 1 98.12 131 ALA B C 1
ATOM 3011 O O . ALA B 1 131 ? -3.033 13.547 -0.665 1 98.12 131 ALA B O 1
ATOM 3012 N N . HIS B 1 132 ? -4.031 11.648 -0.145 1 97.38 132 HIS B N 1
ATOM 3013 C CA . HIS B 1 132 ? -3.508 10.953 -1.316 1 97.38 132 HIS B CA 1
ATOM 3014 C C . HIS B 1 132 ? -4.543 9.992 -1.895 1 97.38 132 HIS B C 1
ATOM 3016 O O . HIS B 1 132 ? -5.566 9.719 -1.263 1 97.38 132 HIS B O 1
ATOM 3022 N N . ILE B 1 133 ? -4.359 9.562 -3.164 1 95.5 133 ILE B N 1
ATOM 3023 C CA . ILE B 1 133 ? -5.191 8.539 -3.787 1 95.5 133 ILE B CA 1
ATOM 3024 C C . ILE B 1 133 ? -4.508 7.18 -3.66 1 95.5 133 ILE B C 1
ATOM 3026 O O . ILE B 1 133 ? -3.326 7.035 -3.982 1 95.5 133 ILE B O 1
ATOM 3030 N N . SER B 1 134 ? -5.273 6.25 -3.141 1 95.19 134 SER B N 1
ATOM 3031 C CA . SER B 1 134 ? -4.723 4.906 -2.998 1 95.19 134 SER B CA 1
ATOM 3032 C C . SER B 1 134 ? -4.383 4.305 -4.355 1 95.19 134 SER B C 1
ATOM 3034 O O . SER B 1 134 ? -5.09 4.531 -5.34 1 95.19 134 SER B O 1
ATOM 3036 N N . GLY B 1 135 ? -3.244 3.51 -4.332 1 93.69 135 GLY B N 1
ATOM 3037 C CA . GLY B 1 135 ? -2.855 2.812 -5.547 1 93.69 135 GLY B CA 1
ATOM 3038 C C . GLY B 1 135 ? -1.661 3.439 -6.242 1 93.69 135 GLY B C 1
ATOM 3039 O O . GLY B 1 135 ? -0.96 4.266 -5.652 1 93.69 135 GLY B O 1
ATOM 3040 N N . GLY B 1 136 ? -1.344 3.039 -7.465 1 93.94 136 GLY B N 1
ATOM 3041 C CA . GLY B 1 136 ? -0.118 3.402 -8.156 1 93.94 136 GLY B CA 1
ATOM 3042 C C . GLY B 1 136 ? 1.057 2.514 -7.797 1 93.94 136 GLY B C 1
ATOM 3043 O O . GLY B 1 136 ? 0.884 1.318 -7.547 1 93.94 136 GLY B O 1
ATOM 3044 N N . ARG B 1 137 ? 2.172 3.096 -7.906 1 94.88 137 ARG B N 1
ATOM 3045 C CA . ARG B 1 137 ? 3.369 2.334 -7.566 1 94.88 137 ARG B CA 1
ATOM 3046 C C . ARG B 1 137 ? 3.396 1.996 -6.078 1 94.88 137 ARG B C 1
ATOM 3048 O O . ARG B 1 137 ? 3.223 2.877 -5.234 1 94.88 137 ARG B O 1
ATOM 3055 N N . LEU B 1 138 ? 3.678 0.738 -5.812 1 97.56 138 LEU B N 1
ATOM 3056 C CA . LEU B 1 138 ? 3.678 0.258 -4.434 1 97.56 138 LEU B CA 1
ATOM 3057 C C . LEU B 1 138 ? 4.785 0.925 -3.627 1 97.56 138 LEU B C 1
ATOM 3059 O O . LEU B 1 138 ? 4.594 1.258 -2.455 1 97.56 138 LEU B O 1
ATOM 3063 N N . ASP B 1 139 ? 6.008 1.124 -4.184 1 96.94 139 ASP B N 1
ATOM 3064 C CA . ASP B 1 139 ? 7.102 1.744 -3.445 1 96.94 139 ASP B CA 1
ATOM 3065 C C . ASP B 1 139 ? 6.758 3.18 -3.055 1 96.94 139 ASP B C 1
ATOM 3067 O O . ASP B 1 139 ? 7.141 3.643 -1.978 1 96.94 139 ASP B O 1
ATOM 3071 N N . HIS B 1 140 ? 6.008 3.852 -3.902 1 95 140 HIS B N 1
ATOM 3072 C CA . HIS B 1 140 ? 5.555 5.199 -3.572 1 95 140 HIS B CA 1
ATOM 3073 C C . HIS B 1 140 ? 4.598 5.184 -2.385 1 95 140 HIS B C 1
ATOM 3075 O O . HIS B 1 140 ? 4.738 5.98 -1.458 1 95 140 HIS B O 1
ATOM 3081 N N . GLU B 1 141 ? 3.646 4.289 -2.426 1 96.56 141 GLU B N 1
ATOM 3082 C CA . GLU B 1 141 ? 2.701 4.184 -1.317 1 96.56 141 GLU B CA 1
ATOM 3083 C C . GLU B 1 141 ? 3.422 3.895 -0.003 1 96.56 141 GLU B C 1
ATOM 3085 O O . GLU B 1 141 ? 3.098 4.484 1.031 1 96.56 141 GLU B O 1
ATOM 3090 N N . LEU B 1 142 ? 4.398 3.031 -0.07 1 98 142 LEU B N 1
ATOM 3091 C CA . LEU B 1 142 ? 5.129 2.666 1.137 1 98 142 LEU B CA 1
ATOM 3092 C C . LEU B 1 142 ? 5.992 3.824 1.621 1 98 142 LEU B C 1
ATOM 3094 O O . LEU B 1 142 ? 6.27 3.941 2.816 1 98 142 LEU B O 1
ATOM 3098 N N . SER B 1 143 ? 6.398 4.715 0.721 1 97.31 143 SER B N 1
ATOM 3099 C CA . SER B 1 143 ? 7.164 5.895 1.118 1 97.31 143 SER B CA 1
ATOM 3100 C C . SER B 1 143 ? 6.316 6.844 1.96 1 97.31 143 SER B C 1
ATOM 3102 O O . SER B 1 143 ? 6.844 7.562 2.812 1 97.31 143 SER B O 1
ATOM 3104 N N . LEU B 1 144 ? 5.016 6.867 1.711 1 98.06 144 LEU B N 1
ATOM 3105 C CA . LEU B 1 144 ? 4.137 7.684 2.539 1 98.06 144 LEU B CA 1
ATOM 3106 C C . LEU B 1 144 ? 4.156 7.207 3.988 1 98.06 144 LEU B C 1
ATOM 3108 O O . LEU B 1 144 ? 4.211 8.023 4.914 1 98.06 144 LEU B O 1
ATOM 3112 N N . ILE B 1 145 ? 4.164 5.91 4.188 1 98.56 145 ILE B N 1
ATOM 3113 C CA . ILE B 1 145 ? 4.23 5.328 5.52 1 98.56 145 ILE B CA 1
ATOM 3114 C C . ILE B 1 145 ? 5.586 5.637 6.152 1 98.56 145 ILE B C 1
ATOM 3116 O O . ILE B 1 145 ? 5.668 5.91 7.352 1 98.56 145 ILE B O 1
ATOM 3120 N N . HIS B 1 146 ? 6.609 5.594 5.316 1 98.5 146 HIS B N 1
ATOM 3121 C CA . HIS B 1 146 ? 7.938 5.945 5.801 1 98.5 146 HIS B CA 1
ATOM 3122 C C . HIS B 1 146 ? 7.965 7.359 6.371 1 98.5 146 HIS B C 1
ATOM 3124 O O . HIS B 1 146 ? 8.539 7.598 7.434 1 98.5 146 HIS B O 1
ATOM 3130 N N . THR B 1 147 ? 7.34 8.273 5.68 1 98.44 147 THR B N 1
ATOM 3131 C CA . THR B 1 147 ? 7.285 9.648 6.156 1 98.44 147 THR B CA 1
ATOM 3132 C C . THR B 1 147 ? 6.578 9.727 7.508 1 98.44 147 THR B C 1
ATOM 3134 O O . THR B 1 147 ? 6.953 10.531 8.367 1 98.44 147 THR B O 1
ATOM 3137 N N . LEU B 1 148 ? 5.582 8.867 7.793 1 98.5 148 LEU B N 1
ATOM 3138 C CA . LEU B 1 148 ? 4.957 8.812 9.109 1 98.5 148 LEU B CA 1
ATOM 3139 C C . LEU B 1 148 ? 5.98 8.484 10.188 1 98.5 148 LEU B C 1
ATOM 3141 O O . LEU B 1 148 ? 5.922 9.023 11.289 1 98.5 148 LEU B O 1
ATOM 3145 N N . PHE B 1 149 ? 6.883 7.621 9.867 1 98.19 149 PHE B N 1
ATOM 3146 C CA . PHE B 1 149 ? 7.91 7.238 10.828 1 98.19 149 PHE B CA 1
ATOM 3147 C C . PHE B 1 149 ? 8.867 8.398 11.094 1 98.19 149 PHE B C 1
ATOM 3149 O O . PHE B 1 149 ? 9.406 8.523 12.195 1 98.19 149 PHE B O 1
ATOM 3156 N N . LEU B 1 150 ? 9.055 9.195 10.086 1 97.94 150 LEU B N 1
ATOM 3157 C CA . LEU B 1 150 ? 9.984 10.312 10.211 1 97.94 150 LEU B CA 1
ATOM 3158 C C . LEU B 1 150 ? 9.305 11.516 10.859 1 97.94 150 LEU B C 1
ATOM 3160 O O . LEU B 1 150 ? 9.984 12.398 11.391 1 97.94 150 LEU B O 1
ATOM 3164 N N . ALA B 1 151 ? 8.023 11.586 10.836 1 98.25 151 ALA B N 1
ATOM 3165 C CA . ALA B 1 151 ? 7.223 12.758 11.18 1 98.25 151 ALA B CA 1
ATOM 3166 C C . ALA B 1 151 ? 7.547 13.25 12.594 1 98.25 151 ALA B C 1
ATOM 3168 O O . ALA B 1 151 ? 7.688 14.453 12.82 1 98.25 151 ALA B O 1
ATOM 3169 N N . PRO B 1 152 ? 7.734 12.328 13.602 1 97 152 PRO B N 1
ATOM 3170 C CA . PRO B 1 152 ? 7.996 12.805 14.961 1 97 152 PRO B CA 1
ATOM 3171 C C . PRO B 1 152 ? 9.289 13.609 15.07 1 97 152 PRO B C 1
ATOM 3173 O O . PRO B 1 152 ? 9.445 14.414 15.992 1 97 152 PRO B O 1
ATOM 3176 N N . ARG B 1 153 ? 10.18 13.477 14.117 1 97.19 153 ARG B N 1
ATOM 3177 C CA . ARG B 1 153 ? 11.43 14.234 14.094 1 97.19 153 ARG B CA 1
ATOM 3178 C C . ARG B 1 153 ? 11.258 15.57 13.383 1 97.19 153 ARG B C 1
ATOM 3180 O O . ARG B 1 153 ? 12.133 16.438 13.461 1 97.19 153 ARG B O 1
ATOM 3187 N N . ILE B 1 154 ? 10.188 15.711 12.719 1 97.75 154 ILE B N 1
ATOM 3188 C CA . ILE B 1 154 ? 9.969 16.891 11.883 1 97.75 154 ILE B CA 1
ATOM 3189 C C . ILE B 1 154 ? 8.984 17.828 12.57 1 97.75 154 ILE B C 1
ATOM 3191 O O . ILE B 1 154 ? 9.156 19.047 12.547 1 97.75 154 ILE B O 1
ATOM 3195 N N . THR B 1 155 ? 7.984 17.266 13.203 1 98 155 THR B N 1
ATOM 3196 C CA . THR B 1 155 ? 6.91 18.062 13.781 1 98 155 THR B CA 1
ATOM 3197 C C . THR B 1 155 ? 6.359 17.406 15.039 1 98 155 THR B C 1
ATOM 3199 O O . THR B 1 155 ? 6.402 16.188 15.172 1 98 155 THR B O 1
ATOM 3202 N N . THR B 1 156 ? 5.762 18.188 15.922 1 95.94 156 THR B N 1
ATOM 3203 C CA . THR B 1 156 ? 5.086 17.672 17.109 1 95.94 156 THR B CA 1
ATOM 3204 C C . THR B 1 156 ? 3.592 17.516 16.844 1 95.94 156 THR B C 1
ATOM 3206 O O . THR B 1 156 ? 2.871 16.938 17.672 1 95.94 156 THR B O 1
ATOM 3209 N N . VAL B 1 157 ? 3.109 18.062 15.711 1 96.75 157 VAL B N 1
ATOM 3210 C CA . VAL B 1 157 ? 1.706 17.938 15.336 1 96.75 157 VAL B CA 1
ATOM 3211 C C . VAL B 1 157 ? 1.45 16.547 14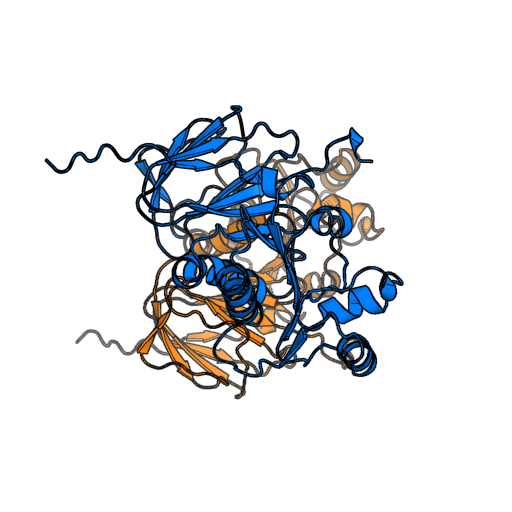.766 1 96.75 157 VAL B C 1
ATOM 3213 O O . VAL B 1 157 ? 2.203 16.062 13.914 1 96.75 157 VAL B O 1
ATOM 3216 N N . PRO B 1 158 ? 0.374 15.875 15.219 1 97.12 158 PRO B N 1
ATOM 3217 C CA . PRO B 1 158 ? 0.072 14.547 14.68 1 97.12 158 PRO B CA 1
ATOM 3218 C C . PRO B 1 158 ? -0.133 14.555 13.164 1 97.12 158 PRO B C 1
ATOM 3220 O O . PRO B 1 158 ? -0.81 15.438 12.633 1 97.12 158 PRO B O 1
ATOM 3223 N N . VAL B 1 159 ? 0.459 13.57 12.492 1 98.62 159 VAL B N 1
ATOM 3224 C CA . VAL B 1 159 ? 0.363 13.469 11.039 1 98.62 159 VAL B CA 1
ATOM 3225 C C . VAL B 1 159 ? -0.464 12.242 10.664 1 98.62 159 VAL B C 1
ATOM 3227 O O . VAL B 1 159 ? -0.257 11.156 11.211 1 98.62 159 VAL B O 1
ATOM 3230 N N . TYR B 1 160 ? -1.398 12.422 9.734 1 98.75 160 TYR B N 1
ATOM 3231 C CA . TYR B 1 160 ? -2.277 11.359 9.258 1 98.75 160 TYR B CA 1
ATOM 3232 C C . TYR B 1 160 ? -2.174 11.211 7.742 1 98.75 160 TYR B C 1
ATOM 3234 O O . TYR B 1 160 ? -2.023 12.203 7.023 1 98.75 160 TYR B O 1
ATOM 3242 N N . LEU B 1 161 ? -2.234 10 7.309 1 98.88 161 LEU B N 1
ATOM 3243 C CA . LEU B 1 161 ? -2.52 9.742 5.898 1 98.88 161 LEU B CA 1
ATOM 3244 C C . LEU B 1 161 ? -4.016 9.555 5.676 1 98.88 161 LEU B C 1
ATOM 3246 O O . LEU B 1 161 ? -4.664 8.789 6.391 1 98.88 161 LEU B O 1
ATOM 3250 N N . VAL B 1 162 ? -4.527 10.266 4.707 1 98.31 162 VAL B N 1
ATOM 3251 C CA . VAL B 1 162 ? -5.934 10.117 4.336 1 98.31 162 VAL B CA 1
ATOM 3252 C C . VAL B 1 162 ? -6.043 9.742 2.861 1 98.31 162 VAL B C 1
ATOM 3254 O O . VAL B 1 162 ? -5.875 10.594 1.983 1 98.31 162 VAL B O 1
ATOM 3257 N N . SER B 1 163 ? -6.32 8.477 2.609 1 97.56 163 SER B N 1
ATOM 3258 C CA . SER B 1 163 ? -6.582 8.031 1.247 1 97.56 163 SER B CA 1
ATOM 3259 C C . SER B 1 163 ? -8.07 8.125 0.913 1 97.56 163 SER B C 1
ATOM 3261 O O . SER B 1 163 ? -8.852 8.664 1.694 1 97.56 163 SER B O 1
ATOM 3263 N N . ASP B 1 164 ? -8.414 7.652 -0.282 1 95.62 164 ASP B N 1
ATOM 3264 C CA . ASP B 1 164 ? -9.82 7.633 -0.68 1 95.62 164 ASP B CA 1
ATOM 3265 C C . ASP B 1 164 ? -10.57 6.504 0.023 1 95.62 164 ASP B C 1
ATOM 3267 O O . ASP B 1 164 ? -11.797 6.395 -0.102 1 95.62 164 ASP B O 1
ATOM 3271 N N . PHE B 1 165 ? -9.852 5.715 0.914 1 96.06 165 PHE B N 1
ATOM 3272 C CA . PHE B 1 165 ? -10.531 4.586 1.541 1 96.06 165 PHE B CA 1
ATOM 3273 C C . PHE B 1 165 ? -10.32 4.598 3.051 1 96.06 165 PHE B C 1
ATOM 3275 O O . PHE B 1 165 ? -11.164 4.117 3.805 1 96.06 165 PHE B O 1
ATOM 3282 N N . CYS B 1 166 ? -9.117 5.133 3.49 1 97.69 166 CYS B N 1
ATOM 3283 C CA . CYS B 1 166 ? -8.797 4.922 4.898 1 97.69 166 CYS B CA 1
ATOM 3284 C C . CYS B 1 166 ? -8.016 6.105 5.465 1 97.69 166 CYS B C 1
ATOM 3286 O O . CYS B 1 166 ? -7.441 6.891 4.715 1 97.69 166 CYS B O 1
ATOM 3288 N N . VAL B 1 167 ? -8.102 6.215 6.781 1 98.56 167 VAL B N 1
ATOM 3289 C CA . VAL B 1 167 ? -7.199 7.051 7.562 1 98.56 167 VAL B CA 1
ATOM 3290 C C . VAL B 1 167 ? -6.141 6.176 8.234 1 98.56 167 VAL B C 1
ATOM 3292 O O . VAL B 1 167 ? -6.461 5.137 8.812 1 98.56 167 VAL B O 1
ATOM 3295 N N . SER B 1 168 ? -4.883 6.578 8.117 1 98.81 168 SER B N 1
ATOM 3296 C CA . SER B 1 168 ? -3.789 5.801 8.688 1 98.81 168 SER B CA 1
ATOM 3297 C C . SER B 1 168 ? -2.877 6.68 9.547 1 98.81 168 SER B C 1
ATOM 3299 O O . SER B 1 168 ? -2.641 7.844 9.211 1 98.81 168 SER B O 1
ATOM 3301 N N . LEU B 1 169 ? -2.34 6.164 10.625 1 98.75 169 LEU B N 1
ATOM 3302 C CA . LEU B 1 169 ? -1.378 6.805 11.516 1 98.75 169 LEU B CA 1
ATOM 3303 C C . LEU B 1 169 ? -0.531 5.77 12.242 1 98.75 169 LEU B C 1
ATOM 3305 O O . LEU B 1 169 ? -0.864 4.582 12.242 1 98.75 169 LEU B O 1
ATOM 3309 N N . LEU B 1 170 ? 0.522 6.219 12.836 1 98.38 170 LEU B N 1
ATOM 3310 C CA . LEU B 1 170 ? 1.351 5.336 13.648 1 98.38 170 LEU B CA 1
ATOM 3311 C C . LEU B 1 170 ? 0.944 5.406 15.117 1 98.38 170 LEU B C 1
ATOM 3313 O O . LEU B 1 170 ? 0.689 6.492 15.641 1 98.38 170 LEU B O 1
ATOM 3317 N N . LEU B 1 171 ? 0.783 4.277 15.711 1 98.31 171 LEU B N 1
ATOM 3318 C CA . LEU B 1 171 ? 0.729 4.164 17.156 1 98.31 171 LEU B CA 1
ATOM 3319 C C . LEU B 1 171 ? 2.096 3.797 17.734 1 98.31 171 LEU B C 1
ATOM 3321 O O . LEU B 1 171 ? 2.771 2.908 17.203 1 98.31 171 LEU B O 1
ATOM 3325 N N . TYR B 1 172 ? 2.441 4.492 18.797 1 96.81 172 TYR B N 1
ATOM 3326 C CA . TYR B 1 172 ? 3.76 4.289 19.375 1 96.81 172 TYR B CA 1
ATOM 3327 C C . TYR B 1 172 ? 3.664 3.482 20.672 1 96.81 172 TYR B C 1
ATOM 3329 O O . TYR B 1 172 ? 2.572 3.09 21.078 1 96.81 172 TYR B O 1
ATOM 3337 N N . LYS B 1 173 ? 4.852 3.137 21.203 1 97.19 173 LYS B N 1
ATOM 3338 C CA . LYS B 1 173 ? 4.918 2.33 22.406 1 97.19 173 LYS B CA 1
ATOM 3339 C C . LYS B 1 173 ? 3.982 2.877 23.484 1 97.19 173 LYS B C 1
ATOM 3341 O O . LYS B 1 173 ? 3.965 4.082 23.75 1 97.19 173 LYS B O 1
ATOM 3346 N N . GLY B 1 174 ? 3.242 1.979 24.094 1 97.81 174 GLY B N 1
ATOM 3347 C CA . GLY B 1 174 ? 2.299 2.344 25.141 1 97.81 174 GLY B CA 1
ATOM 3348 C C . GLY B 1 174 ? 0.869 1.95 24.828 1 97.81 174 GLY B C 1
ATOM 3349 O O . GLY B 1 174 ? 0.632 1.11 23.953 1 97.81 174 GLY B O 1
ATOM 3350 N N . GLU B 1 175 ? -0.026 2.434 25.609 1 98.19 175 GLU B N 1
ATOM 3351 C CA . GLU B 1 175 ? -1.449 2.152 25.438 1 98.19 175 GLU B CA 1
ATOM 3352 C C . GLU B 1 175 ? -2.174 3.326 24.781 1 98.19 175 GLU B C 1
ATOM 3354 O O . GLU B 1 175 ? -2.051 4.465 25.234 1 98.19 175 GLU B O 1
ATOM 3359 N N . THR B 1 176 ? -2.816 3.059 23.734 1 98.5 176 THR B N 1
ATOM 3360 C CA . THR B 1 176 ? -3.629 4.059 23.047 1 98.5 176 THR B CA 1
ATOM 3361 C C . THR B 1 176 ? -5.094 3.629 23.016 1 98.5 176 THR B C 1
ATOM 3363 O O . THR B 1 176 ? -5.406 2.506 22.609 1 98.5 176 THR B O 1
ATOM 3366 N N . VAL B 1 177 ? -5.918 4.48 23.484 1 98.56 177 VAL B N 1
ATOM 3367 C CA . VAL B 1 177 ? -7.359 4.301 23.312 1 98.56 177 VAL B CA 1
ATOM 3368 C C . VAL B 1 177 ? -7.828 5.047 22.062 1 98.56 177 VAL B C 1
ATOM 3370 O O . VAL B 1 177 ? -7.578 6.246 21.922 1 98.56 177 VAL B O 1
ATOM 3373 N N . VAL B 1 178 ? -8.453 4.352 21.172 1 98.5 178 VAL B N 1
ATOM 3374 C CA . VAL B 1 178 ? -8.938 4.941 19.922 1 98.5 178 VAL B CA 1
ATOM 3375 C C . VAL B 1 178 ? -10.453 5.113 20 1 98.5 178 VAL B C 1
ATOM 3377 O O . VAL B 1 178 ? -11.188 4.133 20.109 1 98.5 178 VAL B O 1
ATOM 3380 N N . ASN B 1 179 ? -10.859 6.328 19.953 1 98 179 ASN B N 1
ATOM 3381 C CA . ASN B 1 179 ? -12.289 6.629 19.859 1 98 179 ASN B CA 1
ATOM 3382 C C . ASN B 1 179 ? -12.805 6.41 18.438 1 98 179 ASN B C 1
ATOM 3384 O O . ASN B 1 179 ? -12.383 7.09 17.5 1 98 179 ASN B O 1
ATOM 3388 N N . ALA B 1 180 ? -13.727 5.434 18.281 1 97 180 ALA B N 1
ATOM 3389 C CA . ALA B 1 180 ? -14.297 5.059 17 1 97 180 ALA B CA 1
ATOM 3390 C C . ALA B 1 180 ? -15.812 5.266 16.984 1 97 180 ALA B C 1
ATOM 3392 O O . ALA B 1 180 ? -16.562 4.363 16.594 1 97 180 ALA B O 1
ATOM 3393 N N . ASN B 1 181 ? -16.188 6.348 17.391 1 95.44 181 ASN B N 1
ATOM 3394 C CA . ASN B 1 181 ? -17.594 6.723 17.453 1 95.44 181 ASN B CA 1
ATOM 3395 C C . ASN B 1 181 ? -17.828 8.117 16.906 1 95.44 181 ASN B C 1
ATOM 3397 O O . ASN B 1 181 ? -18.422 8.969 17.562 1 95.44 181 ASN B O 1
ATOM 3401 N N . THR B 1 182 ? -17.422 8.383 15.672 1 95.44 182 THR B N 1
ATOM 3402 C CA . THR B 1 182 ? -17.5 9.711 15.07 1 95.44 182 THR B CA 1
ATOM 3403 C C . THR B 1 182 ? -18.578 9.758 13.992 1 95.44 182 THR B C 1
ATOM 3405 O O . THR B 1 182 ? -19.016 10.844 13.586 1 95.44 182 THR B O 1
ATOM 3408 N N . GLY B 1 183 ? -19.016 8.609 13.516 1 94.88 183 GLY B N 1
ATOM 3409 C CA . GLY B 1 183 ? -19.938 8.539 12.398 1 94.88 183 GLY B CA 1
ATOM 3410 C C . GLY B 1 183 ? -19.25 8.289 11.07 1 94.88 183 GLY B C 1
ATOM 3411 O O . GLY B 1 183 ? -19.891 7.906 10.086 1 94.88 183 GLY B O 1
ATOM 3412 N N . TYR B 1 184 ? -17.891 8.406 11.031 1 96.56 184 TYR B N 1
ATOM 3413 C CA . TYR B 1 184 ? -17.141 8.242 9.797 1 96.56 184 TYR B CA 1
ATOM 3414 C C . TYR B 1 184 ? -16.688 6.797 9.633 1 96.56 184 TYR B C 1
ATOM 3416 O O . TYR B 1 184 ? -16.094 6.438 8.602 1 96.56 184 TYR B O 1
ATOM 3424 N N . GLU B 1 185 ? -16.938 5.945 10.711 1 97 185 GLU B N 1
ATOM 3425 C CA . GLU B 1 185 ? -16.328 4.617 10.727 1 97 185 GLU B CA 1
ATOM 3426 C C . GLU B 1 185 ? -16.891 3.744 9.609 1 97 185 GLU B C 1
ATOM 3428 O O . GLU B 1 185 ? -18.109 3.648 9.438 1 97 185 GLU B O 1
ATOM 3433 N N . GLY B 1 186 ? -15.906 3.25 8.984 1 93.81 186 GLY B N 1
ATOM 3434 C CA . GLY B 1 186 ? -16.25 2.107 8.148 1 93.81 186 GLY B CA 1
ATOM 3435 C C . GLY B 1 186 ? -16.141 0.783 8.883 1 93.81 186 GLY B C 1
ATOM 3436 O O . GLY B 1 186 ? -16.25 0.738 10.109 1 93.81 186 GLY B O 1
ATOM 3437 N N . GLY B 1 187 ? -15.945 -0.323 8.242 1 86.94 187 GLY B N 1
ATOM 3438 C CA . GLY B 1 187 ? -16.031 -1.628 8.875 1 86.94 187 GLY B CA 1
ATOM 3439 C C . GLY B 1 187 ? -14.68 -2.205 9.242 1 86.94 187 GLY B C 1
ATOM 3440 O O . GLY B 1 187 ? -14.555 -2.932 10.227 1 86.94 187 GLY B O 1
ATOM 3441 N N . HIS B 1 188 ? -13.656 -1.754 8.586 1 94.94 188 HIS B N 1
ATOM 3442 C CA . HIS B 1 188 ? -12.414 -2.504 8.703 1 94.94 188 HIS B CA 1
ATOM 3443 C C . HIS B 1 188 ? -11.336 -1.678 9.406 1 94.94 188 HIS B C 1
ATOM 3445 O O . HIS B 1 188 ? -11.281 -0.457 9.242 1 94.94 188 HIS B O 1
ATOM 3451 N N . VAL B 1 189 ? -10.562 -2.344 10.195 1 97.81 189 VAL B N 1
ATOM 3452 C CA . VAL B 1 189 ? -9.398 -1.769 10.867 1 97.81 189 VAL B CA 1
ATOM 3453 C C . VAL B 1 189 ? -8.188 -2.678 10.664 1 97.81 189 VAL B C 1
ATOM 3455 O O . VAL B 1 189 ? -8.32 -3.902 10.617 1 97.81 189 VAL B O 1
ATOM 3458 N N . GLY B 1 190 ? -7.047 -2.086 10.5 1 98.38 190 GLY B N 1
ATOM 3459 C CA . GLY B 1 190 ? -5.793 -2.818 10.438 1 98.38 190 GLY B CA 1
ATOM 3460 C C . GLY B 1 190 ? -4.781 -2.355 11.469 1 98.38 190 GLY B C 1
ATOM 3461 O O . GLY B 1 190 ? -4.676 -1.161 11.75 1 98.38 190 GLY B O 1
ATOM 3462 N N . ILE B 1 191 ? -4.109 -3.232 12.125 1 98.75 191 ILE B N 1
ATOM 3463 C CA . ILE B 1 191 ? -2.99 -2.988 13.023 1 98.75 191 ILE B CA 1
ATOM 3464 C C . ILE B 1 191 ? -1.762 -3.756 12.539 1 98.75 191 ILE B C 1
ATOM 3466 O O . ILE B 1 191 ? -1.656 -4.965 12.758 1 98.75 191 ILE B O 1
ATOM 3470 N N . ILE B 1 192 ? -0.826 -3.074 11.93 1 98.69 192 ILE B N 1
ATOM 3471 C CA . ILE B 1 192 ? 0.186 -3.732 11.109 1 98.69 192 ILE B CA 1
ATOM 3472 C C . ILE B 1 192 ? 1.579 -3.371 11.617 1 98.69 192 ILE B C 1
ATOM 3474 O O . ILE B 1 192 ? 1.939 -2.193 11.68 1 98.69 192 ILE B O 1
ATOM 3478 N N . PRO B 1 193 ? 2.383 -4.352 11.945 1 98.44 193 PRO B N 1
ATOM 3479 C CA . PRO B 1 193 ? 3.768 -4.121 12.367 1 98.44 193 PRO B CA 1
ATOM 3480 C C . PRO B 1 193 ? 4.719 -3.939 11.188 1 98.44 193 PRO B C 1
ATOM 3482 O O . PRO B 1 193 ? 5.613 -4.762 10.977 1 98.44 193 PRO B O 1
ATOM 3485 N N . ILE B 1 194 ? 4.66 -2.854 10.484 1 96.12 194 ILE B N 1
ATOM 3486 C CA . ILE B 1 194 ? 5.301 -2.689 9.18 1 96.12 194 ILE B CA 1
ATOM 3487 C C . ILE B 1 194 ? 6.801 -2.473 9.367 1 96.12 194 ILE B C 1
ATOM 3489 O O . ILE B 1 194 ? 7.605 -2.885 8.531 1 96.12 194 ILE B O 1
ATOM 3493 N N . GLY B 1 195 ? 7.262 -1.893 10.469 1 94.25 195 GLY B N 1
ATOM 3494 C CA . GLY B 1 195 ? 8.672 -1.554 10.633 1 94.25 195 GLY B CA 1
ATOM 3495 C C . GLY B 1 195 ? 9.477 -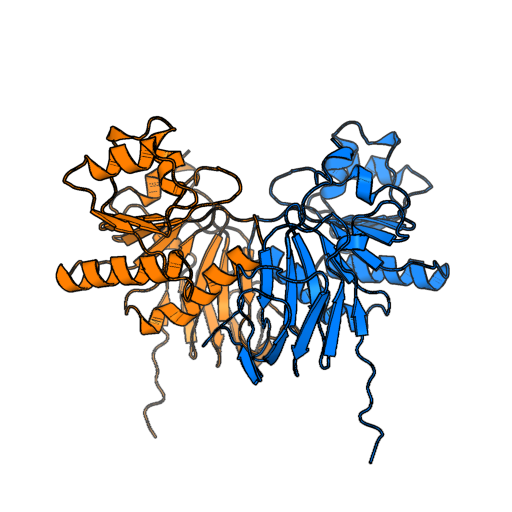2.656 11.289 1 94.25 195 GLY B C 1
ATOM 3496 O O . GLY B 1 195 ? 10.609 -2.928 10.883 1 94.25 195 GLY B O 1
ATOM 3497 N N . LYS B 1 196 ? 8.945 -3.262 12.242 1 96.5 196 LYS B N 1
ATOM 3498 C CA . LYS B 1 196 ? 9.516 -4.363 13.016 1 96.5 196 LYS B CA 1
ATOM 3499 C C . LYS B 1 196 ? 8.438 -5.086 13.812 1 96.5 196 LYS B C 1
ATOM 3501 O O . LYS B 1 196 ? 7.336 -4.562 13.992 1 96.5 196 LYS B O 1
ATOM 3506 N N . PRO B 1 197 ? 8.75 -6.297 14.219 1 98.12 197 PRO B N 1
ATOM 3507 C CA . PRO B 1 197 ? 7.77 -7.004 15.047 1 98.12 197 PRO B CA 1
ATOM 3508 C C . PRO B 1 197 ? 7.395 -6.227 16.312 1 98.12 197 PRO B C 1
ATOM 3510 O O . PRO B 1 197 ? 8.219 -5.488 16.859 1 98.12 197 PRO B O 1
ATOM 3513 N N . SER B 1 198 ? 6.145 -6.34 16.734 1 98.62 198 SER B N 1
ATOM 3514 C CA . SER B 1 198 ? 5.637 -5.652 17.906 1 98.62 198 SER B CA 1
ATOM 3515 C C . SER B 1 198 ? 4.75 -6.574 18.75 1 98.62 198 SER B C 1
ATOM 3517 O O . SER B 1 198 ? 3.926 -7.312 18.203 1 98.62 198 SER B O 1
ATOM 3519 N N . THR B 1 199 ? 4.945 -6.605 20.062 1 98.81 199 THR B N 1
ATOM 3520 C CA . THR B 1 199 ? 4.012 -7.281 20.953 1 98.81 199 THR B CA 1
ATOM 3521 C C . THR B 1 199 ? 2.777 -6.418 21.188 1 98.81 199 THR B C 1
ATOM 3523 O O . THR B 1 199 ? 2.887 -5.277 21.641 1 98.81 199 THR B O 1
ATOM 3526 N N . VAL B 1 200 ? 1.6 -7.008 20.891 1 98.75 200 VAL B N 1
ATOM 3527 C CA . VAL B 1 200 ? 0.395 -6.184 20.844 1 98.75 200 VAL B CA 1
ATOM 3528 C C . VAL B 1 200 ? -0.705 -6.828 21.688 1 98.75 200 VAL B C 1
ATOM 3530 O O . VAL B 1 200 ? -0.845 -8.055 21.703 1 98.75 200 VAL B O 1
ATOM 3533 N N . THR B 1 201 ? -1.396 -6.039 22.391 1 98.81 201 THR B N 1
ATOM 3534 C CA . THR B 1 201 ? -2.664 -6.383 23.016 1 98.81 201 THR B CA 1
ATOM 3535 C C . THR B 1 201 ? -3.773 -5.445 22.547 1 98.81 201 THR B C 1
ATOM 3537 O O . THR B 1 201 ? -3.568 -4.234 22.453 1 98.81 201 THR B O 1
ATOM 3540 N N . THR B 1 202 ? -4.883 -6.02 22.172 1 98.69 202 THR B N 1
ATOM 3541 C CA . THR B 1 202 ? -6 -5.184 21.734 1 98.69 202 THR B CA 1
ATOM 3542 C C . THR B 1 202 ? -7.281 -5.574 22.469 1 98.69 202 THR B C 1
ATOM 3544 O O . THR B 1 202 ? -7.406 -6.695 22.969 1 98.69 202 THR B O 1
ATOM 3547 N N . SER B 1 203 ? -8.172 -4.684 22.594 1 98.62 203 SER B N 1
ATOM 3548 C CA . SER B 1 203 ? -9.547 -4.891 23.031 1 98.62 203 SER B CA 1
ATOM 3549 C C . SER B 1 203 ? -10.516 -4.031 22.234 1 98.62 203 SER B C 1
ATOM 3551 O O . SER B 1 203 ? -10.125 -3.029 21.625 1 98.62 203 SER B O 1
ATOM 3553 N N . GLY B 1 204 ? -11.758 -4.52 22.172 1 98.19 204 GLY B N 1
ATOM 3554 C CA . GLY B 1 204 ? -12.789 -3.752 21.484 1 98.19 204 GLY B CA 1
ATOM 3555 C C . GLY B 1 204 ? -12.898 -4.07 20.016 1 98.19 204 GLY B C 1
ATOM 3556 O O . GLY B 1 204 ? -13.656 -3.422 19.281 1 98.19 204 GLY B O 1
ATOM 3557 N N . LEU B 1 205 ? -12.195 -5.062 19.516 1 97.81 205 LEU B N 1
ATOM 3558 C CA . LEU B 1 205 ? -12.211 -5.488 18.125 1 97.81 205 LEU B CA 1
ATOM 3559 C C . LEU B 1 205 ? -12.758 -6.902 17.984 1 97.81 205 LEU B C 1
ATOM 3561 O O . LEU B 1 205 ? -12.891 -7.617 18.984 1 97.81 205 LEU B O 1
ATOM 3565 N N . GLN B 1 206 ? -13.133 -7.258 16.75 1 96.75 206 GLN B N 1
ATOM 3566 C CA . GLN B 1 206 ? -13.656 -8.594 16.5 1 96.75 206 GLN B CA 1
ATOM 3567 C C . GLN B 1 206 ? -12.609 -9.664 16.812 1 96.75 206 GLN B C 1
ATOM 3569 O O . GLN B 1 206 ? -12.93 -10.703 17.406 1 96.75 206 GLN B O 1
ATOM 3574 N N . TRP B 1 207 ? -11.422 -9.469 16.391 1 96.56 207 TRP B N 1
ATOM 3575 C CA . TRP B 1 207 ? -10.312 -10.375 16.672 1 96.56 207 TRP B CA 1
ATOM 3576 C C . TRP B 1 207 ? -9.242 -9.68 17.516 1 96.56 207 TRP B C 1
ATOM 3578 O O . TRP B 1 207 ? -8.359 -9.008 16.984 1 96.56 207 TRP B O 1
ATOM 3588 N N . ASN B 1 208 ? -9.398 -9.828 18.812 1 97.94 208 ASN B N 1
ATOM 3589 C CA . ASN B 1 208 ? -8.422 -9.281 19.75 1 97.94 208 ASN B CA 1
ATOM 3590 C C . ASN B 1 208 ? -7.223 -10.203 19.922 1 97.94 208 ASN B C 1
ATOM 3592 O O . ASN B 1 208 ? -7.352 -11.422 19.781 1 97.94 208 ASN B O 1
ATOM 3596 N N . VAL B 1 209 ? -6.137 -9.578 20.141 1 97.69 209 VAL B N 1
ATOM 3597 C CA . VAL B 1 209 ? -4.934 -10.336 20.469 1 97.69 209 VAL B CA 1
ATOM 3598 C C . VAL B 1 209 ? -4.453 -9.945 21.859 1 97.69 209 VAL B C 1
ATOM 3600 O O . VAL B 1 209 ? -4.68 -8.82 22.312 1 97.69 209 VAL B O 1
ATOM 3603 N N . TYR B 1 210 ? -3.801 -10.867 22.562 1 98.31 210 TYR B N 1
ATOM 3604 C CA . TYR B 1 210 ? -3.273 -10.641 23.906 1 98.31 210 TYR B CA 1
ATOM 3605 C C . TYR B 1 210 ? -1.793 -10.992 23.969 1 98.31 210 TYR B C 1
ATOM 3607 O O . TYR B 1 210 ? -1.424 -12.164 23.922 1 98.31 210 TYR B O 1
ATOM 3615 N N . ASP B 1 211 ? -1.078 -9.969 24.172 1 98.38 211 ASP B N 1
ATOM 3616 C CA . ASP B 1 211 ? 0.367 -10.133 24.297 1 98.38 211 ASP B CA 1
ATOM 3617 C C . ASP B 1 211 ? 0.93 -10.992 23.172 1 98.38 211 ASP B C 1
ATOM 3619 O O . ASP B 1 211 ? 1.71 -11.914 23.406 1 98.38 211 ASP B O 1
ATOM 3623 N N . GLU B 1 212 ? 0.504 -10.719 22.016 1 98.25 212 GLU B N 1
ATOM 3624 C CA . GLU B 1 212 ? 0.904 -11.484 20.844 1 98.25 212 GLU B CA 1
ATOM 3625 C C . GLU B 1 212 ? 1.925 -10.719 20 1 98.25 212 GLU B C 1
ATOM 3627 O O . GLU B 1 212 ? 1.795 -9.508 19.812 1 98.25 212 GLU B O 1
ATOM 3632 N N . VAL B 1 213 ? 2.963 -11.391 19.547 1 98.31 213 VAL B N 1
ATOM 3633 C CA . VAL B 1 213 ? 3.922 -10.766 18.641 1 98.31 213 VAL B CA 1
ATOM 3634 C C . VAL B 1 213 ? 3.348 -10.719 17.219 1 98.31 213 VAL B C 1
ATOM 3636 O O . VAL B 1 213 ? 3.172 -11.758 16.578 1 98.31 213 VAL B O 1
ATOM 3639 N N . LEU B 1 214 ? 3.016 -9.562 16.781 1 98.31 214 LEU B N 1
ATOM 3640 C CA . LEU B 1 214 ? 2.635 -9.367 15.391 1 98.31 214 LEU B CA 1
ATOM 3641 C C . LEU B 1 214 ? 3.865 -9.133 14.516 1 98.31 214 LEU B C 1
ATOM 3643 O O . LEU B 1 214 ? 4.734 -8.328 14.867 1 98.31 214 LEU B O 1
ATOM 3647 N N . SER B 1 215 ? 3.973 -9.867 13.445 1 98.31 215 SER B N 1
ATOM 3648 C CA . SER B 1 215 ? 5.062 -9.727 12.484 1 98.31 215 SER B CA 1
ATOM 3649 C C . SER B 1 215 ? 4.645 -10.219 11.102 1 98.31 215 SER B C 1
ATOM 3651 O O . SER B 1 215 ? 3.713 -11.016 10.969 1 98.31 215 SER B O 1
ATOM 3653 N N . PHE B 1 216 ? 5.352 -9.781 10.062 1 97.94 216 PHE B N 1
ATOM 3654 C CA . PHE B 1 216 ? 5.043 -10.227 8.711 1 97.94 216 PHE B CA 1
ATOM 3655 C C . PHE B 1 216 ? 5.445 -11.68 8.516 1 97.94 216 PHE B C 1
ATOM 3657 O O . PHE B 1 216 ? 5.008 -12.328 7.562 1 97.94 216 PHE B O 1
ATOM 3664 N N . GLU B 1 217 ? 6.199 -12.195 9.43 1 96.12 217 GLU B N 1
ATOM 3665 C CA . GLU B 1 217 ? 6.613 -13.586 9.336 1 96.12 217 GLU B CA 1
ATOM 3666 C C . GLU B 1 217 ? 5.641 -14.508 10.07 1 96.12 217 GLU B C 1
ATOM 3668 O O . GLU B 1 217 ? 5.723 -15.727 9.953 1 96.12 217 GLU B O 1
ATOM 3673 N N . THR B 1 218 ? 4.738 -13.906 10.875 1 94.81 218 THR B N 1
ATOM 3674 C CA . THR B 1 218 ? 3.791 -14.703 11.641 1 94.81 218 THR B CA 1
ATOM 3675 C C . THR B 1 218 ? 2.359 -14.242 11.375 1 94.81 218 THR B C 1
ATOM 3677 O O . THR B 1 218 ? 1.745 -14.648 10.383 1 94.81 218 THR B O 1
ATOM 3680 N N . THR B 1 219 ? 1.975 -13.219 12.133 1 95.5 219 THR B N 1
ATOM 3681 C CA . THR B 1 219 ? 0.604 -12.742 12 1 95.5 219 THR B CA 1
ATOM 3682 C C . THR B 1 219 ? 0.566 -11.219 11.984 1 95.5 219 THR B C 1
ATOM 3684 O O . THR B 1 219 ? 1.35 -10.562 12.672 1 95.5 219 THR B O 1
ATOM 3687 N N . ILE B 1 220 ? -0.298 -10.734 11.109 1 96.38 220 ILE B N 1
ATOM 3688 C CA . ILE B 1 220 ? -0.645 -9.32 11.148 1 96.38 220 ILE B CA 1
ATOM 3689 C C . ILE B 1 220 ? -2.158 -9.164 11.289 1 96.38 220 ILE B C 1
ATOM 3691 O O . ILE B 1 220 ? -2.912 -10.102 11.039 1 96.38 220 ILE B O 1
ATOM 3695 N N . SER B 1 221 ? -2.617 -8.086 11.773 1 97.12 221 SER B N 1
ATOM 3696 C CA . SER B 1 221 ? -4.047 -7.855 11.945 1 97.12 221 SER B CA 1
ATOM 3697 C C . SER B 1 221 ? -4.613 -7.004 10.82 1 97.12 221 SER B C 1
ATOM 3699 O O . SER B 1 221 ? -4.512 -5.777 10.844 1 97.12 221 SER B O 1
ATOM 3701 N N . THR B 1 222 ? -5.133 -7.664 9.82 1 96.06 222 THR B N 1
ATOM 3702 C CA . THR B 1 222 ? -5.797 -6.996 8.711 1 96.06 222 THR B CA 1
ATOM 3703 C C . THR B 1 222 ? -7.258 -7.43 8.609 1 96.06 222 THR B C 1
ATOM 3705 O O . THR B 1 222 ? -7.629 -8.492 9.109 1 96.06 222 THR B O 1
ATOM 3708 N N . CYS B 1 223 ? -8.055 -6.586 8.055 1 93.44 223 CYS B N 1
ATOM 3709 C CA . CYS B 1 223 ? -9.477 -6.844 7.863 1 93.44 223 CYS B CA 1
ATOM 3710 C C . CYS B 1 223 ? -10.188 -7.047 9.195 1 93.44 223 CYS B C 1
ATOM 3712 O O . CYS B 1 223 ? -11.141 -7.82 9.289 1 93.44 223 CYS B O 1
ATOM 3714 N N . ASN B 1 224 ? -9.602 -6.543 10.297 1 96.31 224 ASN B N 1
ATOM 3715 C CA . ASN B 1 224 ? -10.273 -6.574 11.594 1 96.31 224 ASN B CA 1
ATOM 3716 C C . ASN B 1 224 ? -11.516 -5.688 11.602 1 96.31 224 ASN B C 1
ATOM 3718 O O . ASN B 1 224 ? -11.789 -4.984 10.625 1 96.31 224 ASN B O 1
ATOM 3722 N N . ARG B 1 225 ? -12.281 -5.793 12.703 1 96.44 225 ARG B N 1
ATOM 3723 C CA . ARG B 1 225 ? -13.531 -5.047 12.75 1 96.44 225 ARG B CA 1
ATOM 3724 C C . ARG B 1 225 ? -13.711 -4.371 14.109 1 96.44 225 ARG B C 1
ATOM 3726 O O . ARG B 1 225 ? -13.375 -4.945 15.148 1 96.44 225 ARG B O 1
ATOM 3733 N N . ILE B 1 226 ? -14.297 -3.197 13.977 1 97.06 226 ILE B N 1
ATOM 3734 C CA . ILE B 1 226 ? -14.633 -2.467 15.195 1 97.06 226 ILE B CA 1
ATOM 3735 C C . ILE B 1 226 ? -15.891 -3.059 15.82 1 97.06 226 ILE B C 1
ATOM 3737 O O . ILE B 1 226 ? -16.922 -3.188 15.164 1 97.06 226 ILE B O 1
ATOM 3741 N N . ARG B 1 227 ? -15.844 -3.385 17.109 1 97.06 227 ARG B N 1
ATOM 3742 C CA . ARG B 1 227 ? -16.984 -3.986 17.781 1 97.06 227 ARG B CA 1
ATOM 3743 C C . ARG B 1 227 ? -17.516 -3.072 18.891 1 97.06 227 ARG B C 1
ATOM 3745 O O . ARG B 1 227 ? -18.672 -3.178 19.281 1 97.06 227 ARG B O 1
ATOM 3752 N N . GLU B 1 228 ? -16.625 -2.207 19.406 1 97.06 228 GLU B N 1
ATOM 3753 C CA . GLU B 1 228 ? -16.969 -1.256 20.453 1 97.06 228 GLU B CA 1
ATOM 3754 C C . GLU B 1 228 ? -16.719 0.18 20 1 97.06 228 GLU B C 1
ATOM 3756 O O . GLU B 1 228 ? -15.93 0.419 19.094 1 97.06 228 GLU B O 1
ATOM 3761 N N . PRO B 1 229 ? -17.391 1.135 20.688 1 96.62 229 PRO B N 1
ATOM 3762 C CA . PRO B 1 229 ? -17.203 2.535 20.312 1 96.62 229 PRO B CA 1
ATOM 3763 C C . PRO B 1 229 ? -15.758 3.008 20.5 1 96.62 229 PRO B C 1
ATOM 3765 O O . PRO B 1 229 ? -15.352 4.012 19.906 1 96.62 229 PRO B O 1
ATOM 3768 N N . MET B 1 230 ? -15.156 2.34 21.391 1 97.19 230 MET B N 1
ATOM 3769 C CA . MET B 1 230 ? -13.734 2.561 21.609 1 97.19 230 MET B CA 1
ATOM 3770 C C . MET B 1 230 ? -12.969 1.239 21.594 1 97.19 230 MET B C 1
ATOM 3772 O O . MET B 1 230 ? -13.492 0.211 22.031 1 97.19 230 MET B O 1
ATOM 3776 N N . PHE B 1 231 ? -11.773 1.282 21.031 1 98.25 231 PHE B N 1
ATOM 3777 C CA . PHE B 1 231 ? -10.906 0.117 21.156 1 98.25 231 PHE B CA 1
ATOM 3778 C C . PHE B 1 231 ? -9.508 0.525 21.609 1 98.25 231 PHE B C 1
ATOM 3780 O O . PHE B 1 231 ? -9.141 1.697 21.516 1 98.25 231 PHE B O 1
ATOM 3787 N N . THR B 1 232 ? -8.797 -0.422 22.188 1 98.69 232 THR B N 1
ATOM 3788 C CA . THR B 1 232 ? -7.488 -0.141 22.766 1 98.69 232 THR B CA 1
ATOM 3789 C C . THR B 1 232 ? -6.402 -0.948 22.062 1 98.69 232 THR B C 1
ATOM 3791 O O . THR B 1 232 ? -6.617 -2.107 21.703 1 98.69 232 THR B O 1
ATOM 3794 N N . VAL B 1 233 ? -5.297 -0.34 21.859 1 98.81 233 VAL B N 1
ATOM 3795 C CA . VAL B 1 233 ? -4.102 -0.992 21.344 1 98.81 233 VAL B CA 1
ATOM 3796 C C . VAL B 1 233 ? -2.914 -0.709 22.25 1 98.81 233 VAL B C 1
ATOM 3798 O O . VAL B 1 233 ? -2.588 0.451 22.516 1 98.81 233 VAL B O 1
ATOM 3801 N N . THR B 1 234 ? -2.352 -1.718 22.75 1 98.75 234 THR B N 1
ATOM 3802 C CA . THR B 1 234 ? -1.071 -1.623 23.453 1 98.75 234 THR B CA 1
ATOM 3803 C C . THR B 1 234 ? 0.04 -2.266 22.625 1 98.75 234 THR B C 1
ATOM 3805 O O . THR B 1 234 ? -0.117 -3.381 22.125 1 98.75 234 THR B O 1
ATOM 3808 N N . CYS B 1 235 ? 1.122 -1.553 22.438 1 98.5 235 CYS B N 1
ATOM 3809 C CA . CYS B 1 235 ? 2.225 -2.109 21.656 1 98.5 235 CYS B CA 1
ATOM 3810 C C . CYS B 1 235 ? 3.568 -1.672 22.234 1 98.5 235 CYS B C 1
ATOM 3812 O O . CYS B 1 235 ? 3.646 -0.683 22.969 1 98.5 235 CYS B O 1
ATOM 3814 N N . ASP B 1 236 ? 4.648 -2.355 21.969 1 98.38 236 ASP B N 1
ATOM 3815 C CA . ASP B 1 236 ? 5.973 -2.025 22.484 1 98.38 236 ASP B CA 1
ATOM 3816 C C . ASP B 1 236 ? 6.859 -1.458 21.375 1 98.38 236 ASP B C 1
ATOM 3818 O O . ASP B 1 236 ? 7.949 -0.948 21.641 1 98.38 236 ASP B O 1
ATOM 3822 N N . GLU B 1 237 ? 6.523 -1.636 20.109 1 98 237 GLU B N 1
ATOM 3823 C CA . GLU B 1 237 ? 7.094 -1.008 18.922 1 98 237 GLU B CA 1
ATOM 3824 C C . GLU B 1 237 ? 6.008 -0.364 18.062 1 98 237 GLU B C 1
ATOM 3826 O O . GLU B 1 237 ? 4.84 -0.761 18.125 1 98 237 GLU B O 1
ATOM 3831 N N . PRO B 1 238 ? 6.344 0.608 17.266 1 97.81 238 PRO B N 1
ATOM 3832 C CA . PRO B 1 238 ? 5.316 1.301 16.484 1 97.81 238 PRO B CA 1
ATOM 3833 C C . PRO B 1 238 ? 4.539 0.361 15.562 1 97.81 238 PRO B C 1
ATOM 3835 O O . PRO B 1 238 ? 5.125 -0.543 14.961 1 97.81 238 PRO B O 1
ATOM 3838 N N . VAL B 1 239 ? 3.203 0.563 15.523 1 98.62 239 VAL B N 1
ATOM 3839 C CA . VAL B 1 239 ? 2.354 -0.164 14.586 1 98.62 239 VAL B CA 1
ATOM 3840 C C . VAL B 1 239 ? 1.533 0.823 13.758 1 98.62 239 VAL B C 1
ATOM 3842 O O . VAL B 1 239 ? 1.187 1.905 14.234 1 98.62 239 VAL B O 1
ATOM 3845 N N . LEU B 1 240 ? 1.315 0.476 12.508 1 98.81 240 LEU B N 1
ATOM 3846 C CA . LEU B 1 240 ? 0.445 1.256 11.633 1 98.81 240 LEU B CA 1
ATOM 3847 C C . LEU B 1 240 ? -1.021 0.933 11.898 1 98.81 240 LEU B C 1
ATOM 3849 O O . LEU B 1 240 ? -1.431 -0.227 11.812 1 98.81 240 LEU B O 1
ATOM 3853 N N . LEU B 1 241 ? -1.772 1.892 12.273 1 98.88 241 LEU B N 1
ATOM 3854 C CA . LEU B 1 241 ? -3.225 1.772 12.367 1 98.88 241 LEU B CA 1
ATOM 3855 C C . LEU B 1 241 ? -3.889 2.277 11.086 1 98.88 241 LEU B C 1
ATOM 3857 O O . LEU B 1 241 ? -3.561 3.361 10.602 1 98.88 241 LEU B O 1
ATOM 3861 N N . THR B 1 242 ? -4.73 1.498 10.5 1 98.81 242 THR B N 1
ATOM 3862 C CA . THR B 1 242 ? -5.562 1.913 9.375 1 98.81 242 THR B CA 1
ATOM 3863 C C . THR B 1 242 ? -7.043 1.754 9.711 1 98.81 242 THR B C 1
ATOM 3865 O O . THR B 1 242 ? -7.457 0.722 10.242 1 98.81 242 THR B O 1
ATOM 3868 N N . MET B 1 243 ? -7.812 2.758 9.477 1 98.69 243 MET B N 1
ATOM 3869 C CA . MET B 1 243 ? -9.258 2.729 9.703 1 98.69 243 MET B CA 1
ATOM 3870 C C . MET B 1 243 ? -10.016 3.08 8.43 1 98.69 243 MET B C 1
ATOM 3872 O O . MET B 1 243 ? -9.859 4.184 7.895 1 98.69 243 MET B O 1
ATOM 3876 N N . GLU B 1 244 ? -10.773 2.141 7.961 1 97.94 244 GLU B N 1
ATOM 3877 C CA . GLU B 1 244 ? -11.68 2.434 6.852 1 97.94 244 GLU B CA 1
ATOM 3878 C C . GLU B 1 244 ? -12.719 3.473 7.246 1 97.94 244 GLU B C 1
ATOM 3880 O O . GLU B 1 244 ? -13.227 3.455 8.367 1 97.94 244 GLU B O 1
ATOM 3885 N N . TYR B 1 245 ? -13 4.402 6.277 1 97.81 245 TYR B N 1
ATOM 3886 C CA . TYR B 1 245 ? -14.016 5.398 6.594 1 97.81 245 TYR B CA 1
ATOM 3887 C C . TYR B 1 245 ? -15.078 5.461 5.504 1 97.81 245 TYR B C 1
ATOM 3889 O O . TYR B 1 245 ? -14.875 4.945 4.402 1 97.81 245 TYR B O 1
ATOM 3897 N N . LYS B 1 246 ? -16.219 5.969 5.836 1 93.69 246 LYS B N 1
ATOM 3898 C CA . LYS B 1 246 ? -17.312 6.297 4.926 1 93.69 246 LYS B CA 1
ATOM 3899 C C . LYS B 1 246 ? -17.859 7.691 5.207 1 93.69 246 LYS B C 1
ATOM 3901 O O . LYS B 1 246 ? -17.625 8.258 6.281 1 93.69 246 LYS B O 1
ATOM 3906 N N . LEU B 1 247 ? -18.453 8.258 4.113 1 85.31 247 LEU B N 1
ATOM 3907 C CA . LEU B 1 247 ? -19.062 9.555 4.34 1 85.31 247 LEU B CA 1
ATOM 3908 C C . LEU B 1 247 ? -20.438 9.398 5.008 1 85.31 247 LEU B C 1
ATOM 3910 O O . LEU B 1 247 ? -21.188 8.477 4.68 1 85.31 247 LEU B O 1
ATOM 3914 N N . PRO B 1 248 ? -20.609 10.25 6.035 1 74.81 248 PRO B N 1
ATOM 3915 C CA . PRO B 1 248 ? -21.922 10.188 6.703 1 74.81 248 PRO B CA 1
ATOM 3916 C C . PRO B 1 248 ? -23.078 10.445 5.75 1 74.81 248 PRO B C 1
ATOM 3918 O O . PRO B 1 248 ? -22.922 11.172 4.762 1 74.81 248 PRO B O 1
ATOM 3921 N N . ASP B 1 249 ? -24.125 9.562 5.672 1 63.06 249 ASP B N 1
ATOM 3922 C CA . ASP B 1 249 ? -25.328 9.656 4.844 1 63.06 249 ASP B CA 1
ATOM 3923 C C . ASP B 1 249 ? -25.734 11.109 4.629 1 63.06 249 ASP B C 1
ATOM 3925 O O . ASP B 1 249 ? -26.25 11.469 3.568 1 63.06 249 ASP B O 1
ATOM 3929 N N . ASN B 1 250 ? -25.656 11.977 5.543 1 51.94 250 ASN B N 1
ATOM 3930 C CA . ASN B 1 250 ? -26.188 13.328 5.383 1 51.94 250 ASN B CA 1
ATOM 3931 C C . ASN B 1 250 ? -25.297 14.172 4.469 1 51.94 250 ASN B C 1
ATOM 3933 O O . ASN B 1 250 ? -25.609 15.336 4.211 1 51.94 250 ASN B O 1
ATOM 3937 N N . THR B 1 251 ? -24.203 13.812 4.227 1 47.12 251 THR B N 1
ATOM 3938 C CA . THR B 1 251 ? -23.344 14.633 3.377 1 47.12 251 THR B CA 1
ATOM 3939 C C . THR B 1 251 ? -23.625 14.359 1.901 1 47.12 251 THR B C 1
ATOM 3941 O O . THR B 1 251 ? -22.984 14.938 1.025 1 47.12 251 THR B O 1
ATOM 3944 N N . THR B 1 252 ? -24.234 13.25 1.46 1 37.5 252 THR B N 1
ATOM 3945 C CA . THR B 1 252 ? -24.594 13.18 0.048 1 37.5 252 THR B CA 1
ATOM 3946 C C . THR B 1 252 ? -25.75 14.125 -0.267 1 37.5 252 THR B C 1
ATOM 3948 O O . THR B 1 252 ? -26.719 14.195 0.486 1 37.5 252 THR B O 1
#

Nearest PDB structures (foldseek):
  2f17-assembly1_A  TM=9.483E-01  e=9.611E-29  Mus musculus
  3s4y-assembly1_A  TM=9.412E-01  e=2.167E-25  Homo sapiens
  3lm8-assembly5_C  TM=8.086E-01  e=5.768E-14  Bacillus subtilis
  3lm8-assembly1_A  TM=8.045E-01  e=5.145E-14  Bacillus subtilis
  3lm8-assembly6_D  TM=7.462E-01  e=2.030E-13  Bacillus subtilis